Protein AF-0000000066000405 (afdb_homodimer)

Radius of gyration: 26.84 Å; Cα contacts (8 Å, |Δi|>4): 1746; chains: 2; bounding box: 68×78×63 Å

Foldseek 3Di:
DAWWKKKKFWFKFAWPDWDDDPQGTDRIQTWIWIWTAGPVGFIFIFIQRADQDCRQHNDHRVRLVVCLVPPQLLLRFPDDDPDLLVLCVSCVVPPFSQSSLARVSRSSLLRVLQVVFWESLVVLPFDFQKAFAAAEDEQDPDQVVLLVVVVVVVVLQHQAYEYEAAVVRPLVNLVSNCVVPVPGQYEYEDSARAAPVCLVVVQSSLPSPHQEYENPHDLQCLPRLLVSCVRGPHWYEYESVDQFLVSVVVSLVSVSTLEYADEQSRNSHDSRSSSNLVVCQVSNRQYAYEDDPDAPNSLLRSRSSCSHPSHPDHYHRDWRVNIGPDGQKPPTFDDDSRMTGRAIGGGSNIGGPCVVSVVGTPDMDMDTSHPPPD/DAWWKKKKFWFKFAWPDWDDDPQGTDRIQTWIWIWTAGPVGFIFIFIQRADQDCRQHNDHRVRLVVCLVPPQLLLRFPDDDPDLLVLCVSCVVPPFSQSSLARVSRSSLLRVLQVVFWESLVVLPFDFQKAFAAAEDEQDPDQVVLLVVVVVVVVLQHQAYEYEAAVVRPLVNLVSNCVVPVPGQYEYEPSARAAPVCLVVVQSSLPSPHQEYENPHDLQCLPRLLVNCVRHPHWYEYESQDQFLVSVVVSLVSVSTLEYADEQSRNSHDSRSSSNLVVCQVSNRQYAYEDDPDAPSSLLRSRSSCSHPSHPDHYNRDWRVNTGPDGQKPPTFDDDNRMTGRATGGGSNIGGPCVVSVVGTPDMDMDTSHPPPD

Secondary structure (DSSP, 8-state):
--EEEEEEEEEEEEEEEEEE-SS-EEEEEEEEEEEEEETT--EEEEEE---SSTTSSS--HHHHHHHIIIIIHHHHTT---SSTTHHHHHTTTS-S-HHHHHHHHHHHHHHHHHHTTSBHHHHTT---SEEEBEEEE---SSHHHHHHHHHHHHHTT-SEEEEE-BTTBSHHHHHHHHHHSTTSEEEEE-TT---GGGHHHHHHHGGG--S-EE--S-TT-HHHHHHHHHH-SSPEEESTT-SSHHHHHHHHHHT--SEEEE-HHHHTSHHHHHHHHHHHHHTT-EEEE---S--HHHHHHHHHHHTSTT--S-BS---GGGTBSS-SEESPP--BTTEEEPP-SSBTS-EE-HHHHHHHEEEEEEEE------/--EEEEEEEEEEEEEEEEEE-SS-EEEEEEEEEEEEEETT--EEEEEE---SSTTSSS--HHHHHHHIIIIIHHHHTT---SSTTHHHHHTTTS-S-HHHHHHHHHHHHHHHHHHTTSBHHHHTT---SEEEBEEEEPPPSSHHHHHHHHHHHHHTT-SEEEEE-BTTBSHHHHHHHHHHSTTSEEEEE-TT---GGGHHHHHHHGGG--S-EE--S-TT-HHHHHHHHHH-SSPEEESTT-SSHHHHHHHHHHT--SEEEE-HHHHTSHHHHHHHHHHHHHTT-EEEE---S--HHHHHHHHHHHTSTT--S-BS---GGGTBSS-SEESPP--BTTEEEPP-SSBTS-EE-HHHHHHHEEEEEEEE------

Organism: Listeria innocua serovar 6a (strain ATCC BAA-680 / CLIP 11262) (NCBI:txid272626)

Solvent-accessible surface area (backbone atoms only — not comparable to full-atom values): 37628 Å² total; per-residue (Å²): 83,42,40,37,34,35,37,45,36,30,32,48,46,62,37,72,56,68,48,64,55,102,78,45,74,36,60,49,48,62,37,35,39,35,35,37,26,33,80,85,68,47,71,6,56,16,39,34,71,33,40,81,53,27,55,83,43,56,49,16,37,70,40,28,53,47,46,33,65,70,50,53,49,59,66,42,31,79,35,77,44,89,51,65,66,54,48,60,64,72,50,57,66,47,33,67,57,24,29,36,43,9,12,55,43,33,8,44,41,21,28,50,18,41,74,67,67,31,12,34,22,57,71,74,62,25,76,47,64,51,35,58,20,22,45,76,42,64,77,62,96,45,59,68,62,43,49,52,50,51,49,54,43,48,72,56,31,38,60,30,44,33,37,40,32,38,86,96,49,35,65,73,49,52,50,50,46,40,70,76,38,75,79,59,48,34,30,38,32,26,80,36,58,43,54,79,90,43,44,68,61,57,57,58,54,49,77,66,72,41,70,27,42,27,26,44,41,55,57,81,43,49,63,62,33,15,59,48,34,75,74,39,86,39,34,26,20,42,36,77,53,50,45,43,51,66,41,49,52,48,27,54,75,64,40,22,40,48,26,36,45,44,38,48,44,50,29,33,9,60,63,46,44,52,52,35,41,51,50,24,59,77,64,72,30,49,39,25,39,38,54,73,93,59,55,44,66,40,44,32,53,50,45,28,59,38,19,21,81,66,34,78,51,60,17,47,57,70,39,41,69,72,48,21,88,67,53,42,27,40,77,66,52,57,72,55,74,21,25,38,73,47,54,70,41,50,10,55,29,56,41,75,29,62,71,52,40,57,72,33,45,75,47,74,47,78,44,78,28,56,72,68,83,118,85,42,42,37,35,34,36,44,35,32,33,48,45,60,38,72,57,69,48,63,55,101,77,46,75,35,61,49,48,61,39,34,40,35,35,38,26,31,79,84,69,47,70,6,54,16,39,34,72,34,40,80,53,26,56,84,43,55,47,16,38,71,41,27,52,46,46,34,65,71,50,52,50,59,68,43,30,78,36,77,44,89,50,64,64,55,47,60,63,72,50,59,66,48,32,67,57,24,29,37,42,9,12,55,45,32,8,43,41,21,27,52,17,40,74,67,67,30,13,33,23,56,72,74,61,25,76,46,63,50,34,58,19,20,45,77,42,63,76,63,93,46,60,68,61,42,50,53,52,51,50,53,44,48,72,56,31,37,60,30,44,32,37,39,32,38,86,98,48,35,66,71,50,53,50,51,47,40,70,76,39,77,80,59,48,36,32,39,33,25,79,36,58,44,52,80,91,44,43,68,61,58,56,59,53,48,77,65,72,41,70,26,42,27,26,45,41,55,56,81,43,48,62,62,32,15,58,48,33,74,73,39,86,39,32,27,20,41,36,77,53,48,44,44,50,66,42,50,50,48,28,54,74,64,40,21,41,48,27,37,45,44,38,48,44,50,30,33,9,59,64,45,43,52,52,35,42,52,51,26,58,77,64,72,30,49,39,27,40,37,55,74,93,58,55,44,66,40,44,33,53,48,45,30,57,37,20,22,80,65,34,77,50,59,18,46,57,71,39,41,70,72,48,22,89,66,52,43,27,40,78,66,52,56,72,54,77,20,25,37,73,46,54,69,41,51,9,56,29,57,41,75,29,61,70,53,40,57,73,33,44,77,49,72,46,79,43,78,27,56,76,69,86,118

pLDDT: mean 95.64, std 7.37, range [21.45, 98.94]

Structure (mmCIF, N/CA/C/O backbone):
data_AF-0000000066000405-model_v1
#
loop_
_entity.id
_entity.type
_entity.pdbx_description
1 polymer 'o-succinylbenzoate synthase'
#
loop_
_atom_site.group_PDB
_atom_site.id
_atom_site.type_symbol
_atom_site.label_atom_id
_atom_site.label_alt_id
_atom_site.label_comp_id
_atom_site.label_asym_id
_atom_site.label_entity_id
_atom_site.label_seq_id
_atom_site.pdbx_PDB_ins_code
_atom_site.Cartn_x
_atom_site.Cartn_y
_atom_site.Cartn_z
_atom_site.occupancy
_atom_site.B_iso_or_equiv
_atom_site.auth_seq_id
_atom_site.auth_comp_id
_atom_site.auth_asym_id
_atom_site.auth_atom_id
_atom_site.pdbx_PDB_model_num
ATOM 1 N N . MET A 1 1 ? 6.699 1.892 30.469 1 93.19 1 MET A N 1
ATOM 2 C CA . MET A 1 1 ? 5.281 2.227 30.547 1 93.19 1 MET A CA 1
ATOM 3 C C . MET A 1 1 ? 4.422 1.071 30.047 1 93.19 1 MET A C 1
ATOM 5 O O . MET A 1 1 ? 4.762 0.427 29.062 1 93.19 1 MET A O 1
ATOM 9 N N . TYR A 1 2 ? 3.408 0.71 30.844 1 94.75 2 TYR A N 1
ATOM 10 C CA . TYR A 1 2 ? 2.434 -0.293 30.438 1 94.75 2 TYR A CA 1
ATOM 11 C C . TYR A 1 2 ? 1.092 0.351 30.109 1 94.75 2 TYR A C 1
ATOM 13 O O . TYR A 1 2 ? 0.566 1.138 30.891 1 94.75 2 TYR A O 1
ATOM 21 N N . PHE A 1 3 ? 0.625 0.032 28.953 1 96.88 3 PHE A N 1
ATOM 22 C CA . PHE A 1 3 ? -0.724 0.478 28.625 1 96.88 3 PHE A CA 1
ATOM 23 C C . PHE A 1 3 ? -1.753 -0.573 29.016 1 96.88 3 PHE A C 1
ATOM 25 O O . PHE A 1 3 ? -1.605 -1.751 28.688 1 96.88 3 PHE A O 1
ATOM 32 N N . GLN A 1 4 ? -2.799 -0.127 29.688 1 95.88 4 GLN A N 1
ATOM 33 C CA . GLN A 1 4 ? -3.76 -1.062 30.25 1 95.88 4 GLN A CA 1
ATOM 34 C C . GLN A 1 4 ? -5.066 -1.067 29.469 1 95.88 4 GLN A C 1
ATOM 36 O O . GLN A 1 4 ? -5.789 -2.064 29.453 1 95.88 4 GLN A O 1
ATOM 41 N N . LYS A 1 5 ? -5.34 0.063 28.938 1 96.94 5 LYS A N 1
ATOM 42 C CA . LYS A 1 5 ? -6.617 0.219 28.234 1 96.94 5 LYS A CA 1
ATOM 43 C C . LYS A 1 5 ? -6.461 1.096 27 1 96.94 5 LYS A C 1
ATOM 45 O O . LYS A 1 5 ? -5.586 1.961 26.953 1 96.94 5 LYS A O 1
ATOM 50 N N . ALA A 1 6 ? -7.262 0.798 26.016 1 98.5 6 ALA A N 1
ATOM 51 C CA . ALA A 1 6 ? -7.445 1.662 24.859 1 98.5 6 ALA A CA 1
ATOM 52 C C . ALA A 1 6 ? -8.914 2.02 24.672 1 98.5 6 ALA A C 1
ATOM 54 O O . ALA A 1 6 ? -9.797 1.196 24.906 1 98.5 6 ALA A O 1
ATOM 55 N N . ARG A 1 7 ? -9.188 3.217 24.359 1 98.62 7 ARG A N 1
ATOM 56 C CA . ARG A 1 7 ? -10.508 3.637 23.891 1 98.62 7 ARG A CA 1
ATOM 57 C C . ARG A 1 7 ? -10.461 4.113 22.453 1 98.62 7 ARG A C 1
ATOM 59 O O . ARG A 1 7 ? -9.641 4.961 22.094 1 98.62 7 ARG A O 1
ATOM 66 N N . LEU A 1 8 ? -11.234 3.52 21.641 1 98.88 8 LEU A N 1
ATOM 67 C CA . LEU A 1 8 ? -11.445 3.926 20.25 1 98.88 8 LEU A CA 1
ATOM 68 C C . LEU A 1 8 ? -12.703 4.777 20.125 1 98.88 8 LEU A C 1
ATOM 70 O O . LEU A 1 8 ? -13.82 4.254 20.141 1 98.88 8 LEU A O 1
ATOM 74 N N . ILE A 1 9 ? -12.523 6.086 19.953 1 98.81 9 ILE A N 1
ATOM 75 C CA . ILE A 1 9 ? -13.641 7.027 19.906 1 98.81 9 ILE A CA 1
ATOM 76 C C . ILE A 1 9 ? -13.938 7.418 18.469 1 98.81 9 ILE A C 1
ATOM 78 O O . ILE A 1 9 ? -13.156 8.141 17.844 1 98.81 9 ILE A O 1
ATOM 82 N N . HIS A 1 10 ? -14.984 6.918 17.953 1 98.81 10 HIS A N 1
ATOM 83 C CA . HIS A 1 10 ? -15.438 7.246 16.609 1 98.81 10 HIS A CA 1
ATOM 84 C C . HIS A 1 10 ? -16.25 8.531 16.594 1 98.81 10 HIS A C 1
ATOM 86 O O . HIS A 1 10 ? -17.281 8.633 17.266 1 98.81 10 HIS A O 1
ATOM 92 N N . ALA A 1 11 ? -15.789 9.555 15.867 1 98.44 11 ALA A N 1
ATOM 93 C CA . ALA A 1 11 ? -16.469 10.852 15.82 1 98.44 11 ALA A CA 1
ATOM 94 C C . ALA A 1 11 ? -16.625 11.336 14.383 1 98.44 11 ALA A C 1
ATOM 96 O O . ALA A 1 11 ? -15.914 10.883 13.484 1 98.44 11 ALA A O 1
ATOM 97 N N . GLU A 1 12 ? -17.562 12.141 14.141 1 97.94 12 GLU A N 1
ATOM 98 C CA . GLU A 1 12 ? -17.797 12.773 12.844 1 97.94 12 GLU A CA 1
ATOM 99 C C . GLU A 1 12 ? -18.062 14.266 13 1 97.94 12 GLU A C 1
ATOM 101 O O . GLU A 1 12 ? -19.062 14.664 13.609 1 97.94 12 GLU A O 1
ATOM 106 N N . LEU A 1 13 ? -17.188 15.109 12.477 1 97.38 13 LEU A N 1
ATOM 107 C CA . LEU A 1 13 ? -17.297 16.562 12.547 1 97.38 13 LEU A CA 1
ATOM 108 C C . LEU A 1 13 ? -17.797 17.141 11.227 1 97.38 13 LEU A C 1
ATOM 110 O O . LEU A 1 13 ? -17.203 16.875 10.172 1 97.38 13 LEU A O 1
ATOM 114 N N . PRO A 1 14 ? -18.859 17.891 11.305 1 96.62 14 PRO A N 1
ATOM 115 C CA . PRO A 1 14 ? -19.281 18.562 10.07 1 96.62 14 PRO A CA 1
ATOM 116 C C . PRO A 1 14 ? -18.266 19.609 9.602 1 96.62 14 PRO A C 1
ATOM 118 O O . PRO A 1 14 ? -17.688 20.328 10.422 1 96.62 14 PRO A O 1
ATOM 121 N N . LEU A 1 15 ? -18.047 19.641 8.305 1 95.81 15 LEU A N 1
ATOM 122 C CA . LEU A 1 15 ? -17.172 20.656 7.738 1 95.81 15 LEU A CA 1
ATOM 123 C C . LEU A 1 15 ? -17.938 21.953 7.477 1 95.81 15 LEU A C 1
ATOM 125 O O . LEU A 1 15 ? -19.141 21.922 7.164 1 95.81 15 LEU A O 1
ATOM 129 N N . LEU A 1 16 ? -17.219 23.078 7.613 1 93.75 16 LEU A N 1
ATOM 130 C CA . LEU A 1 16 ? -17.828 24.375 7.305 1 93.75 16 LEU A CA 1
ATOM 131 C C . LEU A 1 16 ? -18.156 24.484 5.82 1 93.75 16 LEU A C 1
ATOM 133 O O . LEU A 1 16 ? -19.156 25.078 5.445 1 93.75 16 LEU A O 1
ATOM 137 N N . ALA A 1 17 ? -17.297 23.953 5.004 1 87.62 17 ALA A N 1
ATOM 138 C CA . ALA A 1 17 ? -17.453 23.812 3.561 1 87.62 17 ALA A CA 1
ATOM 139 C C . ALA A 1 17 ? -16.922 22.469 3.08 1 87.62 17 ALA A C 1
ATOM 141 O O . ALA A 1 17 ? -15.992 21.906 3.674 1 87.62 17 ALA A O 1
ATOM 142 N N . PRO A 1 18 ? -17.547 21.969 2.045 1 86.81 18 PRO A N 1
ATOM 143 C CA . PRO A 1 18 ? -17.078 20.672 1.555 1 86.81 18 PRO A CA 1
ATOM 144 C C . PRO A 1 18 ? -15.578 20.672 1.228 1 86.81 18 PRO A C 1
ATOM 146 O O . PRO A 1 18 ? -15.055 21.656 0.711 1 86.81 18 PRO A O 1
ATOM 149 N N . PHE A 1 19 ? -14.914 19.625 1.615 1 82.56 19 PHE A N 1
ATOM 150 C CA . PHE A 1 19 ? -13.516 19.375 1.281 1 82.56 19 PHE A CA 1
ATOM 151 C C . PHE A 1 19 ? -13.398 18.656 -0.05 1 82.56 19 PHE A C 1
ATOM 153 O O . PHE A 1 19 ? -13.703 17.453 -0.141 1 82.56 19 PHE A O 1
ATOM 160 N N . LYS A 1 20 ? -13.008 19.344 -1.047 1 75.5 20 LYS A N 1
ATOM 161 C CA . LYS A 1 20 ? -12.977 18.797 -2.4 1 75.5 20 LYS A CA 1
ATOM 162 C C . LYS A 1 20 ? -11.555 18.453 -2.824 1 75.5 20 LYS A C 1
ATOM 164 O O . LYS A 1 20 ? -10.633 19.25 -2.619 1 75.5 20 LYS A O 1
ATOM 169 N N . THR A 1 21 ? -11.289 17.25 -3.186 1 68 21 THR A N 1
ATOM 170 C CA . THR A 1 21 ? -10.047 16.844 -3.811 1 68 21 THR A CA 1
ATOM 171 C C . THR A 1 21 ? -10.305 16.234 -5.191 1 68 21 THR A C 1
ATOM 173 O O . THR A 1 21 ? -11.445 16.188 -5.645 1 68 21 THR A O 1
ATOM 176 N N . SER A 1 22 ? -9.203 15.961 -5.953 1 65 22 SER A N 1
ATOM 177 C CA . SER A 1 22 ? -9.336 15.281 -7.238 1 65 22 SER A CA 1
ATOM 178 C C . SER A 1 22 ? -10.008 13.922 -7.078 1 65 22 SER A C 1
ATOM 180 O O . SER A 1 22 ? -10.523 13.359 -8.047 1 65 22 SER A O 1
ATOM 182 N N . TYR A 1 23 ? -10.117 13.555 -5.82 1 65.06 23 TYR A N 1
ATOM 183 C CA . TYR A 1 23 ? -10.609 12.203 -5.566 1 65.06 23 TYR A CA 1
ATOM 184 C C . TYR A 1 23 ? -12.094 12.219 -5.234 1 65.06 23 TYR A C 1
ATOM 186 O O . TYR A 1 23 ? -12.789 11.219 -5.422 1 65.06 23 TYR A O 1
ATOM 194 N N . GLY A 1 24 ? -12.547 13.328 -4.641 1 72.62 24 GLY A N 1
ATOM 195 C CA . GLY A 1 24 ? -13.945 13.398 -4.242 1 72.62 24 GLY A CA 1
ATOM 196 C C . GLY A 1 24 ? -14.242 14.547 -3.295 1 72.62 24 GLY A C 1
ATOM 197 O O . GLY A 1 24 ? -13.484 15.523 -3.236 1 72.62 24 GLY A O 1
ATOM 198 N N . GLU A 1 25 ? -15.438 14.508 -2.799 1 83.38 25 GLU A N 1
ATOM 199 C CA . GLU A 1 25 ? -15.891 15.555 -1.889 1 83.38 25 GLU A CA 1
ATOM 200 C C . GLU A 1 25 ? -16.312 14.969 -0.545 1 83.38 25 GLU A C 1
ATOM 202 O O . GLU A 1 25 ? -16.938 13.906 -0.493 1 83.38 25 GLU A O 1
ATOM 207 N N . LEU A 1 26 ? -15.844 15.617 0.557 1 89.31 26 LEU A N 1
ATOM 208 C CA . LEU A 1 26 ? -16.234 15.258 1.913 1 89.31 26 LEU A CA 1
ATOM 209 C C . LEU A 1 26 ? -17.062 16.375 2.555 1 89.31 26 LEU A C 1
ATOM 211 O O . LEU A 1 26 ? -16.703 17.547 2.449 1 89.31 26 LEU A O 1
ATOM 215 N N . LYS A 1 27 ? -18.125 16 3.186 1 93.56 27 LYS A N 1
ATOM 216 C CA . LYS A 1 27 ? -18.969 16.984 3.873 1 93.56 27 LYS A CA 1
ATOM 217 C C . LYS A 1 27 ? -18.734 16.953 5.379 1 93.56 27 LYS A C 1
ATOM 219 O O . LYS A 1 27 ? -19.172 17.844 6.105 1 93.56 27 LYS A O 1
ATOM 224 N N . SER A 1 28 ? -18.141 15.938 5.82 1 96.06 28 SER A N 1
ATOM 225 C CA . SER A 1 28 ? -17.781 15.766 7.223 1 96.06 28 SER A CA 1
ATOM 226 C C . SER A 1 28 ? -16.453 15.008 7.359 1 96.06 28 SER A C 1
ATOM 228 O O . SER A 1 28 ? -16 14.359 6.414 1 96.06 28 SER A O 1
ATOM 230 N N . LYS A 1 29 ? -15.852 15.195 8.445 1 96.25 29 LYS A N 1
ATOM 231 C CA . LYS A 1 29 ? -14.688 14.383 8.781 1 96.25 29 LYS A CA 1
ATOM 232 C C . LYS A 1 29 ? -15.078 13.203 9.672 1 96.25 29 LYS A C 1
ATOM 234 O O . LYS A 1 29 ? -15.523 13.398 10.805 1 96.25 29 LYS A O 1
ATOM 239 N N . ASP A 1 30 ? -15.055 12.07 9.109 1 97.38 30 ASP A N 1
ATOM 240 C CA . ASP A 1 30 ? -15.242 10.812 9.828 1 97.38 30 ASP A CA 1
ATOM 241 C C . ASP A 1 30 ? -13.906 10.234 10.289 1 97.38 30 ASP A C 1
ATOM 243 O O . ASP A 1 30 ? -13.023 9.969 9.477 1 97.38 30 ASP A O 1
ATOM 247 N N . PHE A 1 31 ? -13.703 10.117 11.641 1 98.19 31 PHE A N 1
ATOM 248 C CA . PHE A 1 31 ? -12.383 9.734 12.117 1 98.19 31 PHE A CA 1
ATOM 249 C C . PHE A 1 31 ? -12.469 9.062 13.484 1 98.19 31 PHE A C 1
ATOM 251 O O . PHE A 1 31 ? -13.555 8.938 14.047 1 98.19 31 PHE A O 1
ATOM 258 N N . TYR A 1 32 ? -11.352 8.531 13.93 1 98.75 32 TYR A N 1
ATOM 259 C CA . TYR A 1 32 ? -11.219 7.98 15.273 1 98.75 32 TYR A CA 1
ATOM 260 C C . TYR A 1 32 ? -10.172 8.75 16.078 1 98.75 32 TYR A C 1
ATOM 262 O O . TYR A 1 32 ? -9.141 9.148 15.539 1 98.75 32 TYR A O 1
ATOM 270 N N . ILE A 1 33 ? -10.461 8.938 17.297 1 98.81 33 ILE A N 1
ATOM 271 C CA . ILE A 1 33 ? -9.445 9.234 18.297 1 98.81 33 ILE A CA 1
ATOM 272 C C . ILE A 1 33 ? -9.016 7.953 19.016 1 98.81 33 ILE A C 1
ATOM 274 O O . ILE A 1 33 ? -9.859 7.207 19.516 1 98.81 33 ILE A O 1
ATOM 278 N N . ILE A 1 34 ? -7.738 7.676 18.984 1 98.94 34 ILE A N 1
ATOM 279 C CA . ILE A 1 34 ? -7.16 6.566 19.734 1 98.94 34 ILE A CA 1
ATOM 280 C C . ILE A 1 34 ? -6.641 7.066 21.078 1 98.94 34 ILE A C 1
ATOM 282 O O . ILE A 1 34 ? -5.723 7.887 21.125 1 98.94 34 ILE A O 1
ATOM 286 N N . GLU A 1 35 ? -7.246 6.629 22.109 1 98.88 35 GLU A N 1
ATOM 287 C CA . GLU A 1 35 ? -6.828 6.961 23.469 1 98.88 35 GLU A CA 1
ATOM 288 C C . GLU A 1 35 ? -6.176 5.766 24.156 1 98.88 35 GLU A C 1
ATOM 290 O O . GLU A 1 35 ? -6.789 4.703 24.281 1 98.88 35 GLU A O 1
ATOM 295 N N . LEU A 1 36 ? -4.934 5.902 24.562 1 98.62 36 LEU A N 1
ATOM 296 C CA . LEU A 1 36 ? -4.223 4.883 25.328 1 98.62 36 LEU A CA 1
ATOM 297 C C . LEU A 1 36 ? -4.051 5.316 26.766 1 98.62 36 LEU A C 1
ATOM 299 O O . LEU A 1 36 ? -3.691 6.461 27.047 1 98.62 36 LEU A O 1
ATOM 303 N N . ILE A 1 37 ? -4.355 4.441 27.672 1 98 37 ILE A N 1
ATOM 304 C CA . ILE A 1 37 ? -4.242 4.73 29.109 1 98 37 ILE A CA 1
ATOM 305 C C . ILE A 1 37 ? -3.209 3.809 29.734 1 98 37 ILE A C 1
ATOM 307 O O . ILE A 1 37 ? -3.316 2.584 29.641 1 98 37 ILE A O 1
ATOM 311 N N . ASN A 1 38 ? -2.207 4.422 30.391 1 96.06 38 ASN A N 1
ATOM 312 C CA . ASN A 1 38 ? -1.167 3.602 31 1 96.06 38 ASN A CA 1
ATOM 313 C C . ASN A 1 38 ? -1.512 3.24 32.438 1 96.06 38 ASN A C 1
ATOM 315 O O . ASN A 1 38 ? -2.596 3.568 32.938 1 96.06 38 ASN A O 1
ATOM 319 N N . GLU A 1 39 ? -0.65 2.549 33.094 1 92.44 39 GLU A N 1
ATOM 320 C CA . GLU A 1 39 ? -0.884 2.027 34.438 1 92.44 39 GLU A CA 1
ATOM 321 C C . GLU A 1 39 ? -0.982 3.156 35.469 1 92.44 39 GLU A C 1
ATOM 323 O O . GLU A 1 39 ? -1.558 2.98 36.531 1 92.44 39 GLU A O 1
ATOM 328 N N . GLU A 1 40 ? -0.524 4.305 35.188 1 95.25 40 GLU A N 1
ATOM 329 C CA . GLU A 1 40 ? -0.55 5.441 36.094 1 95.25 40 GLU A CA 1
ATOM 330 C C . GLU A 1 40 ? -1.748 6.344 35.812 1 95.25 40 GLU A C 1
ATOM 332 O O . GLU A 1 40 ? -1.896 7.398 36.438 1 95.25 40 GLU A O 1
ATOM 337 N N . GLY A 1 41 ? -2.52 6.008 34.844 1 96.44 41 GLY A N 1
ATOM 338 C CA . GLY A 1 41 ? -3.713 6.781 34.531 1 96.44 41 GLY A CA 1
ATOM 339 C C . GLY A 1 41 ? -3.457 7.906 33.562 1 96.44 41 GLY A C 1
ATOM 340 O O . GLY A 1 41 ? -4.297 8.797 33.406 1 96.44 41 GLY A O 1
ATOM 341 N N . ILE A 1 42 ? -2.301 7.922 33 1 97.75 42 ILE A N 1
ATOM 342 C CA . ILE A 1 42 ? -1.978 8.914 31.969 1 97.75 42 ILE A CA 1
ATOM 343 C C . ILE A 1 42 ? -2.656 8.547 30.656 1 97.75 42 ILE A C 1
ATOM 345 O O . ILE A 1 42 ? -2.646 7.379 30.25 1 97.75 42 ILE A O 1
ATOM 349 N N . HIS A 1 43 ? -3.268 9.562 29.984 1 98.44 43 HIS A N 1
ATOM 350 C CA . HIS A 1 43 ? -3.965 9.375 28.719 1 98.44 43 HIS A CA 1
ATOM 351 C C . HIS A 1 43 ? -3.148 9.922 27.547 1 98.44 43 HIS A C 1
ATOM 353 O O . HIS A 1 43 ? -2.758 11.094 27.562 1 98.44 43 HIS A O 1
ATOM 359 N N . GLY A 1 44 ? -2.811 9.102 26.594 1 98.81 44 GLY A N 1
ATOM 360 C CA . GLY A 1 44 ? -2.23 9.531 25.344 1 98.81 44 GLY A CA 1
ATOM 361 C C . GLY A 1 44 ? -3.209 9.484 24.188 1 98.81 44 GLY A C 1
ATOM 362 O O . GLY A 1 44 ? -4.035 8.57 24.094 1 98.81 44 GLY A O 1
ATOM 363 N N . TYR A 1 45 ? -3.076 10.484 23.266 1 98.88 45 TYR A N 1
ATOM 364 C CA . TYR A 1 45 ? -4.062 10.594 22.203 1 98.88 45 TYR A CA 1
ATOM 365 C C . TYR A 1 45 ? -3.391 10.594 20.828 1 98.88 45 TYR A C 1
ATOM 367 O O . TYR A 1 45 ? -2.334 11.203 20.656 1 98.88 45 TYR A O 1
ATOM 375 N N . GLY A 1 46 ? -3.928 9.867 19.891 1 98.81 46 GLY A N 1
ATOM 376 C CA . GLY A 1 46 ? -3.664 9.922 18.453 1 98.81 46 GLY A CA 1
ATOM 377 C C . GLY A 1 46 ? -4.926 10.031 17.625 1 98.81 46 GLY A C 1
ATOM 378 O O . GLY A 1 46 ? -6.027 9.758 18.109 1 98.81 46 GLY A O 1
ATOM 379 N N . GLU A 1 47 ? -4.805 10.539 16.469 1 98.75 47 GLU A N 1
ATOM 380 C CA . GLU A 1 47 ? -5.918 10.688 15.531 1 98.75 47 GLU A CA 1
ATOM 381 C C . GLU A 1 47 ? -5.73 9.812 14.305 1 98.75 47 GLU A C 1
ATOM 383 O O . GLU A 1 47 ? -4.664 9.812 13.688 1 98.75 47 GLU A O 1
ATOM 388 N N . LEU A 1 48 ? -6.691 8.945 14.031 1 98.75 48 LEU A N 1
ATOM 389 C CA . LEU A 1 48 ? -6.656 8.141 12.812 1 98.75 48 LEU A CA 1
ATOM 390 C C . LEU A 1 48 ? -7.156 8.938 11.617 1 98.75 48 LEU A C 1
ATOM 392 O O . LEU A 1 48 ? -8.344 9.266 11.539 1 98.75 48 LEU A O 1
ATOM 396 N N . GLU A 1 49 ? -6.293 9.133 10.688 1 96.44 49 GLU A N 1
ATOM 397 C CA . GLU A 1 49 ? -6.555 10.109 9.633 1 96.44 49 GLU A CA 1
ATOM 398 C C . GLU A 1 49 ? -6.941 9.414 8.328 1 96.44 49 GLU A C 1
ATOM 400 O O . GLU A 1 49 ? -7.137 10.07 7.305 1 96.44 49 GLU A O 1
ATOM 405 N N . ALA A 1 50 ? -7.078 8.094 8.359 1 97.25 50 ALA A N 1
ATOM 406 C CA . ALA A 1 50 ? -7.516 7.402 7.145 1 97.25 50 ALA A CA 1
ATOM 407 C C . ALA A 1 50 ? -8.891 7.891 6.699 1 97.25 50 ALA A C 1
ATOM 409 O O . ALA A 1 50 ? -9.773 8.117 7.531 1 97.25 50 ALA A O 1
ATOM 410 N N . PHE A 1 51 ? -9.109 8.078 5.398 1 95.25 51 PHE A N 1
ATOM 411 C CA . PHE A 1 51 ? -10.391 8.516 4.844 1 95.25 51 PHE A CA 1
ATOM 412 C C . PHE A 1 51 ? -11.359 7.344 4.746 1 95.25 51 PHE A C 1
ATOM 414 O O . PHE A 1 51 ? -10.961 6.184 4.859 1 95.25 51 PHE A O 1
ATOM 421 N N . PRO A 1 52 ? -12.633 7.68 4.582 1 95 52 PRO A N 1
ATOM 422 C CA . PRO A 1 52 ? -13.625 6.605 4.445 1 95 52 PRO A CA 1
ATOM 423 C C . PRO A 1 52 ? -13.398 5.75 3.205 1 95 52 PRO A C 1
ATOM 425 O O . PRO A 1 52 ? -13.719 4.559 3.203 1 95 52 PRO A O 1
ATOM 428 N N . LEU A 1 53 ? -12.812 6.34 2.162 1 95.5 53 LEU A N 1
ATOM 429 C CA . LEU A 1 53 ? -12.594 5.652 0.893 1 95.5 53 LEU A CA 1
ATOM 430 C C . LEU A 1 53 ? -11.109 5.5 0.602 1 95.5 53 LEU A C 1
ATOM 432 O O . LEU A 1 53 ? -10.297 6.316 1.046 1 95.5 53 LEU A O 1
ATOM 436 N N . PRO A 1 54 ? -10.727 4.465 -0.098 1 96.44 54 PRO A N 1
ATOM 437 C CA . PRO A 1 54 ? -9.328 4.246 -0.46 1 96.44 54 PRO A CA 1
ATOM 438 C C . PRO A 1 54 ? -8.914 5.012 -1.716 1 96.44 54 PRO A C 1
ATOM 440 O O . PRO A 1 54 ? -8.297 4.438 -2.617 1 96.44 54 PRO A O 1
ATOM 443 N N . ASP A 1 55 ? -9.188 6.262 -1.792 1 93.31 55 ASP A N 1
ATOM 444 C CA . ASP A 1 55 ? -8.898 7.078 -2.965 1 93.31 55 ASP A CA 1
ATOM 445 C C . ASP A 1 55 ? -7.609 7.875 -2.77 1 93.31 55 ASP A C 1
ATOM 447 O O . ASP A 1 55 ? -7.008 8.344 -3.738 1 93.31 55 ASP A O 1
ATOM 451 N N . TYR A 1 56 ? -7.172 8.047 -1.548 1 92.56 56 TYR A N 1
ATOM 452 C CA . TYR A 1 56 ? -5.93 8.742 -1.229 1 92.56 56 TYR A CA 1
ATOM 453 C C . TYR A 1 56 ? -4.809 7.746 -0.952 1 92.56 56 TYR A C 1
ATOM 455 O O . TYR A 1 56 ? -3.738 7.82 -1.56 1 92.56 56 TYR A O 1
ATOM 463 N N . THR A 1 57 ? -4.957 6.82 -0.041 1 95.25 57 THR A N 1
ATOM 464 C CA . THR A 1 57 ? -4.121 5.648 0.188 1 95.25 57 THR A CA 1
ATOM 465 C C . THR A 1 57 ? -4.961 4.371 0.155 1 95.25 57 THR A C 1
ATOM 467 O O . THR A 1 57 ? -6.18 4.43 -0.007 1 95.25 57 THR A O 1
ATOM 470 N N . GLU A 1 58 ? -4.277 3.229 0.313 1 97.69 58 GLU A N 1
ATOM 471 C CA . GLU A 1 58 ? -4.977 1.946 0.296 1 97.69 58 GLU A CA 1
ATOM 472 C C . GLU A 1 58 ? -5.809 1.754 1.561 1 97.69 58 GLU A C 1
ATOM 474 O O . GLU A 1 58 ? -6.699 0.903 1.601 1 97.69 58 GLU A O 1
ATOM 479 N N . GLU A 1 59 ? -5.531 2.549 2.582 1 98.25 59 GLU A N 1
ATOM 480 C CA . GLU A 1 59 ? -6.246 2.428 3.848 1 98.25 59 GLU A CA 1
ATOM 481 C C . GLU A 1 59 ? -7.602 3.127 3.785 1 98.25 59 GLU A C 1
ATOM 483 O O . GLU A 1 59 ? -7.73 4.184 3.164 1 98.25 59 GLU A O 1
ATOM 488 N N . THR A 1 60 ? -8.57 2.555 4.367 1 97.88 60 THR A N 1
ATOM 489 C CA . THR A 1 60 ? -9.828 3.209 4.711 1 97.88 60 THR A CA 1
ATOM 490 C C . THR A 1 60 ? -9.992 3.311 6.223 1 97.88 6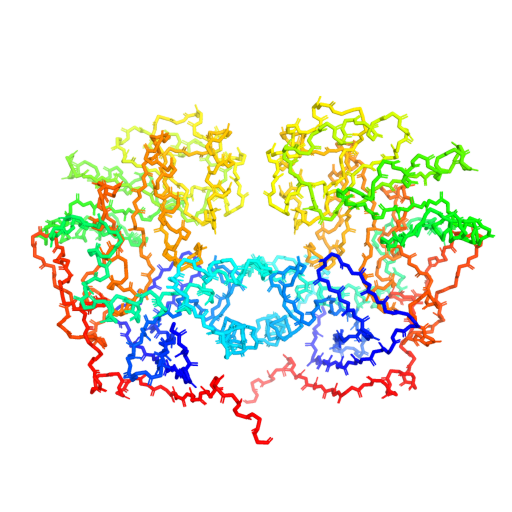0 THR A C 1
ATOM 492 O O . THR A 1 60 ? -9.289 2.629 6.977 1 97.88 60 THR A O 1
ATOM 495 N N . LEU A 1 61 ? -10.898 4.168 6.562 1 98 61 LEU A N 1
ATOM 496 C CA . LEU A 1 61 ? -11.172 4.266 7.992 1 98 61 LEU A CA 1
ATOM 497 C C . LEU A 1 61 ? -11.531 2.902 8.57 1 98 61 LEU A C 1
ATOM 499 O O . LEU A 1 61 ? -11.016 2.516 9.625 1 98 61 LEU A O 1
ATOM 503 N N . SER A 1 62 ? -12.328 2.113 7.824 1 98 62 SER A N 1
ATOM 504 C CA . SER A 1 62 ? -12.789 0.803 8.273 1 98 62 SER A CA 1
ATOM 505 C C . SER A 1 62 ? -11.633 -0.195 8.328 1 98 62 SER A C 1
ATOM 507 O O . SER A 1 62 ? -11.516 -0.957 9.289 1 98 62 SER A O 1
ATOM 509 N N . SER A 1 63 ? -10.812 -0.181 7.32 1 98.31 63 SER A N 1
ATOM 510 C CA . SER A 1 63 ? -9.711 -1.137 7.309 1 98.31 63 SER A CA 1
ATOM 511 C C . SER A 1 63 ? -8.648 -0.764 8.336 1 98.31 63 SER A C 1
ATOM 513 O O . SER A 1 63 ? -8.055 -1.639 8.969 1 98.31 63 SER A O 1
ATOM 515 N N . ALA A 1 64 ? -8.406 0.506 8.516 1 98.75 64 ALA A N 1
ATOM 516 C CA . ALA A 1 64 ? -7.363 0.961 9.438 1 98.75 64 ALA A CA 1
ATOM 517 C C . ALA A 1 64 ? -7.734 0.649 10.883 1 98.75 64 ALA A C 1
ATOM 519 O O . ALA A 1 64 ? -6.883 0.222 11.664 1 98.75 64 ALA A O 1
ATOM 520 N N . ILE A 1 65 ? -8.992 0.879 11.242 1 98.75 65 ILE A N 1
ATOM 521 C CA . ILE A 1 65 ? -9.406 0.613 12.617 1 98.75 65 ILE A CA 1
ATOM 522 C C . ILE A 1 65 ? -9.328 -0.886 12.898 1 98.75 65 ILE A C 1
ATOM 524 O O . ILE A 1 65 ? -9.016 -1.298 14.016 1 98.75 65 ILE A O 1
ATOM 528 N N . LEU A 1 66 ? -9.562 -1.697 11.898 1 98.25 66 LEU A N 1
ATOM 529 C CA . LEU A 1 66 ? -9.43 -3.145 12.039 1 98.25 66 LEU A CA 1
ATOM 530 C C . LEU A 1 66 ? -7.98 -3.531 12.328 1 98.25 66 LEU A C 1
ATOM 532 O O . LEU A 1 66 ? -7.719 -4.367 13.195 1 98.25 66 LEU A O 1
ATOM 536 N N . ILE A 1 67 ? -7.047 -2.975 11.586 1 98.69 67 ILE A N 1
ATOM 537 C CA . ILE A 1 67 ? -5.625 -3.24 11.789 1 98.69 67 ILE A CA 1
ATOM 538 C C . ILE A 1 67 ? -5.223 -2.842 13.203 1 98.69 67 ILE A C 1
ATOM 540 O O . ILE A 1 67 ? -4.469 -3.561 13.867 1 98.69 67 ILE A O 1
ATOM 544 N N . ILE A 1 68 ? -5.742 -1.693 13.68 1 98.81 68 ILE A N 1
ATOM 545 C CA . ILE A 1 68 ? -5.434 -1.221 15.023 1 98.81 68 ILE A CA 1
ATOM 546 C C . ILE A 1 68 ? -5.914 -2.24 16.047 1 98.81 68 ILE A C 1
ATOM 548 O O . ILE A 1 68 ? -5.156 -2.648 16.938 1 98.81 68 ILE A O 1
ATOM 552 N N . LYS A 1 69 ? -7.125 -2.699 15.898 1 98.25 69 LYS A N 1
ATOM 553 C CA . LYS A 1 69 ? -7.746 -3.596 16.875 1 98.25 69 LYS A CA 1
ATOM 554 C C . LYS A 1 69 ? -7.098 -4.977 16.844 1 98.25 69 LYS A C 1
ATOM 556 O O . LYS A 1 69 ? -6.84 -5.57 17.891 1 98.25 69 LYS A O 1
ATOM 561 N N . GLU A 1 70 ? -6.777 -5.441 15.617 1 97.38 70 GLU A N 1
ATOM 562 C CA . GLU A 1 70 ? -6.406 -6.848 15.461 1 97.38 70 GLU A CA 1
ATOM 563 C C . GLU A 1 70 ? -4.895 -7.031 15.555 1 97.38 70 GLU A C 1
ATOM 565 O O . GLU A 1 70 ? -4.422 -8.109 15.938 1 97.38 70 GLU A O 1
ATOM 570 N N . GLN A 1 71 ? -4.184 -5.984 15.203 1 97.44 71 GLN A N 1
ATOM 571 C CA . GLN A 1 71 ? -2.744 -6.195 15.102 1 97.44 71 GLN A CA 1
ATOM 572 C C . GLN A 1 71 ? -1.985 -5.281 16.062 1 97.44 71 GLN A C 1
ATOM 574 O O . GLN A 1 71 ? -1.2 -5.75 16.875 1 97.44 71 GLN A O 1
ATOM 579 N N . LEU A 1 72 ? -2.268 -4 16.062 1 98.5 72 LEU A N 1
ATOM 580 C CA . LEU A 1 72 ? -1.401 -3.035 16.734 1 98.5 72 LEU A CA 1
ATOM 581 C C . LEU A 1 72 ? -1.616 -3.066 18.25 1 98.5 72 LEU A C 1
ATOM 583 O O . LEU A 1 72 ? -0.654 -3.148 19.016 1 98.5 72 LEU A O 1
ATOM 587 N N . LEU A 1 73 ? -2.902 -2.992 18.703 1 98.31 73 LEU A N 1
ATOM 588 C CA . LEU A 1 73 ? -3.188 -2.924 20.125 1 98.31 73 LEU A CA 1
ATOM 589 C C . LEU A 1 73 ? -2.715 -4.188 20.844 1 98.31 73 LEU A C 1
ATOM 591 O O . LEU A 1 73 ? -2.125 -4.109 21.922 1 98.31 73 LEU A O 1
ATOM 595 N N . PRO A 1 74 ? -2.908 -5.395 20.219 1 96.81 74 PRO A N 1
ATOM 596 C CA . PRO A 1 74 ? -2.4 -6.605 20.875 1 96.81 74 PRO A CA 1
ATOM 597 C C . PRO A 1 74 ? -0.889 -6.574 21.078 1 96.81 74 PRO A C 1
ATOM 599 O O . PRO A 1 74 ? -0.381 -7.148 22.047 1 96.81 74 PRO A O 1
ATOM 602 N N . LEU A 1 75 ? -0.149 -5.902 20.219 1 96.62 75 LEU A N 1
ATOM 603 C CA . LEU A 1 75 ? 1.303 -5.82 20.344 1 96.62 75 LEU A CA 1
ATOM 604 C C . LEU A 1 75 ? 1.701 -4.961 21.547 1 96.62 75 LEU A C 1
ATOM 606 O O . LEU A 1 75 ? 2.814 -5.082 22.047 1 96.62 75 LEU A O 1
ATOM 610 N N . LEU A 1 76 ? 0.809 -4.086 21.969 1 96.44 76 LEU A N 1
ATOM 611 C CA . LEU A 1 76 ? 1.077 -3.227 23.109 1 96.44 76 LEU A CA 1
ATOM 612 C C . LEU A 1 76 ? 0.731 -3.938 24.422 1 96.44 76 LEU A C 1
ATOM 614 O O . LEU A 1 76 ? 1.188 -3.533 25.484 1 96.44 76 LEU A O 1
ATOM 618 N N . ALA A 1 77 ? -0.077 -4.969 24.219 1 93.06 77 ALA A N 1
ATOM 619 C CA . ALA A 1 77 ? -0.604 -5.633 25.406 1 93.06 77 ALA A CA 1
ATOM 620 C C . ALA A 1 77 ? 0.515 -6.293 26.203 1 93.06 77 ALA A C 1
ATOM 622 O O . ALA A 1 77 ? 1.342 -7.02 25.656 1 93.06 77 ALA A O 1
ATOM 623 N N . GLN A 1 78 ? 0.622 -6.023 27.484 1 86.19 78 GLN A N 1
ATOM 624 C CA . GLN A 1 78 ? 1.521 -6.613 28.484 1 86.19 78 GLN A CA 1
ATOM 625 C C . GLN A 1 78 ? 2.98 -6.387 28.094 1 86.19 78 GLN A C 1
ATOM 627 O O . GLN A 1 78 ? 3.826 -7.254 28.328 1 86.19 78 GLN A O 1
ATOM 632 N N . ARG A 1 79 ? 3.252 -5.402 27.406 1 92 79 ARG A N 1
ATOM 633 C CA . ARG A 1 79 ? 4.613 -5.043 27.016 1 92 79 ARG A CA 1
ATOM 634 C C . ARG A 1 79 ? 5.027 -3.723 27.656 1 92 79 ARG A C 1
ATOM 636 O O . ARG A 1 79 ? 4.27 -2.752 27.641 1 92 79 ARG A O 1
ATOM 643 N N . LYS A 1 80 ? 6.148 -3.74 28.266 1 95.38 80 LYS A N 1
ATOM 644 C CA . LYS A 1 80 ? 6.703 -2.49 28.781 1 95.38 80 LYS A CA 1
ATOM 645 C C . LYS A 1 80 ? 7.379 -1.691 27.672 1 95.38 80 LYS A C 1
ATOM 647 O O . LYS A 1 80 ? 8.312 -2.174 27.031 1 95.38 80 LYS A O 1
ATOM 652 N N . ILE A 1 81 ? 6.879 -0.533 27.438 1 97.12 81 ILE A N 1
ATOM 653 C CA . ILE A 1 81 ? 7.492 0.377 26.469 1 97.12 81 ILE A CA 1
ATOM 654 C C . ILE A 1 81 ? 8.414 1.351 27.203 1 97.12 81 ILE A C 1
ATOM 656 O O . ILE A 1 81 ? 7.98 2.082 28.094 1 97.12 81 ILE A O 1
ATOM 660 N N . ARG A 1 82 ? 9.672 1.371 26.859 1 97.19 82 ARG A N 1
ATOM 661 C CA . ARG A 1 82 ? 10.664 2.154 27.594 1 97.19 82 ARG A CA 1
ATOM 662 C C . ARG A 1 82 ? 10.812 3.547 27 1 97.19 82 ARG A C 1
ATOM 664 O O . ARG A 1 82 ? 11.086 4.516 27.719 1 97.19 82 ARG A O 1
ATOM 671 N N . LYS A 1 83 ? 10.688 3.662 25.703 1 97.81 83 LYS A N 1
ATOM 672 C CA . LYS A 1 83 ? 10.703 4.91 24.938 1 97.81 83 LYS A CA 1
ATOM 673 C C . LYS A 1 83 ? 9.734 4.855 23.766 1 97.81 83 LYS A C 1
ATOM 675 O O . LYS A 1 83 ? 9.484 3.783 23.219 1 97.81 83 LYS A O 1
ATOM 680 N N . PRO A 1 84 ? 9.195 5.98 23.406 1 97.75 84 PRO A N 1
ATOM 681 C CA . PRO A 1 84 ? 8.172 5.965 22.344 1 97.75 84 PRO A CA 1
ATOM 682 C C . PRO A 1 84 ? 8.711 5.461 21.016 1 97.75 84 PRO A C 1
ATOM 684 O O . PRO A 1 84 ? 7.965 4.871 20.219 1 97.75 84 PRO A O 1
ATOM 687 N N . GLU A 1 85 ? 10.031 5.602 20.781 1 97.62 85 GLU A N 1
ATOM 688 C CA . GLU A 1 85 ? 10.656 5.184 19.531 1 97.62 85 GLU A CA 1
ATOM 689 C C . GLU A 1 85 ? 10.578 3.67 19.359 1 97.62 85 GLU A C 1
ATOM 691 O O . GLU A 1 85 ? 10.719 3.162 18.234 1 97.62 85 GLU A O 1
ATOM 696 N N . GLU A 1 86 ? 10.367 2.891 20.406 1 97.81 86 GLU A N 1
ATOM 697 C CA . GLU A 1 86 ? 10.305 1.434 20.359 1 97.81 86 GLU A CA 1
ATOM 698 C C . GLU A 1 86 ? 9.109 0.958 19.531 1 97.81 86 GLU A C 1
ATOM 700 O O . GLU A 1 86 ? 9.109 -0.169 19.031 1 97.81 86 GLU A O 1
ATOM 705 N N . ILE A 1 87 ? 8.094 1.821 19.422 1 97.94 87 ILE A N 1
ATOM 706 C CA . ILE A 1 87 ? 6.852 1.456 18.75 1 97.94 87 ILE A CA 1
ATOM 707 C C . ILE A 1 87 ? 7.117 1.192 17.281 1 97.94 87 ILE A C 1
ATOM 709 O O . ILE A 1 87 ? 6.52 0.29 16.688 1 97.94 87 ILE A O 1
ATOM 713 N N . GLN A 1 88 ? 7.965 2.012 16.656 1 96.75 88 GLN A N 1
ATOM 714 C CA . GLN A 1 88 ? 8.297 1.827 15.258 1 96.75 88 GLN A CA 1
ATOM 715 C C . GLN A 1 88 ? 8.852 0.43 15 1 96.75 88 GLN A C 1
ATOM 717 O O . GLN A 1 88 ? 8.477 -0.23 14.031 1 96.75 88 GLN A O 1
ATOM 722 N N . GLU A 1 89 ? 9.766 0.007 15.852 1 95.88 89 GLU A N 1
ATOM 723 C CA . GLU A 1 89 ? 10.328 -1.334 15.727 1 95.88 89 GLU A CA 1
ATOM 724 C C . GLU A 1 89 ? 9.266 -2.402 15.977 1 95.88 89 GLU A C 1
ATOM 726 O O . GLU A 1 89 ? 9.219 -3.41 15.266 1 95.88 89 GLU A O 1
ATOM 731 N N . LEU A 1 90 ? 8.469 -2.158 17.016 1 97.19 90 LEU A N 1
ATOM 732 C CA . LEU A 1 90 ? 7.414 -3.096 17.391 1 97.19 90 LEU A CA 1
ATOM 733 C C . LEU A 1 90 ? 6.469 -3.342 16.219 1 97.19 90 LEU A C 1
ATOM 735 O O . LEU A 1 90 ? 5.98 -4.457 16.031 1 97.19 90 LEU A O 1
ATOM 739 N N . PHE A 1 91 ? 6.207 -2.297 15.391 1 98.06 91 PHE A N 1
ATOM 740 C CA . PHE A 1 91 ? 5.246 -2.375 14.297 1 98.06 91 PHE A CA 1
ATOM 741 C C . PHE A 1 91 ? 5.941 -2.713 12.984 1 98.06 91 PHE A C 1
ATOM 743 O O . PHE A 1 91 ? 5.293 -2.842 11.945 1 98.06 91 PHE A O 1
ATOM 750 N N . SER A 1 92 ? 7.277 -2.973 12.984 1 95.62 92 SER A N 1
ATOM 751 C CA . SER A 1 92 ? 8.086 -3.01 11.773 1 95.62 92 SER A CA 1
ATOM 752 C C . SER A 1 92 ? 7.734 -4.219 10.914 1 95.62 92 SER A C 1
ATOM 754 O O . SER A 1 92 ? 7.922 -4.195 9.695 1 95.62 92 SER A O 1
ATOM 756 N N . TRP A 1 93 ? 7.176 -5.301 11.484 1 94 93 TRP A N 1
ATOM 757 C CA . TRP A 1 93 ? 6.867 -6.508 10.734 1 94 93 TRP A CA 1
ATOM 758 C C . TRP A 1 93 ? 5.574 -6.34 9.938 1 94 93 TRP A C 1
ATOM 760 O O . TRP A 1 93 ? 5.289 -7.117 9.031 1 94 93 TRP A O 1
ATOM 770 N N . ILE A 1 94 ? 4.77 -5.344 10.305 1 96.81 94 ILE A N 1
ATOM 771 C CA . ILE A 1 94 ? 3.498 -5.066 9.641 1 96.81 94 ILE A CA 1
ATOM 772 C C . ILE A 1 94 ? 3.744 -4.262 8.36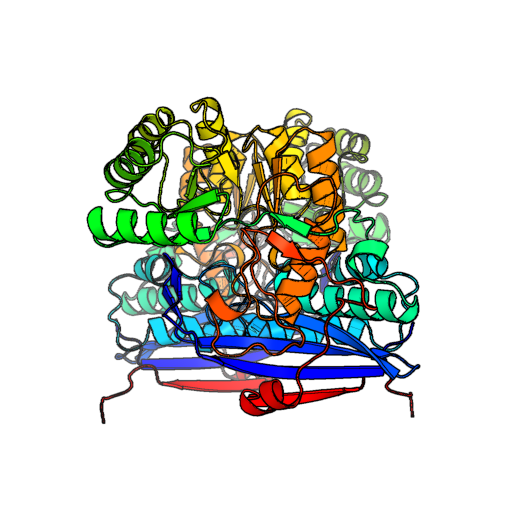7 1 96.81 94 ILE A C 1
ATOM 774 O O . ILE A 1 94 ? 4.27 -3.146 8.43 1 96.81 94 ILE A O 1
ATOM 778 N N . GLN A 1 95 ? 3.355 -4.812 7.223 1 96.31 95 GLN A N 1
ATOM 779 C CA . GLN A 1 95 ? 3.529 -4.125 5.949 1 96.31 95 GLN A CA 1
ATOM 780 C C . GLN A 1 95 ? 2.5 -3.01 5.781 1 96.31 95 GLN A C 1
ATOM 782 O O . GLN A 1 95 ? 1.306 -3.223 6 1 96.31 95 GLN A O 1
ATOM 787 N N . GLY A 1 96 ? 2.979 -1.836 5.391 1 97.69 96 GLY A N 1
ATOM 788 C CA . GLY A 1 96 ? 2.059 -0.737 5.141 1 97.69 96 GLY A CA 1
ATOM 789 C C . GLY A 1 96 ? 1.247 -0.351 6.363 1 97.69 96 GLY A C 1
ATOM 790 O O . GLY A 1 96 ? 1.77 -0.324 7.48 1 97.69 96 GLY A O 1
ATOM 791 N N . ASN A 1 97 ? 0.047 0.112 6.145 1 98.69 97 ASN A N 1
ATOM 792 C CA . ASN A 1 97 ? -0.874 0.534 7.195 1 98.69 97 ASN A CA 1
ATOM 793 C C . ASN A 1 97 ? -0.283 1.661 8.039 1 98.69 97 ASN A C 1
ATOM 795 O O . ASN A 1 97 ? -0.4 1.65 9.266 1 98.69 97 ASN A O 1
ATOM 799 N N . GLU A 1 98 ? 0.327 2.564 7.332 1 98.75 98 GLU A N 1
ATOM 800 C CA . GLU A 1 98 ? 1.054 3.637 8.008 1 98.75 98 GLU A CA 1
ATOM 801 C C . GLU A 1 98 ? 0.103 4.547 8.781 1 98.75 98 GLU A C 1
ATOM 803 O O . GLU A 1 98 ? 0.456 5.059 9.844 1 98.75 98 GLU A O 1
ATOM 808 N N . MET A 1 99 ? -1.09 4.793 8.266 1 98.75 99 MET A N 1
ATOM 809 C CA . MET A 1 99 ? -2.021 5.684 8.953 1 98.75 99 MET A CA 1
ATOM 810 C C . MET A 1 99 ? -2.521 5.047 10.25 1 98.75 99 MET A C 1
ATOM 812 O O . MET A 1 99 ? -2.648 5.727 11.273 1 98.75 99 MET A O 1
ATOM 816 N N . ALA A 1 100 ? -2.773 3.719 10.172 1 98.88 100 ALA A N 1
ATOM 817 C CA . ALA A 1 100 ? -3.119 2.988 11.391 1 98.88 100 ALA A CA 1
ATOM 818 C C . ALA A 1 100 ? -1.978 3.039 12.406 1 98.88 100 ALA A C 1
ATOM 820 O O . ALA A 1 100 ? -2.195 3.348 13.578 1 98.88 100 ALA A O 1
ATOM 821 N N . LYS A 1 101 ? -0.773 2.752 11.93 1 98.94 101 LYS A N 1
ATOM 822 C CA . LYS A 1 101 ? 0.406 2.783 12.797 1 98.94 101 LYS A CA 1
ATOM 823 C C . LYS A 1 101 ? 0.577 4.152 13.445 1 98.94 101 LYS A C 1
ATOM 825 O O . LYS A 1 101 ? 0.832 4.25 14.641 1 98.94 101 LYS A O 1
ATOM 830 N N . ALA A 1 102 ? 0.409 5.168 12.656 1 98.88 102 ALA A N 1
ATOM 831 C CA . ALA A 1 102 ? 0.619 6.531 13.133 1 98.88 102 ALA A CA 1
ATOM 832 C C . ALA A 1 102 ? -0.351 6.875 14.258 1 98.88 102 ALA A C 1
ATOM 834 O O . ALA A 1 102 ? 0.039 7.484 15.258 1 98.88 102 ALA A O 1
ATOM 835 N N . ALA A 1 103 ? -1.585 6.5 14.102 1 98.88 103 ALA A N 1
ATOM 836 C CA . ALA A 1 103 ? -2.604 6.828 15.094 1 98.88 103 ALA A CA 1
ATOM 837 C C . ALA A 1 103 ? -2.219 6.293 16.469 1 98.88 103 ALA A C 1
ATOM 839 O O . ALA A 1 103 ? -2.293 7.016 17.469 1 98.88 103 ALA A O 1
ATOM 840 N N . VAL A 1 104 ? -1.737 5.066 16.5 1 98.94 104 VAL A N 1
ATOM 841 C CA . VAL A 1 104 ? -1.381 4.426 17.75 1 98.94 104 VAL A CA 1
ATOM 842 C C . VAL A 1 104 ? -0.045 4.973 18.25 1 98.94 104 VAL A C 1
ATOM 844 O O . VAL A 1 104 ? 0.098 5.297 19.438 1 98.94 104 VAL A O 1
ATOM 847 N N . GLU A 1 105 ? 0.938 5.086 17.391 1 98.88 105 GLU A N 1
ATOM 848 C CA . GLU A 1 105 ? 2.281 5.535 17.75 1 98.88 105 GLU A CA 1
ATOM 849 C C . GLU A 1 105 ? 2.258 6.961 18.297 1 98.88 105 GLU A C 1
ATOM 851 O O . GLU A 1 105 ? 2.973 7.273 19.25 1 98.88 105 GLU A O 1
ATOM 856 N N . LEU A 1 106 ? 1.427 7.793 17.734 1 98.88 106 LEU A N 1
ATOM 857 C CA . LEU A 1 106 ? 1.329 9.18 18.172 1 98.88 106 LEU A CA 1
ATOM 858 C C . LEU A 1 106 ? 0.672 9.266 19.547 1 98.88 106 LEU A C 1
ATOM 860 O O . LEU A 1 106 ? 1.024 10.125 20.359 1 98.88 106 LEU A O 1
ATOM 864 N N . ALA A 1 107 ? -0.301 8.367 19.797 1 98.94 107 ALA A N 1
ATOM 865 C CA . ALA A 1 107 ? -0.877 8.297 21.141 1 98.94 107 ALA A CA 1
ATOM 866 C C . ALA A 1 107 ? 0.184 7.934 22.172 1 98.94 107 ALA A C 1
ATOM 868 O O . ALA A 1 107 ? 0.192 8.477 23.281 1 98.94 107 ALA A O 1
ATOM 869 N N . VAL A 1 108 ? 1.08 7.074 21.828 1 98.81 108 VAL A N 1
ATOM 870 C CA . VAL A 1 108 ? 2.156 6.668 22.719 1 98.81 108 VAL A CA 1
ATOM 871 C C . VAL A 1 108 ? 3.084 7.855 22.984 1 98.81 108 VAL A C 1
ATOM 873 O O . VAL A 1 108 ? 3.471 8.109 24.125 1 98.81 108 VAL A O 1
ATOM 876 N N . TRP A 1 109 ? 3.445 8.594 21.953 1 98.88 109 TRP A N 1
ATOM 877 C CA . TRP A 1 109 ? 4.293 9.766 22.109 1 98.88 109 TRP A CA 1
ATOM 878 C C . TRP A 1 109 ? 3.658 10.781 23.047 1 98.88 109 TRP A C 1
ATOM 880 O O . TRP A 1 109 ? 4.336 11.352 23.906 1 98.88 109 TRP A O 1
ATOM 890 N N . ASP A 1 110 ? 2.391 11.016 22.859 1 98.88 110 ASP A N 1
ATOM 891 C CA . ASP A 1 110 ? 1.682 11.938 23.75 1 98.88 110 ASP A CA 1
ATOM 892 C C . ASP A 1 110 ? 1.76 11.477 25.203 1 98.88 110 ASP A C 1
ATOM 894 O O . ASP A 1 110 ? 2.041 12.273 26.094 1 98.88 110 ASP A O 1
ATOM 898 N N . ALA A 1 111 ? 1.49 10.188 25.438 1 98.75 111 ALA A N 1
ATOM 899 C CA . ALA A 1 111 ? 1.537 9.633 26.797 1 98.75 111 ALA A CA 1
ATOM 900 C C . ALA A 1 111 ? 2.922 9.812 27.406 1 98.75 111 ALA A C 1
ATOM 902 O O . ALA A 1 111 ? 3.045 10.188 28.578 1 98.75 111 ALA A O 1
ATOM 903 N N . PHE A 1 112 ? 3.953 9.57 26.656 1 98.69 112 PHE A N 1
ATOM 904 C CA . PHE A 1 112 ? 5.312 9.688 27.172 1 98.69 112 PHE A CA 1
ATOM 905 C C . PHE A 1 112 ? 5.637 11.141 27.516 1 98.69 112 PHE A C 1
ATOM 907 O O . PHE A 1 112 ? 6.273 11.414 28.531 1 98.69 112 PHE A O 1
ATOM 914 N N . ALA A 1 113 ? 5.23 12.039 26.625 1 98.81 113 ALA A N 1
ATOM 915 C CA . ALA A 1 113 ? 5.461 13.461 26.906 1 98.81 113 ALA A CA 1
ATOM 916 C C . ALA A 1 113 ? 4.781 13.883 28.203 1 98.81 113 ALA A C 1
ATOM 918 O O . ALA A 1 113 ? 5.371 14.602 29.016 1 98.81 113 ALA A O 1
ATOM 919 N N . LYS A 1 114 ? 3.58 13.414 28.422 1 98.69 114 LYS A N 1
ATOM 920 C CA . LYS A 1 114 ? 2.85 13.719 29.656 1 98.69 114 LYS A CA 1
ATOM 921 C C . LYS A 1 114 ? 3.539 13.094 30.859 1 98.69 114 LYS A C 1
ATOM 923 O O . LYS A 1 114 ? 3.654 13.734 31.922 1 98.69 114 LYS A O 1
ATOM 928 N N . MET A 1 115 ? 3.922 11.867 30.688 1 97.62 115 MET A N 1
ATOM 929 C CA . MET A 1 115 ? 4.613 11.188 31.781 1 97.62 115 MET A CA 1
ATOM 930 C C . MET A 1 115 ? 5.859 11.953 32.188 1 97.62 115 MET A C 1
ATOM 932 O O . MET A 1 115 ? 6.168 12.039 33.406 1 97.62 115 MET A O 1
ATOM 936 N N . GLU A 1 116 ? 6.523 12.555 31.266 1 97.38 116 GLU A N 1
ATOM 937 C CA . GLU A 1 116 ? 7.754 13.297 31.516 1 97.38 116 GLU A CA 1
ATOM 938 C C . GLU A 1 116 ? 7.453 14.75 31.891 1 97.38 116 GLU A C 1
ATOM 940 O O . GLU A 1 116 ? 8.375 15.539 32.094 1 97.38 116 GLU A O 1
ATOM 945 N N . LYS A 1 117 ? 6.266 15.086 31.922 1 98.06 117 LYS A N 1
ATOM 946 C CA . LYS A 1 117 ? 5.809 16.422 32.281 1 98.06 117 LYS A CA 1
ATOM 947 C C . LYS A 1 117 ? 6.43 17.484 31.359 1 98.06 117 LYS A C 1
ATOM 949 O O . LYS A 1 117 ? 6.926 18.5 31.844 1 98.06 117 LYS A O 1
ATOM 954 N N . ARG A 1 118 ? 6.434 17.156 30.062 1 98.06 118 ARG A N 1
ATOM 955 C CA . ARG A 1 118 ? 6.934 18.047 29.016 1 98.06 118 ARG A CA 1
ATOM 956 C C . ARG A 1 118 ? 5.949 18.141 27.859 1 98.06 118 ARG A C 1
ATOM 958 O O . ARG A 1 118 ? 5.105 17.25 27.688 1 98.06 118 ARG A O 1
ATOM 965 N N . SER A 1 119 ? 6.086 19.266 27.141 1 98.62 119 SER A N 1
ATOM 966 C CA . SER A 1 119 ? 5.344 19.297 25.891 1 98.62 119 SER A CA 1
ATOM 967 C C . SER A 1 119 ? 5.953 18.344 24.859 1 98.62 119 SER A C 1
ATOM 969 O O . SER A 1 119 ? 7.156 18.094 24.891 1 98.62 119 SER A O 1
ATOM 971 N N . LEU A 1 120 ? 5.102 17.828 24.047 1 98.81 120 LEU A N 1
ATOM 972 C CA . LEU A 1 120 ? 5.582 16.969 22.969 1 98.81 120 LEU A CA 1
ATOM 973 C C . LEU A 1 120 ? 6.617 17.703 22.125 1 98.81 120 LEU A C 1
ATOM 975 O O . LEU A 1 120 ? 7.637 17.125 21.734 1 98.81 120 LEU A O 1
ATOM 979 N N . ALA A 1 121 ? 6.379 19 21.781 1 98.75 121 ALA A N 1
ATOM 980 C CA . ALA A 1 121 ? 7.309 19.812 21 1 98.75 121 ALA A CA 1
ATOM 981 C C . ALA A 1 121 ? 8.695 19.828 21.641 1 98.75 121 ALA A C 1
ATOM 983 O O . ALA A 1 121 ? 9.695 19.547 20.969 1 98.75 121 ALA A O 1
ATOM 984 N N . LYS A 1 122 ? 8.734 20.062 22.906 1 98.25 122 LYS A N 1
ATOM 985 C CA . LYS A 1 122 ? 10.016 20.078 23.609 1 98.25 122 LYS A CA 1
ATOM 986 C C . LYS A 1 122 ? 10.656 18.703 23.625 1 98.25 122 LYS A C 1
ATOM 988 O O . LYS A 1 122 ? 11.875 18.578 23.469 1 98.25 122 LYS A O 1
ATOM 993 N N . MET A 1 123 ? 9.82 17.734 23.828 1 98.44 123 MET A N 1
ATOM 994 C CA . MET A 1 123 ? 10.32 16.375 23.906 1 98.44 123 MET A CA 1
ATOM 995 C C . MET A 1 123 ? 11.031 15.977 22.609 1 98.44 123 MET A C 1
ATOM 997 O O . MET A 1 123 ? 12.031 15.266 22.625 1 98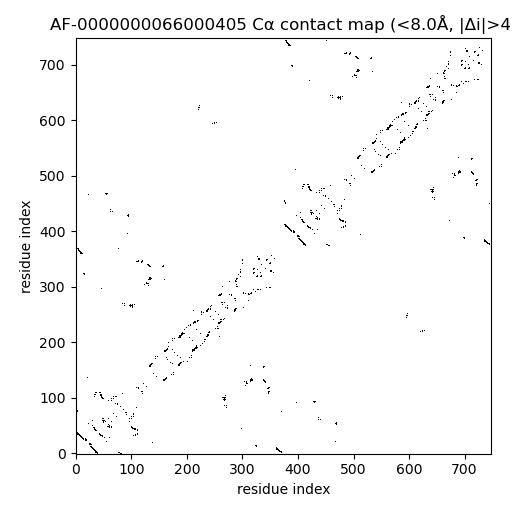.44 123 MET A O 1
ATOM 1001 N N . ILE A 1 124 ? 10.539 16.453 21.469 1 98.56 124 ILE A N 1
ATOM 1002 C CA . ILE A 1 124 ? 11.109 16.016 20.188 1 98.56 124 ILE A CA 1
ATOM 1003 C C . ILE A 1 124 ? 12.148 17.031 19.734 1 98.56 124 ILE A C 1
ATOM 1005 O O . ILE A 1 124 ? 12.594 17 18.578 1 98.56 124 ILE A O 1
ATOM 1009 N N . GLY A 1 125 ? 12.461 17.969 20.531 1 98.12 125 GLY A N 1
ATOM 1010 C CA . GLY A 1 125 ? 13.578 18.875 20.297 1 98.12 125 GLY A CA 1
ATOM 1011 C C . GLY A 1 125 ? 13.18 20.109 19.516 1 98.12 125 GLY A C 1
ATOM 1012 O O . GLY A 1 125 ? 14.031 20.766 18.922 1 98.12 125 GLY A O 1
ATOM 1013 N N . ALA A 1 126 ? 11.898 20.453 19.516 1 98.12 126 ALA A N 1
ATOM 1014 C CA . ALA A 1 126 ? 11.445 21.672 18.859 1 98.12 126 ALA A CA 1
ATOM 1015 C C . ALA A 1 126 ? 11.828 22.906 19.672 1 98.12 126 ALA A C 1
ATOM 1017 O O . ALA A 1 126 ? 11.828 22.875 20.891 1 98.12 126 ALA A O 1
ATOM 1018 N N . THR A 1 127 ? 12.117 24 18.938 1 96.62 127 THR A N 1
ATOM 1019 C CA . THR A 1 127 ? 12.586 25.203 19.625 1 96.62 127 THR A CA 1
ATOM 1020 C C . THR A 1 127 ? 11.688 26.391 19.297 1 96.62 127 THR A C 1
ATOM 1022 O O . THR A 1 127 ? 11.742 27.422 19.969 1 96.62 127 THR A O 1
ATOM 1025 N N . LYS A 1 128 ? 10.891 26.281 18.312 1 97.75 128 LYS A N 1
ATOM 1026 C CA . LYS A 1 128 ? 10.078 27.422 17.891 1 97.75 128 LYS A CA 1
ATOM 1027 C C . LYS A 1 128 ? 8.875 27.609 18.812 1 97.75 128 LYS A C 1
ATOM 1029 O O . LYS A 1 128 ? 8.266 26.641 19.25 1 97.75 128 LYS A O 1
ATOM 1034 N N . GLU A 1 129 ? 8.531 28.828 19.031 1 97.38 129 GLU A N 1
ATOM 1035 C CA . GLU A 1 129 ? 7.371 29.156 19.859 1 97.38 129 GLU A CA 1
ATOM 1036 C C . GLU A 1 129 ? 6.105 29.25 19.016 1 97.38 129 GLU A C 1
ATOM 1038 O O . GLU A 1 129 ? 4.992 29.188 19.531 1 97.38 129 GLU A O 1
ATOM 1043 N N . SER A 1 130 ? 6.344 29.547 17.766 1 97.25 130 SER A N 1
ATOM 1044 C CA . SER A 1 130 ? 5.262 29.625 16.797 1 97.25 130 SER A CA 1
ATOM 1045 C C . SER A 1 130 ? 5.727 29.156 15.422 1 97.25 130 SER A C 1
ATOM 1047 O O . SER A 1 130 ? 6.93 29.062 15.164 1 97.25 130 SER A O 1
ATOM 1049 N N . ILE A 1 131 ? 4.797 28.75 14.641 1 97 131 ILE A N 1
ATOM 1050 C CA . ILE A 1 131 ? 5.145 28.297 13.297 1 97 131 ILE A CA 1
ATOM 1051 C C . ILE A 1 131 ? 4.371 29.109 12.258 1 97 131 ILE A C 1
ATOM 1053 O O . ILE A 1 131 ? 3.221 29.484 12.492 1 97 131 ILE A O 1
ATOM 1057 N N . LYS A 1 132 ? 5.039 29.406 11.117 1 95.19 132 LYS A N 1
ATOM 1058 C CA . LYS A 1 132 ? 4.359 29.969 9.961 1 95.19 132 LYS A CA 1
ATOM 1059 C C . LYS A 1 132 ? 3.506 28.922 9.25 1 95.19 132 LYS A C 1
ATOM 1061 O O . LYS A 1 132 ? 3.881 27.75 9.18 1 95.19 132 LYS A O 1
ATOM 1066 N N . VAL A 1 133 ? 2.355 29.391 8.789 1 94.75 133 VAL A N 1
ATOM 1067 C CA . VAL A 1 133 ? 1.505 28.438 8.094 1 94.75 133 VAL A CA 1
ATOM 1068 C C . VAL A 1 133 ? 1.06 29.016 6.754 1 94.75 133 VAL A C 1
ATOM 1070 O O . VAL A 1 133 ? 1.06 30.234 6.574 1 94.75 133 VAL A O 1
ATOM 1073 N N . GLY A 1 134 ? 0.816 28.156 5.809 1 94.88 134 GLY A N 1
ATOM 1074 C CA . GLY A 1 134 ? 0.227 28.5 4.523 1 94.88 134 GLY A CA 1
ATOM 1075 C C . GLY A 1 134 ? -1.155 27.906 4.324 1 94.88 134 GLY A C 1
ATOM 1076 O O . GLY A 1 134 ? -1.705 27.281 5.238 1 94.88 134 GLY A O 1
ATOM 1077 N N . VAL A 1 135 ? -1.726 28.25 3.184 1 93.38 135 VAL A N 1
ATOM 1078 C CA . VAL A 1 135 ? -3.076 27.781 2.902 1 93.38 135 VAL A CA 1
ATOM 1079 C C . VAL A 1 135 ? -3.113 27.109 1.53 1 93.38 135 VAL A C 1
ATOM 1081 O O . VAL A 1 135 ? -2.348 27.469 0.634 1 93.38 135 VAL A O 1
ATOM 1084 N N . SER A 1 136 ? -3.893 26.078 1.443 1 93.25 136 SER A N 1
ATOM 1085 C CA . SER A 1 136 ? -4.156 25.391 0.179 1 93.25 136 SER A CA 1
ATOM 1086 C C . SER A 1 136 ? -5.516 25.781 -0.385 1 93.25 136 SER A C 1
ATOM 1088 O O . SER A 1 136 ? -6.527 25.719 0.318 1 93.25 136 SER A O 1
ATOM 1090 N N . ILE A 1 137 ? -5.516 26.234 -1.571 1 91.94 137 ILE A N 1
ATOM 1091 C CA . ILE A 1 137 ? -6.75 26.625 -2.25 1 91.94 137 ILE A CA 1
ATOM 1092 C C . ILE A 1 137 ? -7.098 25.578 -3.314 1 91.94 137 ILE A C 1
ATOM 1094 O O . ILE A 1 137 ? -6.293 25.312 -4.207 1 91.94 137 ILE A O 1
ATOM 1098 N N . GLY A 1 138 ? -8.305 24.984 -3.178 1 88.75 138 GLY A N 1
ATOM 1099 C CA . GLY A 1 138 ? -8.758 23.984 -4.141 1 88.75 138 GLY A CA 1
ATOM 1100 C C . GLY A 1 138 ? -8.969 24.562 -5.531 1 88.75 138 GLY A C 1
ATOM 1101 O O . GLY A 1 138 ? -8.836 25.766 -5.742 1 88.75 138 GLY A O 1
ATOM 1102 N N . LEU A 1 139 ? -9.258 23.672 -6.445 1 88.12 139 LEU A N 1
ATOM 1103 C CA . LEU A 1 139 ? -9.562 24.094 -7.809 1 88.12 139 LEU A CA 1
ATOM 1104 C C . LEU A 1 139 ? -10.742 25.047 -7.832 1 88.12 139 LEU A C 1
ATOM 1106 O O . LEU A 1 139 ? -11.789 24.766 -7.238 1 88.12 139 LEU A O 1
ATOM 1110 N N . GLN A 1 140 ? -10.531 26.141 -8.422 1 89.88 140 GLN A N 1
ATOM 1111 C CA . GLN A 1 140 ? -11.586 27.156 -8.484 1 89.88 140 GLN A CA 1
ATOM 1112 C C . GLN A 1 140 ? -12.227 27.172 -9.867 1 89.88 140 GLN A C 1
ATOM 1114 O O . GLN A 1 140 ? -11.633 26.719 -10.852 1 89.88 140 GLN A O 1
ATOM 1119 N N . GLN A 1 141 ? -13.414 27.781 -9.922 1 90.19 141 GLN A N 1
ATOM 1120 C CA . GLN A 1 141 ? -14.203 27.828 -11.156 1 90.19 141 GLN A CA 1
ATOM 1121 C C . GLN A 1 141 ? -13.625 28.828 -12.141 1 90.19 141 GLN A C 1
ATOM 1123 O O . GLN A 1 141 ? -13.695 28.625 -13.359 1 90.19 141 GLN A O 1
ATOM 1128 N N . ASN A 1 142 ? -13.164 29.922 -11.625 1 94.69 142 ASN A N 1
ATOM 1129 C CA . ASN A 1 142 ? -12.617 30.969 -12.477 1 94.69 142 ASN A CA 1
ATOM 1130 C C . ASN A 1 142 ? -11.562 31.797 -11.75 1 94.69 142 ASN A C 1
ATOM 1132 O O . ASN A 1 142 ? -11.406 31.688 -10.531 1 94.69 142 ASN A O 1
ATOM 1136 N N . VAL A 1 143 ? -10.898 32.594 -12.484 1 96.88 143 VAL A N 1
ATOM 1137 C CA . VAL A 1 143 ? -9.766 33.375 -12.016 1 96.88 143 VAL A CA 1
ATOM 1138 C C . VAL A 1 143 ? -10.242 34.406 -10.992 1 96.88 143 VAL A C 1
ATOM 1140 O O . VAL A 1 143 ? -9.57 34.656 -9.984 1 96.88 143 VAL A O 1
ATOM 1143 N N . GLU A 1 144 ? -11.352 34.969 -11.242 1 97.44 144 GLU A N 1
ATOM 1144 C CA . GLU A 1 144 ? -11.875 36 -10.359 1 97.44 144 GLU A CA 1
ATOM 1145 C C . GLU A 1 144 ? -12.109 35.469 -8.953 1 97.44 144 GLU A C 1
ATOM 1147 O O . GLU A 1 144 ? -11.688 36.094 -7.965 1 97.44 144 GLU A O 1
ATOM 1152 N N . THR A 1 145 ? -12.719 34.375 -8.891 1 96.38 145 THR A N 1
ATOM 1153 C CA . THR A 1 145 ? -12.977 33.719 -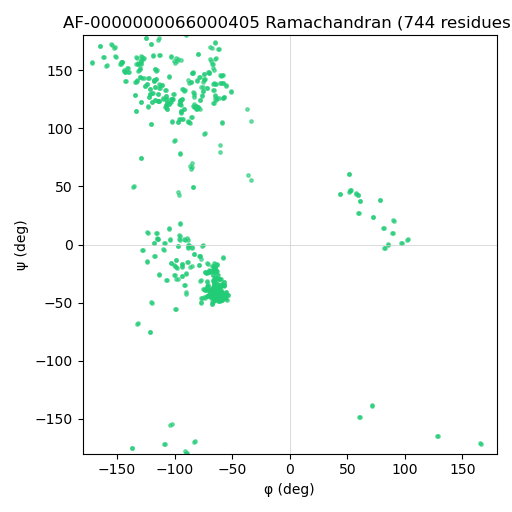7.609 1 96.38 145 THR A CA 1
ATOM 1154 C C . THR A 1 145 ? -11.672 33.375 -6.91 1 96.38 145 THR A C 1
ATOM 1156 O O . THR A 1 145 ? -11.539 33.531 -5.695 1 96.38 145 THR A O 1
ATOM 1159 N N . LEU A 1 146 ? -10.758 32.875 -7.676 1 96.94 146 LEU A N 1
ATOM 1160 C CA . LEU A 1 146 ? -9.461 32.5 -7.133 1 96.94 146 LEU A CA 1
ATOM 1161 C C . LEU A 1 146 ? -8.742 33.688 -6.543 1 96.94 146 LEU A C 1
ATOM 1163 O O . LEU A 1 146 ? -8.242 33.656 -5.418 1 96.94 146 LEU A O 1
ATOM 1167 N N . LEU A 1 147 ? -8.703 34.812 -7.289 1 97.88 147 LEU A N 1
ATOM 1168 C CA . LEU A 1 147 ? -8 36 -6.84 1 97.88 147 LEU A CA 1
ATOM 1169 C C . LEU A 1 147 ? -8.641 36.562 -5.574 1 97.88 147 LEU A C 1
ATOM 1171 O O . LEU A 1 147 ? -7.941 37.062 -4.684 1 97.88 147 LEU A O 1
ATOM 1175 N N . GLN A 1 148 ? -9.93 36.469 -5.512 1 97.31 148 GLN A N 1
ATOM 1176 C CA . GLN A 1 148 ? -10.641 36.938 -4.32 1 97.31 148 GLN A CA 1
ATOM 1177 C C . GLN A 1 148 ? -10.258 36.094 -3.102 1 97.31 148 GLN A C 1
ATOM 1179 O O . GLN A 1 148 ? -10.008 36.625 -2.023 1 97.31 148 GLN A O 1
ATOM 1184 N N . LEU A 1 149 ? -10.18 34.844 -3.27 1 95.12 149 LEU A N 1
ATOM 1185 C CA . LEU A 1 149 ? -9.828 33.938 -2.184 1 95.12 149 LEU A CA 1
ATOM 1186 C C . LEU A 1 149 ? -8.391 34.156 -1.734 1 95.12 149 LEU A C 1
ATOM 1188 O O . LEU A 1 149 ? -8.109 34.219 -0.534 1 95.12 149 LEU A O 1
ATOM 1192 N N . VAL A 1 150 ? -7.484 34.281 -2.709 1 97.06 150 VAL A N 1
ATOM 1193 C CA . VAL A 1 150 ? -6.078 34.531 -2.393 1 97.06 150 VAL A CA 1
ATOM 1194 C C . VAL A 1 150 ? -5.945 35.844 -1.604 1 97.06 150 VAL A C 1
ATOM 1196 O O . VAL A 1 150 ? -5.234 35.875 -0.598 1 97.06 150 VAL A O 1
ATOM 1199 N N . ASN A 1 151 ? -6.668 36.812 -2.074 1 96.81 151 ASN A N 1
ATOM 1200 C CA . ASN A 1 151 ? -6.641 38.094 -1.384 1 96.81 151 ASN A CA 1
ATOM 1201 C C . ASN A 1 151 ? -7.102 37.969 0.065 1 96.81 151 ASN A C 1
ATOM 1203 O O . ASN A 1 151 ? -6.5 38.562 0.968 1 96.81 151 ASN A O 1
ATOM 1207 N N . GLN A 1 152 ? -8.148 37.25 0.269 1 94.56 152 GLN A N 1
ATOM 1208 C CA . GLN A 1 152 ? -8.688 37.031 1.609 1 94.56 152 GLN A CA 1
ATOM 1209 C C . GLN A 1 152 ? -7.645 36.375 2.516 1 94.56 152 GLN A C 1
ATOM 1211 O O . GLN A 1 152 ? -7.461 36.812 3.66 1 94.56 152 GLN A O 1
ATOM 1216 N N . TYR A 1 153 ? -6.949 35.344 2.059 1 93.38 153 TYR A N 1
ATOM 1217 C CA . TYR A 1 153 ? -5.977 34.625 2.863 1 93.38 153 TYR A CA 1
ATOM 1218 C C . TYR A 1 153 ? -4.73 35.469 3.109 1 93.38 153 TYR A C 1
ATOM 1220 O O . TYR A 1 153 ? -4.156 35.406 4.199 1 93.38 153 TYR A O 1
ATOM 1228 N N . VAL A 1 154 ? -4.32 36.219 2.1 1 94.31 154 VAL A N 1
ATOM 1229 C CA . VAL A 1 154 ? -3.188 37.125 2.26 1 94.31 154 VAL A CA 1
ATOM 1230 C C . VAL A 1 154 ? -3.512 38.188 3.32 1 94.31 154 VAL A C 1
ATOM 1232 O O . VAL A 1 154 ? -2.67 38.5 4.164 1 94.31 154 VAL A O 1
ATOM 1235 N N . ASP A 1 155 ? -4.73 38.625 3.305 1 93.88 155 ASP A N 1
ATOM 1236 C CA . ASP A 1 155 ? -5.18 39.625 4.273 1 93.88 155 ASP A CA 1
ATOM 1237 C C . ASP A 1 155 ? -5.176 39.062 5.688 1 93.88 155 ASP A C 1
ATOM 1239 O O . ASP A 1 155 ? -4.984 39.781 6.66 1 93.88 155 ASP A O 1
ATOM 1243 N N . GLN A 1 156 ? -5.395 37.75 5.816 1 90.44 156 GLN A N 1
ATOM 1244 C CA . GLN A 1 156 ? -5.395 37.062 7.113 1 90.44 156 GLN A CA 1
ATOM 1245 C C . GLN A 1 156 ? -3.969 36.844 7.605 1 90.44 156 GLN A C 1
ATOM 1247 O O . GLN A 1 156 ? -3.766 36.375 8.734 1 90.44 156 GLN A O 1
ATOM 1252 N N . GLY A 1 157 ? -3.025 37.062 6.699 1 91.25 157 GLY A N 1
ATOM 1253 C CA . GLY A 1 157 ? -1.636 37 7.117 1 91.25 157 GLY A CA 1
ATOM 1254 C C . GLY A 1 157 ? -0.949 35.719 6.715 1 91.25 157 GLY A C 1
ATOM 1255 O O . GLY A 1 157 ? 0.197 35.469 7.098 1 91.25 157 GLY A O 1
ATOM 1256 N N . TYR A 1 158 ? -1.642 34.844 5.961 1 90.94 158 TYR A N 1
ATOM 1257 C CA . TYR A 1 158 ? -0.971 33.656 5.492 1 90.94 158 TYR A CA 1
ATOM 1258 C C . TYR A 1 158 ? 0.266 34 4.672 1 90.94 158 TYR A C 1
ATOM 1260 O O . TYR A 1 158 ? 0.232 34.906 3.838 1 90.94 158 TYR A O 1
ATOM 1268 N N . GLU A 1 159 ? 1.308 33.25 4.898 1 88.19 159 GLU A N 1
ATOM 1269 C CA . GLU A 1 159 ? 2.588 33.594 4.293 1 88.19 159 GLU A CA 1
ATOM 1270 C C . GLU A 1 159 ? 2.797 32.875 2.971 1 88.19 159 GLU A C 1
ATOM 1272 O O . GLU A 1 159 ? 3.668 33.219 2.18 1 88.19 159 GLU A O 1
ATOM 1277 N N . ARG A 1 160 ? 2.066 31.844 2.777 1 95.62 160 ARG A N 1
ATOM 1278 C CA . ARG A 1 160 ? 2.213 31.016 1.59 1 95.62 160 ARG A CA 1
ATOM 1279 C C . ARG A 1 160 ? 0.858 30.516 1.1 1 95.62 160 ARG A C 1
ATOM 1281 O O . ARG A 1 160 ? -0.01 30.172 1.904 1 95.62 160 ARG A O 1
ATOM 1288 N N . VAL A 1 161 ? 0.713 30.5 -0.223 1 97.06 161 VAL A N 1
ATOM 1289 C CA . VAL A 1 161 ? -0.506 29.984 -0.833 1 97.06 161 VAL A CA 1
ATOM 1290 C C . VAL A 1 161 ? -0.161 28.828 -1.77 1 97.06 161 VAL A C 1
ATOM 1292 O O . VAL A 1 161 ? 0.797 28.906 -2.541 1 97.06 161 VAL A O 1
ATOM 1295 N N . LYS A 1 162 ? -0.829 27.766 -1.604 1 97.62 162 LYS A N 1
ATOM 1296 C CA . LYS A 1 162 ? -0.732 26.609 -2.49 1 97.62 162 LYS A CA 1
ATOM 1297 C C . LYS A 1 162 ? -1.976 26.484 -3.367 1 97.62 162 LYS A C 1
ATOM 1299 O O . LYS A 1 162 ? -3.096 26.406 -2.857 1 97.62 162 LYS A O 1
ATOM 1304 N N . LEU A 1 163 ? -1.75 26.438 -4.664 1 96.69 163 LEU A N 1
ATOM 1305 C CA . LEU A 1 163 ? -2.857 26.297 -5.602 1 96.69 163 LEU A CA 1
ATOM 1306 C C . LEU A 1 163 ? -2.951 24.859 -6.129 1 96.69 163 LEU A C 1
ATOM 1308 O O . LEU A 1 163 ? -1.966 24.312 -6.629 1 96.69 163 LEU A O 1
ATOM 1312 N N . LYS A 1 164 ? -4.098 24.266 -5.988 1 94.56 164 LYS A N 1
ATOM 1313 C CA . LYS A 1 164 ? -4.316 23.016 -6.719 1 94.56 164 LYS A CA 1
ATOM 1314 C C . LYS A 1 164 ? -4.48 23.281 -8.211 1 94.56 164 LYS A C 1
ATOM 1316 O O . LYS A 1 164 ? -5.156 24.234 -8.609 1 94.56 164 LYS A O 1
ATOM 1321 N N . ILE A 1 165 ? -3.807 22.484 -8.977 1 95.62 165 ILE A N 1
ATOM 1322 C CA . ILE A 1 165 ? -3.859 22.672 -10.422 1 95.62 165 ILE A CA 1
ATOM 1323 C C . ILE A 1 165 ? -4.199 21.344 -11.102 1 95.62 165 ILE A C 1
ATOM 1325 O O . ILE A 1 165 ? -4.047 20.281 -10.5 1 95.62 165 ILE A O 1
ATOM 1329 N N . ALA A 1 166 ? -4.688 21.375 -12.258 1 94.38 166 ALA A N 1
ATOM 1330 C CA . ALA A 1 166 ? -4.945 20.297 -13.195 1 94.38 166 ALA A CA 1
ATOM 1331 C C . ALA A 1 166 ? -4.855 20.781 -14.633 1 94.38 166 ALA A C 1
ATOM 1333 O O . ALA A 1 166 ? -4.879 21.984 -14.898 1 94.38 166 ALA A O 1
ATOM 1334 N N . PRO A 1 167 ? -4.695 19.828 -15.57 1 94.06 167 PRO A N 1
ATOM 1335 C CA . PRO A 1 167 ? -4.727 20.297 -16.969 1 94.06 167 PRO A CA 1
ATOM 1336 C C . PRO A 1 167 ? -5.945 21.156 -17.281 1 94.06 167 PRO A C 1
ATOM 1338 O O . PRO A 1 167 ? -7.062 20.828 -16.859 1 94.06 167 PRO A O 1
ATOM 1341 N N . ASN A 1 168 ? -5.75 22.25 -17.891 1 91.56 168 ASN A N 1
ATOM 1342 C CA . ASN A 1 168 ? -6.762 23.219 -18.297 1 91.56 168 ASN A CA 1
ATOM 1343 C C . ASN A 1 168 ? -7.129 24.156 -17.141 1 91.56 168 ASN A C 1
ATOM 1345 O O . ASN A 1 168 ? -7.922 25.078 -17.312 1 91.56 168 ASN A O 1
ATOM 1349 N N . LYS A 1 169 ? -6.574 23.969 -15.961 1 93.19 169 LYS A N 1
ATOM 1350 C CA . LYS A 1 169 ? -6.754 24.844 -14.805 1 93.19 169 LYS A CA 1
ATOM 1351 C C . LYS A 1 169 ? -5.426 25.109 -14.102 1 93.19 169 LYS A C 1
ATOM 1353 O O . LYS A 1 169 ? -5.312 24.922 -12.891 1 93.19 169 LYS A O 1
ATOM 1358 N N . ASP A 1 170 ? -4.516 25.453 -14.859 1 95.88 170 ASP A N 1
ATOM 1359 C CA . ASP A 1 170 ? -3.174 25.562 -14.289 1 95.88 170 ASP A CA 1
ATOM 1360 C C . ASP A 1 170 ? -2.518 26.875 -14.688 1 95.88 170 ASP A C 1
ATOM 1362 O O . ASP A 1 170 ? -2.561 27.844 -13.93 1 95.88 170 ASP A O 1
ATOM 1366 N N . ILE A 1 171 ? -2.189 27.078 -15.992 1 97.25 171 ILE A N 1
ATOM 1367 C CA . ILE A 1 171 ? -1.348 28.203 -16.422 1 97.25 171 ILE A CA 1
ATOM 1368 C C . ILE A 1 171 ? -2.08 29.516 -16.188 1 97.25 171 ILE A C 1
ATOM 1370 O O . ILE A 1 171 ? -1.535 30.438 -15.57 1 97.25 171 ILE A O 1
ATOM 1374 N N . GLN A 1 172 ? -3.287 29.594 -16.625 1 97.06 172 GLN A N 1
ATOM 1375 C CA . GLN A 1 172 ? -4.043 30.844 -16.531 1 97.06 172 GLN A CA 1
ATOM 1376 C C . GLN A 1 172 ? -4.25 31.234 -15.07 1 97.06 172 GLN A C 1
ATOM 1378 O O . GLN A 1 172 ? -4.203 32.438 -14.727 1 97.06 172 GLN A O 1
ATOM 1383 N N . PHE A 1 173 ? -4.461 30.312 -14.18 1 97.94 173 PHE A N 1
ATOM 1384 C CA . PHE A 1 173 ? -4.719 30.562 -12.766 1 97.94 173 PHE A CA 1
ATOM 1385 C C . PHE A 1 173 ? -3.443 30.984 -12.047 1 97.94 173 PHE A C 1
ATOM 1387 O O . PHE A 1 173 ? -3.441 31.969 -11.305 1 97.94 173 PHE A O 1
ATOM 1394 N N . VAL A 1 174 ? -2.363 30.266 -12.305 1 98.44 174 VAL A N 1
ATOM 1395 C CA . VAL A 1 174 ? -1.084 30.578 -11.664 1 98.44 174 VAL A CA 1
ATOM 1396 C C . VAL A 1 174 ? -0.582 31.938 -12.133 1 98.44 174 VAL A C 1
ATOM 1398 O O . VAL A 1 174 ? -0.115 32.75 -11.32 1 98.44 174 VAL A O 1
ATOM 1401 N N . GLU A 1 175 ? -0.722 32.156 -13.445 1 98.38 175 GLU A N 1
ATOM 1402 C CA . GLU A 1 175 ? -0.312 33.438 -14.008 1 98.38 175 GLU A CA 1
ATOM 1403 C C . GLU A 1 175 ? -1.062 34.594 -13.352 1 98.38 175 GLU A C 1
ATOM 1405 O O . GLU A 1 175 ? -0.457 35.625 -12.984 1 98.38 175 GLU A O 1
ATOM 1410 N N . ALA A 1 176 ? -2.33 34.438 -13.219 1 98.44 176 ALA A N 1
ATOM 1411 C CA . ALA A 1 176 ? -3.17 35.469 -12.648 1 98.44 176 ALA A CA 1
ATOM 1412 C C . ALA A 1 176 ? -2.77 35.781 -11.211 1 98.44 176 ALA A C 1
ATOM 1414 O O . ALA A 1 176 ? -2.668 36.969 -10.82 1 98.44 176 ALA A O 1
ATOM 1415 N N . VAL A 1 177 ? -2.553 34.781 -10.391 1 98.56 177 VAL A N 1
ATOM 1416 C CA . VAL A 1 177 ? -2.188 34.969 -8.992 1 98.56 177 VAL A CA 1
ATOM 1417 C C . VAL A 1 177 ? -0.803 35.594 -8.906 1 98.56 177 VAL A C 1
ATOM 1419 O O . VAL A 1 177 ? -0.592 36.531 -8.125 1 98.56 177 VAL A O 1
ATOM 1422 N N . ARG A 1 178 ? 0.13 35.125 -9.734 1 98.44 178 ARG A N 1
ATOM 1423 C CA . ARG A 1 178 ? 1.486 35.656 -9.703 1 98.44 178 ARG A CA 1
ATOM 1424 C C . ARG A 1 178 ? 1.499 37.156 -10.094 1 98.44 178 ARG A C 1
ATOM 1426 O O . ARG A 1 178 ? 2.184 37.938 -9.461 1 98.44 178 ARG A O 1
ATOM 1433 N N . LYS A 1 179 ? 0.763 37.5 -11.117 1 98.12 179 LYS A N 1
ATOM 1434 C CA . LYS A 1 179 ? 0.679 38.875 -11.562 1 98.12 179 LYS A CA 1
ATOM 1435 C C . LYS A 1 179 ? 0.091 39.781 -10.469 1 98.12 179 LYS A C 1
ATOM 1437 O O . LYS A 1 179 ? 0.561 40.875 -10.258 1 98.12 179 LYS A O 1
ATOM 1442 N N . SER A 1 180 ? -0.905 39.312 -9.82 1 97.94 180 SER A N 1
ATOM 1443 C CA . SER A 1 180 ? -1.619 40.094 -8.82 1 97.94 180 SER A CA 1
ATOM 1444 C C . SER A 1 180 ? -0.845 40.156 -7.508 1 97.94 180 SER A C 1
ATOM 1446 O O . SER A 1 180 ? -0.967 41.125 -6.75 1 97.94 180 SER A O 1
ATOM 1448 N N . PHE A 1 181 ? -0.098 39.125 -7.203 1 97.69 181 PHE A N 1
ATOM 1449 C CA . PHE A 1 181 ? 0.691 39.031 -5.984 1 97.69 181 PHE A CA 1
ATOM 1450 C C . PHE A 1 181 ? 2.133 38.656 -6.305 1 97.69 181 PHE A C 1
ATOM 1452 O O . PHE A 1 181 ? 2.578 37.531 -5.984 1 97.69 181 PHE A O 1
ATOM 1459 N N . PRO A 1 182 ? 2.959 39.531 -6.824 1 97.06 182 PRO A N 1
ATOM 1460 C CA . PRO A 1 182 ? 4.277 39.25 -7.383 1 97.06 182 PRO A CA 1
ATOM 1461 C C . PRO A 1 182 ? 5.254 38.719 -6.328 1 97.06 182 PRO A C 1
ATOM 1463 O O . PRO A 1 182 ? 6.18 37.969 -6.66 1 97.06 182 PRO A O 1
ATOM 1466 N N . LYS A 1 183 ? 5.035 38.969 -5.102 1 96 183 LYS A N 1
ATOM 1467 C CA . LYS A 1 183 ? 6.008 38.625 -4.078 1 96 183 LYS A CA 1
ATOM 1468 C C . LYS A 1 183 ? 5.48 37.469 -3.207 1 96 183 LYS A C 1
ATOM 1470 O O . LYS A 1 183 ? 6.164 37.031 -2.285 1 96 183 LYS A O 1
ATOM 1475 N N . LEU A 1 184 ? 4.273 37.031 -3.428 1 96.94 184 LEU A N 1
ATOM 1476 C CA . LEU A 1 184 ? 3.637 36 -2.643 1 96.94 184 LEU A CA 1
ATOM 1477 C C . LEU A 1 184 ? 4.398 34.656 -2.771 1 96.94 184 LEU A C 1
ATOM 1479 O O . LEU A 1 184 ? 4.812 34.281 -3.871 1 96.94 184 LEU A O 1
ATOM 1483 N N . SER A 1 185 ? 4.793 34.031 -1.636 1 97.94 185 SER A N 1
ATOM 1484 C CA . SER A 1 185 ? 5.254 32.656 -1.697 1 97.94 185 SER A CA 1
ATOM 1485 C C . SER A 1 185 ? 4.176 31.719 -2.262 1 97.94 185 SER A C 1
ATOM 1487 O O . SER A 1 185 ? 3.174 31.453 -1.597 1 97.94 185 SER A O 1
ATOM 1489 N N . LEU A 1 186 ? 4.391 31.328 -3.508 1 98.31 186 LEU A N 1
ATOM 1490 C CA . LEU A 1 186 ? 3.367 30.625 -4.273 1 98.31 186 LEU A CA 1
ATOM 1491 C C . LEU A 1 186 ? 3.85 29.234 -4.68 1 98.31 186 LEU A C 1
ATOM 1493 O O . LEU A 1 186 ? 4.996 29.062 -5.102 1 98.31 186 LEU A O 1
ATOM 1497 N N . MET A 1 187 ? 3.043 28.188 -4.441 1 98.25 187 MET A N 1
ATOM 1498 C CA . MET A 1 187 ? 3.35 26.859 -4.938 1 98.25 187 MET A CA 1
ATOM 1499 C C . MET A 1 187 ? 2.125 26.219 -5.594 1 98.25 187 MET A C 1
ATOM 1501 O O . MET A 1 187 ? 1.005 26.703 -5.422 1 98.25 187 MET A O 1
ATOM 1505 N N . ALA A 1 188 ? 2.314 25.234 -6.398 1 98.06 188 ALA A N 1
ATOM 1506 C CA . ALA A 1 188 ? 1.248 24.5 -7.086 1 98.06 188 ALA A CA 1
ATOM 1507 C C . ALA A 1 188 ? 1.232 23.031 -6.676 1 98.06 188 ALA A C 1
ATOM 1509 O O . ALA A 1 188 ? 2.287 22.438 -6.465 1 98.06 188 ALA A O 1
ATOM 1510 N N . ASP A 1 189 ? 0.061 22.531 -6.551 1 96.88 189 ASP A N 1
ATOM 1511 C CA . ASP A 1 189 ? -0.135 21.125 -6.211 1 96.88 189 ASP A CA 1
ATOM 1512 C C . ASP A 1 189 ? -0.989 20.422 -7.262 1 96.88 189 ASP A C 1
ATOM 1514 O O . ASP A 1 189 ? -2.164 20.75 -7.438 1 96.88 189 ASP A O 1
ATOM 1518 N N . ALA A 1 190 ? -0.409 19.391 -7.918 1 95.75 190 ALA A N 1
ATOM 1519 C CA . ALA A 1 190 ? -1.066 18.734 -9.039 1 95.75 190 ALA A CA 1
ATOM 1520 C C . ALA A 1 190 ? -1.855 17.516 -8.578 1 95.75 190 ALA A C 1
ATOM 1522 O O . ALA A 1 190 ? -2.738 17.031 -9.289 1 95.75 190 ALA A O 1
ATOM 1523 N N . ASN A 1 191 ? -1.564 17.031 -7.355 1 92.88 191 ASN A N 1
ATOM 1524 C CA . ASN A 1 191 ? -2.205 15.82 -6.848 1 92.88 191 ASN A CA 1
ATOM 1525 C C . ASN A 1 191 ? -2.271 14.734 -7.91 1 92.88 191 ASN A C 1
ATOM 1527 O O . ASN A 1 191 ? -3.336 14.156 -8.156 1 92.88 191 ASN A O 1
ATOM 1531 N N . SER A 1 192 ? -1.155 14.57 -8.648 1 94.19 192 SER A N 1
ATOM 1532 C CA . SER A 1 192 ? -0.935 13.477 -9.586 1 94.19 192 SER A CA 1
ATOM 1533 C C . SER A 1 192 ? -1.781 13.641 -10.844 1 94.19 192 SER A C 1
ATOM 1535 O O . SER A 1 192 ? -2.08 12.664 -11.531 1 94.19 192 SER A O 1
ATOM 1537 N N . ALA A 1 193 ? -2.186 14.797 -11.195 1 94.06 193 ALA A N 1
ATOM 1538 C CA . ALA A 1 193 ? -3.137 15.016 -12.281 1 94.06 193 ALA A CA 1
ATOM 1539 C C . ALA A 1 193 ? -2.426 15.07 -13.625 1 94.06 193 ALA A C 1
ATOM 1541 O O . ALA A 1 193 ? -3.07 15.188 -14.672 1 94.06 193 ALA A O 1
ATOM 1542 N N . TYR A 1 194 ? -1.078 14.984 -13.695 1 96.81 194 TYR A N 1
ATOM 1543 C CA . TYR A 1 194 ? -0.326 15.117 -14.938 1 96.81 194 TYR A CA 1
ATOM 1544 C C . TYR A 1 194 ? 0.449 13.844 -15.242 1 96.81 194 TYR A C 1
ATOM 1546 O O . TYR A 1 194 ? 0.541 12.945 -14.406 1 96.81 194 TYR A O 1
ATOM 1554 N N . ASN A 1 195 ? 0.845 13.734 -16.469 1 95.75 195 ASN A N 1
ATOM 1555 C CA . ASN A 1 195 ? 1.78 12.711 -16.922 1 95.75 195 ASN A CA 1
ATOM 1556 C C . ASN A 1 195 ? 2.826 13.289 -17.875 1 95.75 195 ASN A C 1
ATOM 1558 O O . ASN A 1 195 ? 2.9 14.508 -18.047 1 95.75 195 ASN A O 1
ATOM 1562 N N . ARG A 1 196 ? 3.668 12.438 -18.438 1 96.19 196 ARG A N 1
ATOM 1563 C CA . ARG A 1 196 ? 4.754 12.906 -19.281 1 96.19 196 ARG A CA 1
ATOM 1564 C C . ARG A 1 196 ? 4.215 13.641 -20.5 1 96.19 196 ARG A C 1
ATOM 1566 O O . ARG A 1 196 ? 4.848 14.578 -21 1 96.19 196 ARG A O 1
ATOM 1573 N N . GLU A 1 197 ? 3.082 13.258 -20.906 1 96.88 197 GLU A N 1
ATOM 1574 C CA . GLU A 1 197 ? 2.467 13.891 -22.062 1 96.88 197 GLU A CA 1
ATOM 1575 C C . GLU A 1 197 ? 2.131 15.352 -21.781 1 96.88 197 GLU A C 1
ATOM 1577 O O . GLU A 1 197 ? 1.976 16.156 -22.703 1 96.88 197 GLU A O 1
ATOM 1582 N N . ASP A 1 198 ? 2.061 15.68 -20.5 1 96.81 198 ASP A N 1
ATOM 1583 C CA . ASP A 1 198 ? 1.705 17.031 -20.078 1 96.81 198 ASP A CA 1
ATOM 1584 C C . ASP A 1 198 ? 2.953 17.875 -19.812 1 96.81 198 ASP A C 1
ATOM 1586 O O . ASP A 1 198 ? 2.867 18.938 -19.203 1 96.81 198 ASP A O 1
ATOM 1590 N N . PHE A 1 199 ? 4.109 17.438 -20.328 1 97.12 199 PHE A N 1
ATOM 1591 C CA . PHE A 1 199 ? 5.395 18.031 -20 1 97.12 199 PHE A CA 1
ATOM 1592 C C . PHE A 1 199 ? 5.418 19.516 -20.359 1 97.12 199 PHE A C 1
ATOM 1594 O O . PHE A 1 199 ? 5.922 20.344 -19.594 1 97.12 199 PHE A O 1
ATOM 1601 N N . LEU A 1 200 ? 4.895 19.875 -21.469 1 97.12 200 LEU A N 1
ATOM 1602 C CA . LEU A 1 200 ? 4.977 21.234 -21.953 1 97.12 200 LEU A CA 1
ATOM 1603 C C . LEU A 1 200 ? 4.219 22.188 -21.016 1 97.12 200 LEU A C 1
ATOM 1605 O O . LEU A 1 200 ? 4.621 23.344 -20.828 1 97.12 200 LEU A O 1
ATOM 1609 N N . LEU A 1 201 ? 3.125 21.719 -20.438 1 96.94 201 LEU A N 1
ATOM 1610 C CA . LEU A 1 201 ? 2.373 22.516 -19.469 1 96.94 201 LEU A CA 1
ATOM 1611 C C . LEU A 1 201 ? 3.195 22.75 -18.219 1 96.94 201 LEU A C 1
ATOM 1613 O O . LEU A 1 201 ? 3.246 23.875 -17.703 1 96.94 201 LEU A O 1
ATOM 1617 N N . LEU A 1 202 ? 3.811 21.719 -17.75 1 97.94 202 LEU A N 1
ATOM 1618 C CA . LEU A 1 202 ? 4.629 21.812 -16.547 1 97.94 202 LEU A CA 1
ATOM 1619 C C . LEU A 1 202 ? 5.84 22.703 -16.766 1 97.94 202 LEU A C 1
ATOM 1621 O O . LEU A 1 202 ? 6.238 23.453 -15.883 1 97.94 202 LEU A O 1
ATOM 1625 N N . LYS A 1 203 ? 6.387 22.609 -17.984 1 97.94 203 LYS A N 1
ATOM 1626 C CA . LYS A 1 203 ? 7.512 23.453 -18.359 1 97.94 203 LYS A CA 1
ATOM 1627 C C . LYS A 1 203 ? 7.109 24.938 -18.359 1 97.94 203 LYS A C 1
ATOM 1629 O O . LYS A 1 203 ? 7.895 25.797 -17.984 1 97.94 203 LYS A O 1
ATOM 1634 N N . GLU A 1 204 ? 5.949 25.188 -18.797 1 97.81 204 GLU A N 1
ATOM 1635 C CA . GLU A 1 204 ? 5.449 26.562 -18.812 1 97.81 204 GLU A CA 1
ATOM 1636 C C . GLU A 1 204 ? 5.301 27.125 -17.406 1 97.81 204 GLU A C 1
ATOM 1638 O O . GLU A 1 204 ? 5.547 28.297 -17.172 1 97.81 204 GLU A O 1
ATOM 1643 N N . LEU A 1 205 ? 4.93 26.328 -16.453 1 98 205 LEU A N 1
ATOM 1644 C CA . LEU A 1 205 ? 4.777 26.75 -15.062 1 98 205 LEU A CA 1
ATOM 1645 C C . LEU A 1 205 ? 6.109 27.203 -14.477 1 98 205 LEU A C 1
ATOM 1647 O O . LEU A 1 205 ? 6.145 27.969 -13.516 1 98 205 LEU A O 1
ATOM 1651 N N . ASP A 1 206 ? 7.102 26.734 -15.078 1 96.19 206 ASP A N 1
ATOM 1652 C CA . ASP A 1 206 ? 8.461 26.938 -14.594 1 96.19 206 ASP A CA 1
ATOM 1653 C C . ASP A 1 206 ? 8.836 28.406 -14.602 1 96.19 206 ASP A C 1
ATOM 1655 O O . ASP A 1 206 ? 9.797 28.812 -13.953 1 96.19 206 ASP A O 1
ATOM 1659 N N . GLN A 1 207 ? 8.156 29.281 -15.305 1 96.56 207 GLN A N 1
ATOM 1660 C CA . GLN A 1 207 ? 8.5 30.688 -15.477 1 96.56 207 GLN A CA 1
ATOM 1661 C C . GLN A 1 207 ? 7.898 31.547 -14.359 1 96.56 207 GLN A C 1
ATOM 1663 O O . GLN A 1 207 ? 8.227 32.719 -14.227 1 96.56 207 GLN A O 1
ATOM 1668 N N . TYR A 1 208 ? 7.133 31 -13.438 1 98 208 TYR A N 1
ATOM 1669 C CA . TYR A 1 208 ? 6.348 31.828 -12.516 1 98 208 TYR A CA 1
ATOM 1670 C C . TYR A 1 208 ? 6.98 31.844 -11.133 1 98 208 TYR A C 1
ATOM 1672 O O . TYR A 1 208 ? 6.332 32.219 -10.156 1 98 208 TYR A O 1
ATOM 1680 N N . ASP A 1 209 ? 8.188 31.406 -11.008 1 97.5 209 ASP A N 1
ATOM 1681 C CA . ASP A 1 209 ? 8.961 31.453 -9.773 1 97.5 209 ASP A CA 1
ATOM 1682 C C . ASP A 1 209 ? 8.195 30.828 -8.617 1 97.5 209 ASP A C 1
ATOM 1684 O O . ASP A 1 209 ? 8.039 31.438 -7.559 1 97.5 209 ASP A O 1
ATOM 1688 N N . LEU A 1 210 ? 7.629 29.656 -8.875 1 98.69 210 LEU A N 1
ATOM 1689 C CA . LEU A 1 210 ? 6.953 28.891 -7.828 1 98.69 210 LEU A CA 1
ATOM 1690 C C . LEU A 1 210 ? 7.957 28.328 -6.828 1 98.69 210 LEU A C 1
ATOM 1692 O O . LEU A 1 210 ? 9.07 27.969 -7.203 1 98.69 210 LEU A O 1
ATOM 1696 N N . GLU A 1 211 ? 7.531 28.234 -5.586 1 98.62 211 GLU A N 1
ATOM 1697 C CA . GLU A 1 211 ? 8.359 27.594 -4.578 1 98.62 211 GLU A CA 1
ATOM 1698 C C . GLU A 1 211 ? 8.609 26.125 -4.922 1 98.62 211 GLU A C 1
ATOM 1700 O O . GLU A 1 211 ? 9.695 25.594 -4.684 1 98.62 211 GLU A O 1
ATOM 1705 N N . MET A 1 212 ? 7.547 25.484 -5.461 1 98.81 212 MET A N 1
ATOM 1706 C CA . MET A 1 212 ? 7.602 24.078 -5.84 1 98.81 212 MET A CA 1
ATOM 1707 C C . MET A 1 212 ? 6.352 23.672 -6.605 1 98.81 212 MET A C 1
ATOM 1709 O O . MET A 1 212 ? 5.336 24.359 -6.562 1 98.81 212 MET A O 1
ATOM 1713 N N . ILE A 1 213 ? 6.453 22.656 -7.371 1 98.69 213 ILE A N 1
ATOM 1714 C CA . ILE A 1 213 ? 5.324 21.922 -7.934 1 98.69 213 ILE A CA 1
ATOM 1715 C C . ILE A 1 213 ? 5.18 20.578 -7.223 1 98.69 213 ILE A C 1
ATOM 1717 O O . ILE A 1 213 ? 6.062 19.719 -7.316 1 98.69 213 ILE A O 1
ATOM 1721 N N . GLU A 1 214 ? 4.066 20.453 -6.582 1 98.38 214 GLU A N 1
ATOM 1722 C CA . GLU A 1 214 ? 3.85 19.297 -5.727 1 98.38 214 GLU A CA 1
ATOM 1723 C C . GLU A 1 214 ? 3.127 18.188 -6.484 1 98.38 214 GLU A C 1
ATOM 1725 O O . GLU A 1 214 ? 2.086 18.422 -7.102 1 98.38 214 GLU A O 1
ATOM 1730 N N . GLN A 1 215 ? 3.725 17 -6.492 1 97.88 215 GLN A N 1
ATOM 1731 C CA . GLN A 1 215 ? 3.188 15.727 -6.941 1 97.88 215 GLN A CA 1
ATOM 1732 C C . GLN A 1 215 ? 2.598 15.844 -8.344 1 97.88 215 GLN A C 1
ATOM 1734 O O . GLN A 1 215 ? 1.429 15.516 -8.562 1 97.88 215 GLN A O 1
ATOM 1739 N N . PRO A 1 216 ? 3.367 16.188 -9.312 1 98.06 216 PRO A N 1
ATOM 1740 C CA . PRO A 1 216 ? 2.83 16.281 -10.672 1 98.06 216 PRO A CA 1
ATOM 1741 C C . PRO A 1 216 ? 2.391 14.93 -11.227 1 98.06 216 PRO A C 1
ATOM 1743 O O . PRO A 1 216 ? 1.355 14.844 -11.891 1 98.06 216 PRO A O 1
ATOM 1746 N N . PHE A 1 217 ? 3.18 13.883 -10.938 1 97.31 217 PHE A N 1
ATOM 1747 C CA . PHE A 1 217 ? 2.918 12.57 -11.508 1 97.31 217 PHE A CA 1
ATOM 1748 C C . PHE A 1 217 ? 2.404 11.609 -10.445 1 97.31 217 PHE A C 1
ATOM 1750 O O . PHE A 1 217 ? 2.012 12.031 -9.359 1 97.31 217 PHE A O 1
ATOM 1757 N N . GLY A 1 218 ? 2.283 10.336 -10.781 1 94.88 218 GLY A N 1
ATOM 1758 C CA . GLY A 1 218 ? 1.603 9.344 -9.969 1 94.88 218 GLY A CA 1
ATOM 1759 C C . GLY A 1 218 ? 2.246 9.148 -8.609 1 94.88 218 GLY A C 1
ATOM 1760 O O . GLY A 1 218 ? 3.398 9.531 -8.398 1 94.88 218 GLY A O 1
ATOM 1761 N N . THR A 1 219 ? 1.558 8.453 -7.746 1 95.25 219 THR A N 1
ATOM 1762 C CA . THR A 1 219 ? 1.889 8.352 -6.328 1 95.25 219 THR A CA 1
ATOM 1763 C C . THR A 1 219 ? 3.027 7.359 -6.109 1 95.25 219 THR A C 1
ATOM 1765 O O . THR A 1 219 ? 3.607 7.301 -5.023 1 95.25 219 THR A O 1
ATOM 1768 N N . LYS A 1 220 ? 3.424 6.602 -7.129 1 94.56 220 LYS A N 1
ATOM 1769 C CA . LYS A 1 220 ? 4.504 5.625 -7.008 1 94.56 220 LYS A CA 1
ATOM 1770 C C . LYS A 1 220 ? 5.605 5.891 -8.031 1 94.56 220 LYS A C 1
ATOM 1772 O O . LYS A 1 220 ? 6.508 5.074 -8.203 1 94.56 220 LYS A O 1
ATOM 1777 N N . ASP A 1 221 ? 5.547 7.039 -8.695 1 95.81 221 ASP A N 1
ATOM 1778 C CA . ASP A 1 221 ? 6.383 7.312 -9.859 1 95.81 221 ASP A CA 1
ATOM 1779 C C . ASP A 1 221 ? 7.641 8.078 -9.461 1 95.81 221 ASP A C 1
ATOM 1781 O O . ASP A 1 221 ? 7.781 9.266 -9.781 1 95.81 221 ASP A O 1
ATOM 1785 N N . PHE A 1 222 ? 8.617 7.418 -8.906 1 97.88 222 PHE A N 1
ATOM 1786 C CA . PHE A 1 222 ? 9.875 8.07 -8.555 1 97.88 222 PHE A CA 1
ATOM 1787 C C . PHE A 1 222 ? 10.688 8.398 -9.805 1 97.88 222 PHE A C 1
ATOM 1789 O O . PHE A 1 222 ? 11.258 9.484 -9.914 1 97.88 222 PHE A O 1
ATOM 1796 N N . VAL A 1 223 ? 10.656 7.5 -10.75 1 97.62 223 VAL A N 1
ATOM 1797 C CA . VAL A 1 223 ? 11.508 7.617 -11.93 1 97.62 223 VAL A CA 1
ATOM 1798 C C . VAL A 1 223 ? 11.008 8.742 -12.828 1 97.62 223 VAL A C 1
ATOM 1800 O O . VAL A 1 223 ? 11.789 9.57 -13.297 1 97.62 223 VAL A O 1
ATOM 1803 N N . ASP A 1 224 ? 9.695 8.797 -13.039 1 97.62 224 ASP A N 1
ATOM 1804 C CA . ASP A 1 224 ? 9.133 9.867 -13.859 1 97.62 224 ASP A CA 1
ATOM 1805 C C . ASP A 1 224 ? 9.336 11.234 -13.211 1 97.62 224 ASP A C 1
ATOM 1807 O O . ASP A 1 224 ? 9.578 12.227 -13.898 1 97.62 224 ASP A O 1
ATOM 1811 N N . HIS A 1 225 ? 9.25 11.258 -11.922 1 98.75 225 HIS A N 1
ATOM 1812 C CA . HIS A 1 225 ? 9.492 12.523 -11.227 1 98.75 225 HIS A CA 1
ATOM 1813 C C . HIS A 1 225 ? 10.953 12.945 -11.352 1 98.75 225 HIS A C 1
ATOM 1815 O O . HIS A 1 225 ? 11.25 14.141 -11.453 1 98.75 225 HIS A O 1
ATOM 1821 N N . ALA A 1 226 ? 11.844 11.961 -11.297 1 98.62 226 ALA A N 1
ATOM 1822 C CA . ALA A 1 226 ? 13.25 12.266 -11.516 1 98.62 226 ALA A CA 1
ATOM 1823 C C . ALA A 1 226 ? 13.477 12.859 -12.898 1 98.62 226 ALA A C 1
ATOM 1825 O O . ALA A 1 226 ? 14.195 13.852 -13.047 1 98.62 226 ALA A O 1
ATOM 1826 N N . TRP A 1 227 ? 12.852 12.219 -13.875 1 98.31 227 TRP A N 1
ATOM 1827 C CA . TRP A 1 227 ? 12.922 12.727 -15.242 1 98.31 227 TRP A CA 1
ATOM 1828 C C . TRP A 1 227 ? 12.43 14.164 -15.32 1 98.31 227 TRP A C 1
ATOM 1830 O O . TRP A 1 227 ? 13.078 15.016 -15.938 1 98.31 227 TRP A O 1
ATOM 1840 N N . LEU A 1 228 ? 11.344 14.469 -14.664 1 98.62 228 LEU A N 1
ATOM 1841 C CA . LEU A 1 228 ? 10.734 15.797 -14.695 1 98.62 228 LEU A CA 1
ATOM 1842 C C . LEU A 1 228 ? 11.625 16.812 -13.984 1 98.62 228 LEU A C 1
ATOM 1844 O O . LEU A 1 228 ? 11.82 17.922 -14.484 1 98.62 228 LEU A O 1
ATOM 1848 N N . GLN A 1 229 ? 12.141 16.484 -12.805 1 98.69 229 GLN A N 1
ATOM 1849 C CA . GLN A 1 229 ? 12.953 17.406 -12.016 1 98.69 229 GLN A CA 1
ATOM 1850 C C . GLN A 1 229 ? 14.18 17.859 -12.797 1 98.69 229 GLN A C 1
ATOM 1852 O O . GLN A 1 229 ? 14.602 19.016 -12.672 1 98.69 229 GLN A O 1
ATOM 1857 N N . LYS A 1 230 ? 14.719 17 -13.617 1 98.19 230 LYS A N 1
ATOM 1858 C CA . LYS A 1 230 ? 15.883 17.328 -14.43 1 98.19 230 LYS A CA 1
ATOM 1859 C C . LYS A 1 230 ? 15.539 18.391 -15.469 1 98.19 230 LYS A C 1
ATOM 1861 O O . LYS A 1 230 ? 16.422 19.141 -15.922 1 98.19 230 LYS A O 1
ATOM 1866 N N . GLN A 1 231 ? 14.32 18.484 -15.766 1 97.81 231 GLN A N 1
ATOM 1867 C CA . GLN A 1 231 ? 13.891 19.344 -16.859 1 97.81 231 GLN A CA 1
ATOM 1868 C C . GLN A 1 231 ? 13.391 20.688 -16.344 1 97.81 231 GLN A C 1
ATOM 1870 O O . GLN A 1 231 ? 13.234 21.641 -17.125 1 97.81 231 GLN A O 1
ATOM 1875 N N . LEU A 1 232 ? 13.148 20.812 -15.055 1 98.25 232 LEU A N 1
ATOM 1876 C CA . LEU A 1 232 ? 12.547 22.016 -14.492 1 98.25 232 LEU A CA 1
ATOM 1877 C C . LEU A 1 232 ? 13.508 22.703 -13.539 1 98.25 232 LEU A C 1
ATOM 1879 O O . LEU A 1 232 ? 14.242 22.047 -12.797 1 98.25 232 LEU A O 1
ATOM 1883 N N . LYS A 1 233 ? 13.484 24 -13.586 1 98 233 LYS A N 1
ATOM 1884 C CA . LYS A 1 233 ? 14.172 24.781 -12.562 1 98 233 LYS A CA 1
ATOM 1885 C C . LYS A 1 233 ? 13.422 24.734 -11.242 1 98 233 LYS A C 1
ATOM 1887 O O . LYS A 1 233 ? 14.039 24.672 -10.172 1 98 233 LYS A O 1
ATOM 1892 N N . THR A 1 234 ? 12.117 24.781 -11.289 1 98.62 234 THR A N 1
ATOM 1893 C CA . THR A 1 234 ? 11.25 24.734 -10.117 1 98.62 234 THR A CA 1
ATOM 1894 C C . THR A 1 234 ? 11.383 23.391 -9.406 1 98.62 234 THR A C 1
ATOM 1896 O O . THR A 1 234 ? 11.391 22.344 -10.047 1 98.62 234 THR A O 1
ATOM 1899 N N . ARG A 1 235 ? 11.438 23.375 -8.125 1 98.38 235 ARG A N 1
ATOM 1900 C CA . ARG A 1 235 ? 11.562 22.156 -7.34 1 98.38 235 ARG A CA 1
ATOM 1901 C C . ARG A 1 235 ? 10.305 21.297 -7.465 1 98.38 235 ARG A C 1
ATOM 1903 O O . ARG A 1 235 ? 9.188 21.812 -7.414 1 98.38 235 ARG A O 1
ATOM 1910 N N . ILE A 1 236 ? 10.539 20.047 -7.699 1 98.81 236 ILE A N 1
ATOM 1911 C CA . ILE A 1 236 ? 9.461 19.078 -7.535 1 98.81 236 ILE A CA 1
ATOM 1912 C C . ILE A 1 236 ? 9.344 18.672 -6.066 1 98.81 236 ILE A C 1
ATOM 1914 O O . ILE A 1 236 ? 10.359 18.438 -5.402 1 98.81 236 ILE A O 1
ATOM 1918 N N . CYS A 1 237 ? 8.148 18.734 -5.574 1 98.88 237 CYS A N 1
ATOM 1919 C CA . CYS A 1 237 ? 7.84 18.281 -4.219 1 98.88 237 CYS A CA 1
ATOM 1920 C C . CYS A 1 237 ? 7.051 16.984 -4.234 1 98.88 237 CYS A C 1
ATOM 1922 O O . CYS A 1 237 ? 5.973 16.906 -4.828 1 98.88 237 CYS A O 1
ATOM 1924 N N . LEU A 1 238 ? 7.633 15.93 -3.652 1 98.75 238 LEU A N 1
ATOM 1925 C CA . LEU A 1 238 ? 6.883 14.688 -3.535 1 98.75 238 LEU A CA 1
ATOM 1926 C C . LEU A 1 238 ? 6.012 14.688 -2.283 1 98.75 238 LEU A C 1
ATOM 1928 O O . LEU A 1 238 ? 6.426 15.195 -1.237 1 98.75 238 LEU A O 1
ATOM 1932 N N . ASP A 1 239 ? 4.793 14.156 -2.426 1 97.75 239 ASP A N 1
ATOM 1933 C CA . ASP A 1 239 ? 3.822 14.023 -1.344 1 97.75 239 ASP A CA 1
ATOM 1934 C C . ASP A 1 239 ? 3.42 12.57 -1.136 1 97.75 239 ASP A C 1
ATOM 1936 O O . ASP A 1 239 ? 4.047 11.852 -0.354 1 97.75 239 ASP A O 1
ATOM 1940 N N . GLU A 1 240 ? 2.596 11.961 -1.99 1 96.25 240 GLU A N 1
ATOM 1941 C CA . GLU A 1 240 ? 2.025 10.633 -1.809 1 96.25 240 GLU A CA 1
ATOM 1942 C C . GLU A 1 240 ? 3.098 9.555 -1.922 1 96.25 240 GLU A C 1
ATOM 1944 O O . GLU A 1 240 ? 2.959 8.469 -1.35 1 96.25 240 GLU A O 1
ATOM 1949 N N . ASN A 1 241 ? 4.199 9.805 -2.576 1 97.06 241 ASN A N 1
ATOM 1950 C CA . ASN A 1 241 ? 5.293 8.852 -2.732 1 97.06 241 ASN A CA 1
ATOM 1951 C C . ASN A 1 241 ? 5.969 8.547 -1.398 1 97.06 241 ASN A C 1
ATOM 1953 O O . ASN A 1 241 ? 6.613 7.512 -1.243 1 97.06 241 ASN A O 1
ATOM 1957 N N . ILE A 1 242 ? 5.895 9.469 -0.493 1 98.19 242 ILE A N 1
ATOM 1958 C CA . ILE A 1 242 ? 6.727 9.422 0.703 1 98.19 242 ILE A CA 1
ATOM 1959 C C . ILE A 1 242 ? 5.973 8.727 1.831 1 98.19 242 ILE A C 1
ATOM 1961 O O . ILE A 1 242 ? 5.062 9.305 2.43 1 98.19 242 ILE A O 1
ATOM 1965 N N . ARG A 1 243 ? 6.41 7.543 2.111 1 97.75 243 ARG A N 1
ATOM 1966 C CA . ARG A 1 243 ? 5.75 6.734 3.135 1 97.75 243 ARG A CA 1
ATOM 1967 C C . ARG A 1 243 ? 6.758 6.23 4.168 1 97.75 243 ARG A C 1
ATOM 1969 O O . ARG A 1 243 ? 6.375 5.629 5.172 1 97.75 243 ARG A O 1
ATOM 1976 N N . SER A 1 244 ? 8.039 6.512 3.914 1 97.56 244 SER A N 1
ATOM 1977 C CA . SER A 1 244 ? 9.117 6.098 4.801 1 97.56 244 SER A CA 1
ATOM 1978 C C . SER A 1 244 ? 10.406 6.852 4.492 1 97.56 244 SER A C 1
ATOM 1980 O O . SER A 1 244 ? 10.5 7.551 3.48 1 97.56 244 SER A O 1
ATOM 1982 N N . VAL A 1 245 ? 11.383 6.664 5.383 1 97.5 245 VAL A N 1
ATOM 1983 C CA . VAL A 1 245 ? 12.695 7.262 5.156 1 97.5 245 VAL A CA 1
ATOM 1984 C C . VAL A 1 245 ? 13.352 6.629 3.932 1 97.5 245 VAL A C 1
ATOM 1986 O O . VAL A 1 245 ? 14.055 7.301 3.18 1 97.5 245 VAL A O 1
ATOM 1989 N N . LYS A 1 246 ? 13.086 5.348 3.68 1 96.81 246 LYS A N 1
ATOM 1990 C CA . LYS A 1 246 ? 13.656 4.652 2.527 1 96.81 246 LYS A CA 1
ATOM 1991 C C . LYS A 1 246 ? 13.125 5.23 1.22 1 96.81 246 LYS A C 1
ATOM 1993 O O . LYS A 1 246 ? 13.836 5.281 0.218 1 96.81 246 LYS A O 1
ATOM 1998 N N . ASP A 1 247 ? 11.867 5.637 1.223 1 98 247 ASP A N 1
ATOM 1999 C CA . ASP A 1 247 ? 11.32 6.316 0.049 1 98 247 ASP A CA 1
ATOM 2000 C C . ASP A 1 247 ? 12.102 7.594 -0.256 1 98 247 ASP A C 1
ATOM 2002 O O . ASP A 1 247 ? 12.406 7.879 -1.415 1 98 247 ASP A O 1
ATOM 2006 N N . VAL A 1 248 ? 12.406 8.344 0.802 1 98.56 248 VAL A N 1
ATOM 2007 C CA . VAL A 1 248 ? 13.141 9.602 0.643 1 98.56 248 VAL A CA 1
ATOM 2008 C C . VAL A 1 248 ? 14.547 9.312 0.115 1 98.56 248 VAL A C 1
ATOM 2010 O O . VAL A 1 248 ? 15.031 10.008 -0.779 1 98.56 248 VAL A O 1
ATOM 2013 N N . GLU A 1 249 ? 15.141 8.273 0.651 1 97.81 249 GLU A N 1
ATOM 2014 C CA . GLU A 1 249 ? 16.484 7.887 0.217 1 97.81 249 GLU A CA 1
ATOM 2015 C C . GLU A 1 249 ? 16.5 7.531 -1.267 1 97.81 249 GLU A C 1
ATOM 2017 O O . GLU A 1 249 ? 17.391 7.953 -2 1 97.81 249 GLU A O 1
ATOM 2022 N N . GLN A 1 250 ? 15.531 6.773 -1.687 1 97.25 250 GLN A N 1
ATOM 2023 C CA . GLN A 1 250 ? 15.453 6.398 -3.094 1 97.25 250 GLN A CA 1
ATOM 2024 C C . GLN A 1 250 ? 15.219 7.621 -3.977 1 97.25 250 GLN A C 1
ATOM 2026 O O . GLN A 1 250 ? 15.875 7.789 -5.004 1 97.25 250 GLN A O 1
ATOM 2031 N N . ALA A 1 251 ? 14.258 8.453 -3.582 1 98.44 251 ALA A N 1
ATOM 2032 C CA . ALA A 1 251 ? 13.945 9.664 -4.34 1 98.44 251 ALA A CA 1
ATOM 2033 C C . ALA A 1 251 ? 15.172 10.555 -4.484 1 98.44 251 ALA A C 1
ATOM 2035 O O . ALA A 1 251 ? 15.438 11.086 -5.566 1 98.44 251 ALA A O 1
ATOM 2036 N N . HIS A 1 252 ? 15.875 10.703 -3.365 1 98.31 252 HIS A N 1
ATOM 2037 C CA . HIS A 1 252 ? 17.078 11.531 -3.348 1 98.31 252 HIS A CA 1
ATOM 2038 C C . HIS A 1 252 ? 18.156 10.953 -4.262 1 98.31 252 HIS A C 1
ATOM 2040 O O . HIS A 1 252 ? 18.781 11.688 -5.031 1 98.31 252 HIS A O 1
ATOM 2046 N N . SER A 1 253 ? 18.312 9.664 -4.219 1 97.38 253 SER A N 1
ATOM 2047 C CA . SER A 1 253 ? 19.391 8.992 -4.934 1 97.38 253 SER A CA 1
ATOM 2048 C C . SER A 1 253 ? 19.25 9.148 -6.441 1 97.38 253 SER A C 1
ATOM 2050 O O . SER A 1 253 ? 20.25 9.227 -7.164 1 97.38 253 SER A O 1
ATOM 2052 N N . ILE A 1 254 ? 18 9.227 -6.902 1 97.56 254 ILE A N 1
ATOM 2053 C CA . ILE A 1 254 ? 17.828 9.289 -8.352 1 97.56 254 ILE A CA 1
ATOM 2054 C C . ILE A 1 254 ? 17.359 10.68 -8.758 1 97.56 254 ILE A C 1
ATOM 2056 O O . ILE A 1 254 ? 17.062 10.93 -9.93 1 97.56 254 ILE A O 1
ATOM 2060 N N . GLY A 1 255 ? 17.219 11.586 -7.77 1 98.25 255 GLY A N 1
ATOM 2061 C CA . GLY A 1 255 ? 16.906 12.977 -8.055 1 98.25 255 GLY A CA 1
ATOM 2062 C C . GLY A 1 255 ? 15.445 13.203 -8.375 1 98.25 255 GLY A C 1
ATOM 2063 O O . GLY A 1 255 ? 15.109 14 -9.25 1 98.25 255 GLY A O 1
ATOM 2064 N N . SER A 1 256 ? 14.531 12.523 -7.703 1 98.56 256 SER A N 1
ATOM 2065 C CA . SER A 1 256 ? 13.102 12.586 -7.977 1 98.56 256 SER A CA 1
ATOM 2066 C C . SER A 1 256 ? 12.5 13.906 -7.496 1 98.56 256 SER A C 1
ATOM 2068 O O . SER A 1 256 ? 11.438 14.312 -7.961 1 98.56 256 SER A O 1
ATOM 2070 N N . CYS A 1 257 ? 13.188 14.562 -6.484 1 98.69 257 CYS A N 1
ATOM 2071 C CA . CYS A 1 257 ? 12.594 15.758 -5.883 1 98.69 257 CYS A CA 1
ATOM 2072 C C . CYS A 1 257 ? 13.648 16.578 -5.145 1 98.69 257 CYS A C 1
ATOM 2074 O O . CYS A 1 257 ? 14.742 16.078 -4.859 1 98.69 257 CYS A O 1
ATOM 2076 N N . ARG A 1 258 ? 13.312 17.797 -4.926 1 98.75 258 ARG A N 1
ATOM 2077 C CA . ARG A 1 258 ? 14.125 18.688 -4.094 1 98.75 258 ARG A CA 1
ATOM 2078 C C . ARG A 1 258 ? 13.344 19.156 -2.869 1 98.75 258 ARG A C 1
ATOM 2080 O O . ARG A 1 258 ? 13.844 19.953 -2.078 1 98.75 258 ARG A O 1
ATOM 2087 N N . ALA A 1 259 ? 12.094 18.688 -2.727 1 98.81 259 ALA A N 1
ATOM 2088 C CA . ALA A 1 259 ? 11.273 18.969 -1.555 1 98.81 259 ALA A CA 1
ATOM 2089 C C . ALA A 1 259 ? 10.344 17.797 -1.239 1 98.81 259 ALA A C 1
ATOM 2091 O O . ALA A 1 259 ? 9.992 17.016 -2.129 1 98.81 259 ALA A O 1
ATOM 2092 N N . ILE A 1 260 ? 9.977 17.734 -0.01 1 98.38 260 ILE A N 1
ATOM 2093 C CA . ILE A 1 260 ? 9.102 16.672 0.462 1 98.38 260 ILE A CA 1
ATOM 2094 C C . ILE A 1 260 ? 8.008 17.266 1.349 1 98.38 260 ILE A C 1
ATOM 2096 O O . ILE A 1 260 ? 8.281 18.078 2.225 1 98.38 260 ILE A O 1
ATOM 2100 N N . ASN A 1 261 ? 6.766 16.922 1.036 1 98.56 261 ASN A N 1
ATOM 2101 C CA . ASN A 1 261 ? 5.656 17.172 1.954 1 98.56 261 ASN A CA 1
ATOM 2102 C C . ASN A 1 261 ? 5.504 16.031 2.955 1 98.56 261 ASN A C 1
ATOM 2104 O O . ASN A 1 261 ? 5.074 14.93 2.59 1 98.56 261 ASN A O 1
ATOM 2108 N N . LEU A 1 262 ? 5.836 16.297 4.199 1 98.56 262 LEU A N 1
ATOM 2109 C CA . LEU A 1 262 ? 5.844 15.266 5.23 1 98.56 262 LEU A CA 1
ATOM 2110 C C . LEU A 1 262 ? 4.531 15.266 6.008 1 98.56 262 LEU A C 1
ATOM 2112 O O . LEU A 1 262 ? 4.094 16.312 6.496 1 98.56 262 LEU A O 1
ATOM 2116 N N . LYS A 1 263 ? 3.85 14.203 6.012 1 98.25 263 LYS A N 1
ATOM 2117 C CA . LYS A 1 263 ? 2.619 14 6.773 1 98.25 263 LYS A CA 1
ATOM 2118 C C . LYS A 1 263 ? 2.76 12.844 7.758 1 98.25 263 LYS A C 1
ATOM 2120 O O . LYS A 1 263 ? 3.023 11.711 7.352 1 98.25 263 LYS A O 1
ATOM 2125 N N . LEU A 1 264 ? 2.553 13.07 9.039 1 98.44 264 LEU A N 1
ATOM 2126 C CA . LEU A 1 264 ? 2.738 12.086 10.102 1 98.44 264 LEU A CA 1
ATOM 2127 C C . LEU A 1 264 ? 1.948 10.812 9.805 1 98.44 264 LEU A C 1
ATOM 2129 O O . LEU A 1 264 ? 2.48 9.711 9.914 1 98.44 264 LEU A O 1
ATOM 2133 N N . ALA A 1 265 ? 0.721 10.977 9.359 1 98.19 265 ALA A N 1
ATOM 2134 C CA . ALA A 1 265 ? -0.187 9.852 9.148 1 98.19 265 ALA A CA 1
ATOM 2135 C C . ALA A 1 265 ? 0.327 8.93 8.047 1 98.19 265 ALA A C 1
ATOM 2137 O O . ALA A 1 265 ? 0.13 7.715 8.109 1 98.19 265 ALA A O 1
ATOM 2138 N N . ARG A 1 266 ? 1.051 9.461 7.109 1 97.94 266 ARG A N 1
ATOM 2139 C CA . ARG A 1 266 ? 1.429 8.695 5.926 1 97.94 266 ARG A CA 1
ATOM 2140 C C . ARG A 1 266 ? 2.738 7.945 6.152 1 97.94 266 ARG A C 1
ATOM 2142 O O . ARG A 1 266 ? 3.07 7.023 5.406 1 97.94 266 ARG A O 1
ATOM 2149 N N . VAL A 1 267 ? 3.486 8.32 7.199 1 98.38 267 VAL A N 1
ATOM 2150 C CA . VAL A 1 267 ? 4.809 7.719 7.348 1 98.38 267 VAL A CA 1
ATOM 2151 C C . VAL A 1 267 ? 4.852 6.867 8.609 1 98.38 267 VAL A C 1
ATOM 2153 O O . VAL A 1 267 ? 5.918 6.391 9.008 1 98.38 267 VAL A O 1
ATOM 2156 N N . GLY A 1 268 ? 3.74 6.727 9.281 1 98.31 268 GLY A N 1
ATOM 2157 C CA . GLY A 1 268 ? 3.666 5.785 10.383 1 98.31 268 GLY A CA 1
ATOM 2158 C C . GLY A 1 268 ? 3.865 6.441 11.734 1 98.31 268 GLY A C 1
ATOM 2159 O O . GLY A 1 268 ? 3.959 5.754 12.758 1 98.31 268 GLY A O 1
ATOM 2160 N N . GLY A 1 269 ? 4.059 7.848 11.773 1 98.5 269 GLY A N 1
ATOM 2161 C CA . GLY A 1 269 ? 4.117 8.508 13.07 1 98.5 269 GLY A CA 1
ATOM 2162 C C . GLY A 1 269 ? 5.344 9.391 13.234 1 98.5 269 GLY A C 1
ATOM 2163 O O . GLY A 1 269 ? 5.965 9.789 12.25 1 98.5 269 GLY A O 1
ATOM 2164 N N . MET A 1 270 ? 5.602 9.758 14.461 1 98.81 270 MET A N 1
ATOM 2165 C CA . MET A 1 270 ? 6.586 10.766 14.828 1 98.81 270 MET A CA 1
ATOM 2166 C C . MET A 1 270 ? 8 10.25 14.609 1 98.81 270 MET A C 1
ATOM 2168 O O . MET A 1 270 ? 8.852 10.961 14.07 1 98.81 270 MET A O 1
ATOM 2172 N N . SER A 1 271 ? 8.297 8.992 15.016 1 98.75 271 SER A N 1
ATOM 2173 C CA . SER A 1 271 ? 9.648 8.453 14.922 1 98.75 271 SER A CA 1
ATOM 2174 C C . SER A 1 271 ? 10.141 8.461 13.477 1 98.75 271 SER A C 1
ATOM 2176 O O . SER A 1 271 ? 11.258 8.906 13.203 1 98.75 271 SER A O 1
ATOM 2178 N N . SER A 1 272 ? 9.297 7.969 12.609 1 98.56 272 SER A N 1
ATOM 2179 C CA . SER A 1 272 ? 9.641 7.965 11.195 1 98.56 272 SER A CA 1
ATOM 2180 C C . SER A 1 272 ? 9.766 9.383 10.648 1 98.56 272 SER A C 1
ATOM 2182 O O . SER A 1 272 ? 10.664 9.68 9.859 1 98.56 272 SER A O 1
ATOM 2184 N N . ALA A 1 273 ? 8.875 10.258 11.062 1 98.75 273 ALA A N 1
ATOM 2185 C CA . ALA A 1 273 ? 8.891 11.641 10.609 1 98.75 273 ALA A CA 1
ATOM 2186 C C . ALA A 1 273 ? 10.188 12.344 11.008 1 98.75 273 ALA A C 1
ATOM 2188 O O . ALA A 1 273 ? 10.773 13.078 10.211 1 98.75 273 ALA A O 1
ATOM 2189 N N . LEU A 1 274 ? 10.633 12.117 12.219 1 98.75 274 LEU A N 1
ATOM 2190 C CA . LEU A 1 274 ? 11.867 12.719 12.703 1 98.75 274 LEU A CA 1
ATOM 2191 C C . LEU A 1 274 ? 13.07 12.227 11.898 1 98.75 274 LEU A C 1
ATOM 2193 O O . LEU A 1 274 ? 13.945 13.008 11.547 1 98.75 274 LEU A O 1
ATOM 2197 N N . LYS A 1 275 ? 13.078 10.93 11.586 1 98.62 275 LYS A N 1
ATOM 2198 C CA . LYS A 1 275 ? 14.148 10.367 10.773 1 98.62 275 LYS A CA 1
ATOM 2199 C C . LYS A 1 275 ? 14.164 10.992 9.375 1 98.62 275 LYS A C 1
ATOM 2201 O O . LYS A 1 275 ? 15.227 11.297 8.836 1 98.62 275 LYS A O 1
ATOM 2206 N N . ILE A 1 276 ? 13.008 11.18 8.812 1 98.75 276 ILE A N 1
ATOM 2207 C CA . ILE A 1 276 ? 12.883 11.781 7.488 1 98.75 276 ILE A CA 1
ATOM 2208 C C . ILE A 1 276 ? 13.367 13.234 7.531 1 98.75 276 ILE A C 1
ATOM 2210 O O . ILE A 1 276 ? 14.133 13.664 6.664 1 98.75 276 ILE A O 1
ATOM 2214 N N . ALA A 1 277 ? 12.93 13.969 8.547 1 98.69 277 ALA A N 1
ATOM 2215 C CA . ALA A 1 277 ? 13.344 15.359 8.695 1 98.69 277 ALA A CA 1
ATOM 2216 C C . ALA A 1 277 ? 14.859 15.484 8.797 1 98.69 277 ALA A C 1
ATOM 2218 O O . ALA A 1 277 ? 15.461 16.344 8.148 1 98.69 277 ALA A O 1
ATOM 2219 N N . GLU A 1 278 ? 15.445 14.641 9.594 1 98.31 278 GLU A N 1
ATOM 2220 C CA . GLU A 1 278 ? 16.891 14.648 9.766 1 98.31 278 GLU A CA 1
ATOM 2221 C C . GLU A 1 278 ? 17.609 14.336 8.453 1 98.31 278 GLU A C 1
ATOM 2223 O O . GLU A 1 278 ? 18.578 15.008 8.094 1 98.31 278 GLU A O 1
ATOM 2228 N N . TYR A 1 279 ? 17.141 13.336 7.758 1 98.69 279 TYR A N 1
ATOM 2229 C CA . TYR A 1 279 ? 17.734 12.984 6.469 1 98.69 279 TYR A CA 1
ATOM 2230 C C . TYR A 1 279 ? 17.641 14.148 5.496 1 98.69 279 TYR A C 1
ATOM 2232 O O . TYR A 1 279 ? 18.609 14.453 4.793 1 98.69 279 TYR A O 1
ATOM 2240 N N . CYS A 1 280 ? 16.469 14.75 5.453 1 98.75 280 CYS A N 1
ATOM 2241 C CA . CYS A 1 280 ? 16.266 15.883 4.555 1 98.75 280 CYS A CA 1
ATOM 2242 C C . CYS A 1 280 ? 17.219 17.016 4.891 1 98.75 280 CYS A C 1
ATOM 2244 O O . CYS A 1 280 ? 17.812 17.609 3.994 1 98.75 280 CYS A O 1
ATOM 2246 N N . ALA A 1 281 ? 17.375 17.312 6.152 1 98 281 ALA A N 1
ATOM 2247 C CA . ALA A 1 281 ? 18.281 18.375 6.59 1 98 281 ALA A CA 1
ATOM 2248 C C . ALA A 1 281 ? 19.719 18.078 6.176 1 98 281 ALA A C 1
ATOM 2250 O O . ALA A 1 281 ? 20.406 18.969 5.668 1 98 281 ALA A O 1
ATOM 2251 N N . LEU A 1 282 ? 20.125 16.844 6.309 1 98.12 282 LEU A N 1
ATOM 2252 C CA . LEU A 1 282 ? 21.484 16.438 6.016 1 98.12 282 LEU A CA 1
ATOM 2253 C C . LEU A 1 282 ? 21.75 16.453 4.516 1 98.12 282 LEU A C 1
ATOM 2255 O O . LEU A 1 282 ? 22.906 16.609 4.09 1 98.12 282 LEU A O 1
ATOM 2259 N N . ASN A 1 283 ? 20.734 16.344 3.764 1 98.31 283 ASN A N 1
ATOM 2260 C CA . ASN A 1 283 ? 20.922 16.188 2.324 1 98.31 283 ASN A CA 1
ATOM 2261 C C . ASN A 1 283 ? 20.344 17.375 1.558 1 98.31 283 ASN A C 1
ATOM 2263 O O . ASN A 1 283 ? 20.156 17.297 0.344 1 98.31 283 ASN A O 1
ATOM 2267 N N . GLU A 1 284 ? 19.969 18.422 2.227 1 97.62 284 GLU A N 1
ATOM 2268 C CA . GLU A 1 284 ? 19.5 19.672 1.649 1 97.62 284 GLU A CA 1
ATOM 2269 C C . GLU A 1 284 ? 18.25 19.469 0.807 1 97.62 284 GLU A C 1
ATOM 2271 O O . GLU A 1 284 ? 18.172 19.953 -0.321 1 97.62 284 GLU A O 1
ATOM 2276 N N . ILE A 1 285 ? 17.422 18.641 1.229 1 98.69 285 ILE A N 1
ATOM 2277 C CA . ILE A 1 285 ? 16.078 18.484 0.702 1 98.69 285 ILE A CA 1
ATOM 2278 C C . ILE A 1 285 ? 15.094 19.312 1.547 1 98.69 285 ILE A C 1
ATOM 2280 O O . ILE A 1 285 ? 15.07 19.172 2.773 1 98.69 285 ILE A O 1
ATOM 2284 N N . LEU A 1 286 ? 14.375 20.172 0.944 1 98.69 286 LEU A N 1
ATOM 2285 C CA . LEU A 1 286 ? 13.406 20.969 1.693 1 98.69 286 LEU A CA 1
ATOM 2286 C C . LEU A 1 286 ? 12.289 20.078 2.234 1 98.69 286 LEU A C 1
ATOM 2288 O O . LEU A 1 286 ? 11.68 19.312 1.484 1 98.69 286 LEU A O 1
ATOM 2292 N N . VAL A 1 287 ? 12.102 20.078 3.508 1 98.62 287 VAL A N 1
ATOM 2293 C CA . VAL A 1 287 ? 11.016 19.312 4.117 1 98.62 287 VAL A CA 1
ATOM 2294 C C . VAL A 1 287 ? 10.039 20.266 4.805 1 98.62 287 VAL A C 1
ATOM 2296 O O . VAL A 1 287 ? 10.453 21.234 5.438 1 98.62 287 VAL A O 1
ATOM 2299 N N . TRP A 1 288 ? 8.836 20.031 4.609 1 98.31 288 TRP A N 1
ATOM 2300 C CA . TRP A 1 288 ? 7.809 20.812 5.277 1 98.31 288 TRP A CA 1
ATOM 2301 C C . TRP A 1 288 ? 6.641 19.938 5.711 1 98.31 288 TRP A C 1
ATOM 2303 O O . TRP A 1 288 ? 6.484 18.812 5.219 1 98.31 288 TRP A O 1
ATOM 2313 N N . CYS A 1 289 ? 5.953 20.312 6.758 1 97.75 289 CYS A N 1
ATOM 2314 C CA . CYS A 1 289 ? 4.895 19.516 7.371 1 97.75 289 CYS A CA 1
ATOM 2315 C C . CYS A 1 289 ? 3.547 19.812 6.719 1 97.75 289 CYS A C 1
ATOM 2317 O O . CYS A 1 289 ? 2.988 20.891 6.895 1 97.75 289 CYS A O 1
ATOM 2319 N N . GLY A 1 290 ? 3.264 18.75 5.945 1 93.5 290 GLY A N 1
ATOM 2320 C CA . GLY A 1 290 ? 1.927 18.828 5.379 1 93.5 290 GLY A CA 1
ATOM 2321 C C . GLY A 1 290 ? 0.858 18.234 6.281 1 93.5 290 GLY A C 1
ATOM 2322 O O . GLY A 1 290 ? 1.166 17.469 7.199 1 93.5 290 GLY A O 1
ATOM 2323 N N . GLY A 1 291 ? -0.302 18.766 6.461 1 86.19 291 GLY A N 1
ATOM 2324 C CA . GLY A 1 291 ? -1.475 18.266 7.168 1 86.19 291 GLY A CA 1
ATOM 2325 C C . GLY A 1 291 ? -2.461 17.562 6.262 1 86.19 291 GLY A C 1
ATOM 2326 O O . GLY A 1 291 ? -2.209 17.406 5.066 1 86.19 291 GLY A O 1
ATOM 2327 N N . MET A 1 292 ? -3.166 16.828 6.883 1 88.62 292 MET A N 1
ATOM 2328 C CA . MET A 1 292 ? -4.371 16.297 6.262 1 88.62 292 MET A CA 1
ATOM 2329 C C . MET A 1 292 ? -5.617 17 6.773 1 88.62 292 MET A C 1
ATOM 2331 O O . MET A 1 292 ? -5.57 18.203 7.078 1 88.62 292 MET A O 1
ATOM 2335 N N . LEU A 1 293 ? -6.668 16.5 6.754 1 91.56 293 LEU A N 1
ATOM 2336 C CA . LEU A 1 293 ? -7.879 17.031 7.363 1 91.56 293 LEU A CA 1
ATOM 2337 C C . LEU A 1 293 ? -7.969 16.656 8.836 1 91.56 293 LEU A C 1
ATOM 2339 O O . LEU A 1 293 ? -8.852 15.883 9.227 1 91.56 293 LEU A O 1
ATOM 2343 N N . GLU A 1 294 ? -7.02 17.234 9.594 1 95.12 294 GLU A N 1
ATOM 2344 C CA . GLU A 1 294 ? -6.934 16.828 10.992 1 95.12 294 GLU A CA 1
ATOM 2345 C C . GLU A 1 294 ? -7.93 17.609 11.852 1 95.12 294 GLU A C 1
ATOM 2347 O O . GLU A 1 294 ? -8.18 18.797 11.609 1 95.12 294 GLU A O 1
ATOM 2352 N N . ALA A 1 295 ? -8.414 16.969 12.875 1 96.44 295 ALA A N 1
ATOM 2353 C CA . ALA A 1 295 ? -9 17.656 14.023 1 96.44 295 ALA A CA 1
ATOM 2354 C C . ALA A 1 295 ? -7.922 18.109 15 1 96.44 295 ALA A C 1
ATOM 2356 O O . ALA A 1 295 ? -6.738 18.156 14.656 1 96.44 295 ALA A O 1
ATOM 2357 N N . GLY A 1 296 ? -8.344 18.531 16.125 1 97.38 296 GLY A N 1
ATOM 2358 C CA . GLY A 1 296 ? -7.445 19.203 17.047 1 97.38 296 GLY A CA 1
ATOM 2359 C C . GLY A 1 296 ? -6.285 18.344 17.5 1 97.38 296 GLY A C 1
ATOM 2360 O O . GLY A 1 296 ? -5.172 18.828 17.688 1 97.38 296 GLY A O 1
ATOM 2361 N N . VAL A 1 297 ? -6.512 17 17.703 1 98.31 297 VAL A N 1
ATOM 2362 C CA . VAL A 1 297 ? -5.469 16.109 18.188 1 98.31 297 VAL A CA 1
ATOM 2363 C C . VAL A 1 297 ? -4.383 15.961 17.125 1 98.31 297 VAL A C 1
ATOM 2365 O O . VAL A 1 297 ? -3.197 16.141 17.406 1 98.31 297 VAL A O 1
ATOM 2368 N N . GLY A 1 298 ? -4.785 15.633 15.891 1 98.06 298 GLY A N 1
ATOM 2369 C CA . GLY A 1 298 ? -3.832 15.531 14.797 1 98.06 298 GLY A CA 1
ATOM 2370 C C . GLY A 1 298 ? -3.088 16.828 14.539 1 98.06 298 GLY A C 1
ATOM 2371 O O . GLY A 1 298 ? -1.881 16.812 14.281 1 98.06 298 GLY A O 1
ATOM 2372 N N . ARG A 1 299 ? -3.766 17.969 14.625 1 97.69 299 ARG A N 1
ATOM 2373 C CA . ARG A 1 299 ? -3.162 19.281 14.414 1 97.69 299 ARG A CA 1
ATOM 2374 C C . ARG A 1 299 ? -2.072 19.562 15.445 1 97.69 299 ARG A C 1
ATOM 2376 O O . ARG A 1 299 ? -1.015 20.094 15.109 1 97.69 299 ARG A O 1
ATOM 2383 N N . ALA A 1 300 ? -2.363 19.172 16.688 1 98.38 300 ALA A N 1
ATOM 2384 C CA . ALA A 1 300 ? -1.393 19.391 17.75 1 98.38 300 ALA A CA 1
ATOM 2385 C C . ALA A 1 300 ? -0.097 18.625 17.484 1 98.38 300 ALA A C 1
ATOM 2387 O O . ALA A 1 300 ? 0.997 19.156 17.688 1 98.38 300 ALA A O 1
ATOM 2388 N N . HIS A 1 301 ? -0.232 17.375 17.031 1 98.69 301 HIS A N 1
ATOM 2389 C CA . HIS A 1 301 ? 0.949 16.594 16.672 1 98.69 301 HIS A CA 1
ATOM 2390 C C . HIS A 1 301 ? 1.716 17.25 15.531 1 98.69 301 HIS A C 1
ATOM 2392 O O . HIS A 1 301 ? 2.945 17.344 15.57 1 98.69 301 HIS A O 1
ATOM 2398 N N . ASN A 1 302 ? 1.011 17.719 14.547 1 98.5 302 ASN A N 1
ATOM 2399 C CA . ASN A 1 302 ? 1.634 18.375 13.398 1 98.5 302 ASN A CA 1
ATOM 2400 C C . ASN A 1 302 ? 2.391 19.625 13.812 1 98.5 302 ASN A C 1
ATOM 2402 O O . ASN A 1 302 ? 3.498 19.875 13.336 1 98.5 302 ASN A O 1
ATOM 2406 N N . ILE A 1 303 ? 1.777 20.422 14.664 1 98.31 303 ILE A N 1
ATOM 2407 C CA . ILE A 1 303 ? 2.389 21.672 15.109 1 98.31 303 ILE A CA 1
ATOM 2408 C C . ILE A 1 303 ? 3.684 21.375 15.859 1 98.31 303 ILE A C 1
ATOM 2410 O O . ILE A 1 303 ? 4.691 22.062 15.664 1 98.31 303 ILE A O 1
ATOM 2414 N N . ALA A 1 304 ? 3.654 20.359 16.719 1 98.69 304 ALA A N 1
ATOM 2415 C CA . ALA A 1 304 ? 4.871 19.969 17.422 1 98.69 304 ALA A CA 1
ATOM 2416 C C . ALA A 1 304 ? 5.996 19.641 16.453 1 98.69 304 ALA A C 1
ATOM 2418 O O . ALA A 1 304 ? 7.117 20.125 16.594 1 98.69 304 ALA A O 1
ATOM 2419 N N . LEU A 1 305 ? 5.688 18.859 15.414 1 98.69 305 LEU A N 1
ATOM 2420 C CA . LEU A 1 305 ? 6.684 18.484 14.422 1 98.69 305 LEU A CA 1
ATOM 2421 C C . LEU A 1 305 ? 7.176 19.703 13.656 1 98.69 305 LEU A C 1
ATOM 2423 O O . LEU A 1 305 ? 8.383 19.891 13.484 1 98.69 305 LEU A O 1
ATOM 2427 N N . ALA A 1 306 ? 6.254 20.531 13.242 1 98.44 306 ALA A N 1
ATOM 2428 C CA . ALA A 1 306 ? 6.562 21.688 12.414 1 98.44 306 ALA A CA 1
ATOM 2429 C C . ALA A 1 306 ? 7.41 22.703 13.18 1 98.44 306 ALA A C 1
ATOM 2431 O O . ALA A 1 306 ? 8.016 23.594 12.578 1 98.44 306 ALA A O 1
ATOM 2432 N N . ALA A 1 307 ? 7.457 22.578 14.508 1 98.56 307 ALA A N 1
ATOM 2433 C CA . ALA A 1 307 ? 8.188 23.516 15.359 1 98.56 307 ALA A CA 1
ATOM 2434 C C . ALA A 1 307 ? 9.672 23.156 15.414 1 98.56 307 ALA A C 1
ATOM 2436 O O . ALA A 1 307 ? 10.477 23.906 15.977 1 98.56 307 ALA A O 1
ATOM 2437 N N . ARG A 1 308 ? 9.992 22.031 14.859 1 98.5 308 ARG A N 1
ATOM 2438 C CA . ARG A 1 308 ? 11.406 21.672 14.773 1 98.5 308 ARG A CA 1
ATOM 2439 C C . ARG A 1 308 ? 12.141 22.578 13.789 1 98.5 308 ARG A C 1
ATOM 2441 O O . ARG A 1 308 ? 11.531 23.125 12.867 1 98.5 308 ARG A O 1
ATOM 2448 N N . ASN A 1 309 ? 13.453 22.641 13.93 1 97.62 309 ASN A N 1
ATOM 2449 C CA . ASN A 1 309 ? 14.273 23.578 13.164 1 97.62 309 ASN A CA 1
ATOM 2450 C C . ASN A 1 309 ? 14.383 23.156 11.703 1 97.62 309 ASN A C 1
ATOM 2452 O O . ASN A 1 309 ? 14.656 23.984 10.828 1 97.62 309 ASN A O 1
ATOM 2456 N N . GLU A 1 310 ? 14.195 21.812 11.422 1 97.88 310 GLU A N 1
ATOM 2457 C CA . GLU A 1 310 ? 14.281 21.328 10.047 1 97.88 310 GLU A CA 1
ATOM 2458 C C . GLU A 1 310 ? 13.164 21.906 9.188 1 97.88 310 GLU A C 1
ATOM 2460 O O . GLU A 1 310 ? 13.266 21.938 7.957 1 97.88 310 GLU A O 1
ATOM 2465 N N . PHE A 1 311 ? 12.07 22.406 9.828 1 97.94 311 PHE A N 1
ATOM 2466 C CA . PHE A 1 311 ? 10.883 22.844 9.109 1 97.94 311 PHE A CA 1
ATOM 2467 C C . PHE A 1 311 ? 10.859 24.359 8.969 1 97.94 311 PHE A C 1
ATOM 2469 O O . PHE A 1 311 ? 10.227 25.047 9.758 1 97.94 311 PHE A O 1
ATOM 2476 N N . VAL A 1 312 ? 11.461 24.812 7.898 1 95.81 312 VAL A N 1
ATOM 2477 C CA . VAL A 1 312 ? 11.648 26.25 7.711 1 95.81 312 VAL A CA 1
ATOM 2478 C C . VAL A 1 312 ? 10.578 26.797 6.77 1 95.81 312 VAL A C 1
ATOM 2480 O O . VAL A 1 312 ? 10.352 28 6.711 1 95.81 312 VAL A O 1
ATOM 2483 N N . PHE A 1 313 ? 9.922 25.922 5.988 1 97.44 313 PHE A N 1
ATOM 2484 C CA . PHE A 1 313 ? 8.898 26.297 5.02 1 97.44 313 PHE A CA 1
ATOM 2485 C C . PHE A 1 313 ? 7.512 26.219 5.637 1 97.44 313 PHE A C 1
ATOM 2487 O O . PHE A 1 313 ? 7.195 25.266 6.348 1 97.44 313 PHE A O 1
ATOM 2494 N N . PRO A 1 314 ? 6.66 27.234 5.445 1 96.44 314 PRO A N 1
ATOM 2495 C CA . PRO A 1 314 ? 5.312 27.219 6.02 1 96.44 314 PRO A CA 1
ATOM 2496 C C . PRO A 1 314 ? 4.508 25.984 5.586 1 96.44 314 PRO A C 1
ATOM 2498 O O . PRO A 1 314 ? 4.336 25.75 4.387 1 96.44 314 PRO A O 1
ATOM 2501 N N . GLY A 1 315 ? 3.973 25.25 6.566 1 95.56 315 GLY A N 1
ATOM 2502 C CA . GLY A 1 315 ? 3.229 24.031 6.293 1 95.56 315 GLY A CA 1
ATOM 2503 C C . GLY A 1 315 ? 1.745 24.266 6.082 1 95.56 315 GLY A C 1
ATOM 2504 O O . GLY A 1 315 ? 1.291 25.422 6.082 1 95.56 315 GLY A O 1
ATOM 2505 N N . ASP A 1 316 ? 1.031 23.188 5.836 1 94.31 316 ASP A N 1
ATOM 2506 C CA . ASP A 1 316 ? -0.411 23.234 5.617 1 94.31 316 ASP A CA 1
ATOM 2507 C C . ASP A 1 316 ? -1.173 22.922 6.902 1 94.31 316 ASP A C 1
ATOM 2509 O O . ASP A 1 316 ? -2.117 22.125 6.887 1 94.31 316 ASP A O 1
ATOM 2513 N N . ILE A 1 317 ? -0.745 23.469 8 1 93.69 317 ILE A N 1
ATOM 2514 C CA . ILE A 1 317 ? -1.441 23.297 9.273 1 93.69 317 ILE A CA 1
ATOM 2515 C C . ILE A 1 317 ? -2.4 24.469 9.492 1 93.69 317 ILE A C 1
ATOM 2517 O O . ILE A 1 317 ? -1.968 25.609 9.672 1 93.69 317 ILE A O 1
ATOM 2521 N N . SER A 1 318 ? -3.65 24.219 9.516 1 88.38 318 SER A N 1
ATOM 2522 C CA . SER A 1 318 ? -4.633 25.297 9.562 1 88.38 318 SER A CA 1
ATOM 2523 C C . SER A 1 318 ? -5.129 25.531 10.984 1 88.38 318 SER A C 1
ATOM 2525 O O . SER A 1 318 ? -5.016 24.641 11.836 1 88.38 318 SER A O 1
ATOM 2527 N N . ALA A 1 319 ? -5.672 26.719 11.133 1 91.25 319 ALA A N 1
ATOM 2528 C CA . ALA A 1 319 ? -6.383 27.016 12.375 1 91.25 319 ALA A CA 1
ATOM 2529 C C . ALA A 1 319 ? -7.621 26.141 12.516 1 91.25 319 ALA A C 1
ATOM 2531 O O . ALA A 1 319 ? -8.109 25.578 11.531 1 91.25 319 ALA A O 1
ATOM 2532 N N . SER A 1 320 ? -8.078 26.031 13.742 1 91.19 320 SER A N 1
ATOM 2533 C CA . SER A 1 320 ? -9.211 25.156 14.055 1 91.19 320 SER A CA 1
ATOM 2534 C C . SER A 1 320 ? -10.445 25.562 13.258 1 91.19 320 SER A C 1
ATOM 2536 O O . SER A 1 320 ? -11.211 24.703 12.82 1 91.19 320 SER A O 1
ATOM 2538 N N . ASN A 1 321 ? -10.641 26.828 13.008 1 90.75 321 ASN A N 1
ATOM 2539 C CA . ASN A 1 321 ? -11.898 27.312 12.453 1 90.75 321 ASN A CA 1
ATOM 2540 C C . ASN A 1 321 ? -11.883 27.297 10.93 1 90.75 321 ASN A C 1
ATOM 2542 O O . ASN A 1 321 ? -12.836 27.75 10.289 1 90.75 321 ASN A O 1
ATOM 2546 N N . ARG A 1 322 ? -10.828 26.766 10.375 1 88.69 322 ARG A N 1
ATOM 2547 C CA . ARG A 1 322 ? -10.766 26.656 8.922 1 88.69 322 ARG A CA 1
ATOM 2548 C C . ARG A 1 322 ? -11.75 25.625 8.406 1 88.69 322 ARG A C 1
ATOM 2550 O O . ARG A 1 322 ? -12.445 25.844 7.414 1 88.69 322 ARG A O 1
ATOM 2557 N N . PHE A 1 323 ? -11.781 24.531 9.141 1 90.94 323 PHE A N 1
ATOM 2558 C CA . PHE A 1 323 ? -12.547 23.406 8.609 1 90.94 323 PHE A CA 1
ATOM 2559 C C . PHE A 1 323 ? -13.773 23.125 9.477 1 90.94 323 PHE A C 1
ATOM 2561 O O . PHE A 1 323 ? -14.758 22.562 9 1 90.94 323 PHE A O 1
ATOM 2568 N N . PHE A 1 324 ? -13.711 23.5 10.742 1 95.12 324 PHE A N 1
ATOM 2569 C CA . PHE A 1 324 ? -14.734 23.078 11.695 1 95.12 324 PHE A CA 1
ATOM 2570 C C . PHE A 1 324 ? -15.273 24.281 12.477 1 95.12 324 PHE A C 1
ATOM 2572 O O . PHE A 1 324 ? -14.516 25.172 12.852 1 95.12 324 PHE A O 1
ATOM 2579 N N . ALA A 1 325 ? -16.562 24.203 12.758 1 95 325 ALA A N 1
ATOM 2580 C CA . ALA A 1 325 ? -17.172 25.25 13.594 1 95 325 ALA A CA 1
ATOM 2581 C C . ALA A 1 325 ? -16.719 25.125 15.039 1 95 325 ALA A C 1
ATOM 2583 O O . ALA A 1 325 ? -16.609 26.125 15.758 1 95 325 ALA A O 1
ATOM 2584 N N . GLU A 1 326 ? -16.484 23.906 15.406 1 94.12 326 GLU A N 1
ATOM 2585 C CA . GLU A 1 326 ? -16 23.578 16.734 1 94.12 326 GLU A CA 1
ATOM 2586 C C . GLU A 1 326 ? -14.828 22.609 16.672 1 94.12 326 GLU A C 1
ATOM 2588 O O . GLU A 1 326 ? -14.812 21.703 15.828 1 94.12 326 GLU A O 1
ATOM 2593 N N . ASP A 1 327 ? -13.914 22.875 17.562 1 92.31 327 ASP A N 1
ATOM 2594 C CA . ASP A 1 327 ? -12.812 21.938 17.672 1 92.31 327 ASP A CA 1
ATOM 2595 C C . ASP A 1 327 ? -13.008 20.984 18.844 1 92.31 327 ASP A C 1
ATOM 2597 O O . ASP A 1 327 ? -13.711 21.312 19.812 1 92.31 327 ASP A O 1
ATOM 2601 N N . ILE A 1 328 ? -12.344 19.859 18.703 1 97.19 328 ILE A N 1
ATOM 2602 C CA . ILE A 1 328 ? -12.523 18.844 19.75 1 97.19 328 ILE A CA 1
ATOM 2603 C C . ILE A 1 328 ? -11.461 19.016 20.828 1 97.19 328 ILE A C 1
ATOM 2605 O O . ILE A 1 328 ? -11.359 18.203 21.75 1 97.19 328 ILE A O 1
ATOM 2609 N N . VAL A 1 329 ? -10.617 20.047 20.766 1 97.62 329 VAL A N 1
ATOM 2610 C CA . VAL A 1 329 ? -9.602 20.312 21.781 1 97.62 329 VAL A CA 1
ATOM 2611 C C . VAL A 1 329 ? -9.734 21.75 22.266 1 97.62 329 VAL A C 1
ATOM 2613 O O . VAL A 1 329 ? -10.359 22.594 21.625 1 97.62 329 VAL A O 1
ATOM 2616 N N . THR A 1 330 ? -9.188 22 23.422 1 96.69 330 THR A N 1
ATOM 2617 C CA . THR A 1 330 ? -9.078 23.328 24.016 1 96.69 330 THR A CA 1
ATOM 2618 C C . THR A 1 330 ? -7.676 23.578 24.562 1 96.69 330 THR A C 1
ATOM 2620 O O . THR A 1 330 ? -7.07 22.688 25.156 1 96.69 330 THR A O 1
ATOM 2623 N N . PRO A 1 331 ? -7.105 24.781 24.406 1 95.62 331 PRO A N 1
ATOM 2624 C CA . PRO A 1 331 ? -7.652 25.844 23.547 1 95.62 331 PRO A CA 1
ATOM 2625 C C . PRO A 1 331 ? -7.613 25.469 22.062 1 95.62 331 PRO A C 1
ATOM 2627 O O . PRO A 1 331 ? -6.828 24.625 21.656 1 95.62 331 PRO A O 1
ATOM 2630 N N . ALA A 1 332 ? -8.484 26.062 21.297 1 94.69 332 ALA A N 1
ATOM 2631 C CA . ALA A 1 332 ? -8.445 25.938 19.844 1 94.69 332 ALA A CA 1
ATOM 2632 C C . ALA A 1 332 ? -7.195 26.594 19.266 1 94.69 332 ALA A C 1
ATOM 2634 O O . ALA A 1 332 ? -6.633 27.5 19.875 1 94.69 332 ALA A O 1
ATOM 2635 N N . PHE A 1 333 ? -6.77 26.047 18.172 1 95.12 333 PHE A N 1
ATOM 2636 C CA . PHE A 1 333 ? -5.66 26.672 17.453 1 95.12 333 PHE A CA 1
ATOM 2637 C C . PHE A 1 333 ? -6.141 27.875 16.672 1 95.12 333 PHE A C 1
ATOM 2639 O O . PHE A 1 333 ? -6.934 27.75 15.734 1 95.12 333 PHE A O 1
ATOM 2646 N N . GLU A 1 334 ? -5.656 29.047 17.016 1 93.69 334 GLU A N 1
ATOM 2647 C CA . GLU A 1 334 ? -6.062 30.281 16.375 1 93.69 334 GLU A CA 1
ATOM 2648 C C . GLU A 1 334 ? -4.91 30.906 15.578 1 93.69 334 GLU A C 1
ATOM 2650 O O . GLU A 1 334 ? -3.764 30.891 16.031 1 93.69 334 GLU A O 1
ATOM 2655 N N . LEU A 1 335 ? -5.293 31.344 14.445 1 92.81 335 LEU A N 1
ATOM 2656 C CA . LEU A 1 335 ? -4.309 32 13.602 1 92.81 335 LEU A CA 1
ATOM 2657 C C . LEU A 1 335 ? -4.043 33.438 14.078 1 92.81 335 LEU A C 1
ATOM 2659 O O . LEU A 1 335 ? -4.98 34.219 14.297 1 92.81 335 LEU A O 1
ATOM 2663 N N . ASN A 1 336 ? -2.75 33.75 14.344 1 92.5 336 ASN A N 1
ATOM 2664 C CA . ASN A 1 336 ? -2.318 35.094 14.672 1 92.5 336 ASN A CA 1
ATOM 2665 C C . ASN A 1 336 ? -1.275 35.594 13.672 1 92.5 336 ASN A C 1
ATOM 2667 O O . ASN A 1 336 ? -0.098 35.25 13.773 1 92.5 336 ASN A O 1
ATOM 2671 N N . GLN A 1 337 ? -1.703 36.469 12.75 1 89.94 337 GLN A N 1
ATOM 2672 C CA . GLN A 1 337 ? -0.825 37.062 11.734 1 89.94 337 GLN A CA 1
ATOM 2673 C C . GLN A 1 337 ? -0.063 35.969 10.984 1 89.94 337 GLN A C 1
ATOM 2675 O O . GLN A 1 337 ? 1.165 36.031 10.883 1 89.94 337 GLN A O 1
ATOM 2680 N N . GLY A 1 338 ? -0.768 35 10.625 1 91.88 338 GLY A N 1
ATOM 2681 C CA . GLY A 1 338 ? -0.216 33.938 9.789 1 91.88 338 GLY A CA 1
ATOM 2682 C C . GLY A 1 338 ? 0.578 32.906 10.562 1 91.88 338 GLY A C 1
ATOM 2683 O O . GLY A 1 338 ? 1.304 32.094 9.977 1 91.88 338 GLY A O 1
ATOM 2684 N N . ARG A 1 339 ? 0.444 32.906 11.875 1 95.62 339 ARG A N 1
ATOM 2685 C CA . ARG A 1 339 ? 1.224 31.969 12.695 1 95.62 339 ARG A CA 1
ATOM 2686 C C . ARG A 1 339 ? 0.331 31.234 13.688 1 95.62 339 ARG A C 1
ATOM 2688 O O . ARG A 1 339 ? -0.711 31.75 14.102 1 95.62 339 ARG A O 1
ATOM 2695 N N . LEU A 1 340 ? 0.735 30.047 13.992 1 96.31 340 LEU A N 1
ATOM 2696 C CA . LEU A 1 340 ? 0.129 29.266 15.07 1 96.31 340 LEU A CA 1
ATOM 2697 C C . LEU A 1 340 ? 1.097 29.109 16.234 1 96.31 340 LEU A C 1
ATOM 2699 O O . LEU A 1 340 ? 2.293 28.891 16.031 1 96.31 340 LEU A O 1
ATOM 2703 N N . LYS A 1 341 ? 0.575 29.266 17.406 1 97.5 341 LYS A N 1
ATOM 2704 C CA . LYS A 1 341 ? 1.389 29.094 18.609 1 97.5 341 LYS A CA 1
ATOM 2705 C C . LYS A 1 341 ? 1.646 27.609 18.875 1 97.5 341 LYS A C 1
ATOM 2707 O O . LYS A 1 341 ? 0.755 26.766 18.688 1 97.5 341 LYS A O 1
ATOM 2712 N N . VAL A 1 342 ? 2.854 27.266 19.297 1 98.31 342 VAL A N 1
ATOM 2713 C CA . VAL A 1 342 ? 3.203 25.906 19.688 1 98.31 342 VAL A CA 1
ATOM 2714 C C . VAL A 1 342 ? 2.777 25.656 21.125 1 98.31 342 VAL A C 1
ATOM 2716 O O . VAL A 1 342 ? 3.215 26.359 22.047 1 98.31 342 VAL A O 1
ATOM 2719 N N . PRO A 1 343 ? 1.918 24.672 21.312 1 97.88 343 PRO A N 1
ATOM 2720 C CA . PRO A 1 343 ? 1.5 24.422 22.688 1 97.88 343 PRO A CA 1
ATOM 2721 C C . PRO A 1 343 ? 2.668 24.047 23.594 1 97.88 343 PRO A C 1
ATOM 2723 O O . PRO A 1 343 ? 3.58 23.328 23.188 1 97.88 343 PRO A O 1
ATOM 2726 N N . THR A 1 344 ? 2.613 24.469 24.891 1 97.19 344 THR A N 1
ATOM 2727 C CA . 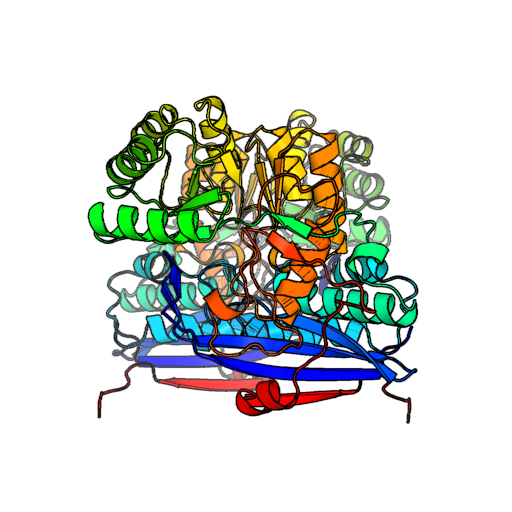THR A 1 344 ? 3.736 24.25 25.797 1 97.19 344 THR A CA 1
ATOM 2728 C C . THR A 1 344 ? 3.324 23.359 26.969 1 97.19 344 THR A C 1
ATOM 2730 O O . THR A 1 344 ? 4.176 22.891 27.734 1 97.19 344 THR A O 1
ATOM 2733 N N . ASN A 1 345 ? 1.998 23.109 27.094 1 98.06 345 ASN A N 1
ATOM 2734 C CA . ASN A 1 345 ? 1.548 22.219 28.156 1 98.06 345 ASN A CA 1
ATOM 2735 C C . ASN A 1 345 ? 2.004 20.781 27.906 1 98.06 345 ASN A C 1
ATOM 2737 O O . ASN A 1 345 ? 2.529 20.453 26.844 1 98.06 345 ASN A O 1
ATOM 2741 N N . GLU A 1 346 ? 1.847 19.938 28.922 1 98.44 346 GLU A N 1
ATOM 2742 C CA . GLU A 1 346 ? 2.297 18.547 28.859 1 98.44 346 GLU A CA 1
ATOM 2743 C C . GLU A 1 346 ? 1.634 17.812 27.703 1 98.44 346 GLU A C 1
ATOM 2745 O O . GLU A 1 346 ? 0.456 18.031 27.406 1 98.44 346 GLU A O 1
ATOM 2750 N N . GLY A 1 347 ? 2.377 16.875 27.078 1 98.69 347 GLY A N 1
ATOM 2751 C CA . GLY A 1 347 ? 1.843 16.109 25.969 1 98.69 347 GLY A CA 1
ATOM 2752 C C . GLY A 1 347 ? 1.679 16.938 24.703 1 98.69 347 GLY A C 1
ATOM 2753 O O . GLY A 1 347 ? 2.562 17.719 24.344 1 98.69 347 GLY A O 1
ATOM 2754 N N . ILE A 1 348 ? 0.618 16.734 24.031 1 98.56 348 ILE A N 1
ATOM 2755 C CA . ILE A 1 348 ? 0.365 17.469 22.781 1 98.56 348 ILE A CA 1
ATOM 2756 C C . ILE A 1 348 ? -0.047 18.891 23.094 1 98.56 348 ILE A C 1
ATOM 2758 O O . ILE A 1 348 ? -0.294 19.688 22.188 1 98.56 348 ILE A O 1
ATOM 2762 N N . GLY A 1 349 ? -0.132 19.25 24.328 1 98.06 349 GLY A N 1
ATOM 2763 C CA . GLY A 1 349 ? -0.236 20.609 24.797 1 98.06 349 GLY A CA 1
ATOM 2764 C C . GLY A 1 349 ? -1.661 21.141 24.812 1 98.06 349 GLY A C 1
ATOM 2765 O O . GLY A 1 349 ? -1.901 22.297 25.156 1 98.06 349 GLY A O 1
ATOM 2766 N N . VAL A 1 350 ? -2.639 20.297 24.406 1 97.88 350 VAL A N 1
ATOM 2767 C CA . VAL A 1 350 ? -4.062 20.625 24.422 1 97.88 350 VAL A CA 1
ATOM 2768 C C . VAL A 1 350 ? -4.832 19.5 25.125 1 97.88 350 VAL A C 1
ATOM 2770 O O . VAL A 1 350 ? -4.285 18.422 25.375 1 97.88 350 VAL A O 1
ATOM 2773 N N . THR A 1 351 ? -6.02 19.859 25.516 1 97.56 351 THR A N 1
ATOM 2774 C CA . THR A 1 351 ? -6.879 18.875 26.156 1 97.56 351 THR A CA 1
ATOM 2775 C C . THR A 1 351 ? -8.141 18.625 25.328 1 97.56 351 THR A C 1
ATOM 2777 O O . THR A 1 351 ? -8.586 19.5 24.609 1 97.56 351 THR A O 1
ATOM 2780 N N . LEU A 1 352 ? -8.664 17.422 25.438 1 97.81 352 LEU A N 1
ATOM 2781 C CA . LEU A 1 352 ? -9.922 17.125 24.766 1 97.81 352 LEU A CA 1
ATOM 2782 C C . LEU A 1 352 ? -11.055 17.953 25.359 1 97.81 352 LEU A C 1
ATOM 2784 O O . LEU A 1 352 ? -11.188 18.062 26.578 1 97.81 352 LEU A O 1
ATOM 2788 N N . ASP A 1 353 ? -11.719 18.656 24.547 1 97.88 353 ASP A N 1
ATOM 2789 C CA . ASP A 1 353 ? -12.992 19.234 24.953 1 97.88 353 ASP A CA 1
ATOM 2790 C C . ASP A 1 353 ? -14.086 18.172 25.016 1 97.88 353 ASP A C 1
ATOM 2792 O O . ASP A 1 353 ? -14.75 17.906 24.016 1 97.88 353 ASP A O 1
ATOM 2796 N N . LEU A 1 354 ? -14.312 17.641 26.125 1 96.75 354 LEU A N 1
ATOM 2797 C CA . LEU A 1 354 ? -15.164 16.469 26.297 1 96.75 354 LEU A CA 1
ATOM 2798 C C . LEU A 1 354 ? -16.594 16.766 25.875 1 96.75 354 LEU A C 1
ATOM 2800 O O . LEU A 1 354 ? -17.297 15.883 25.375 1 96.75 354 LEU A O 1
ATOM 2804 N N . LYS A 1 355 ? -17.047 18 26.094 1 97.31 355 LYS A N 1
ATOM 2805 C CA . LYS A 1 355 ? -18.391 18.375 25.703 1 97.31 355 LYS A CA 1
ATOM 2806 C C . LYS A 1 355 ? -18.547 18.328 24.188 1 97.31 355 LYS A C 1
ATOM 2808 O O . LYS A 1 355 ? -19.484 17.719 23.672 1 97.31 355 LYS A O 1
ATOM 2813 N N . VAL A 1 356 ? -17.594 18.906 23.5 1 97.56 356 VAL A N 1
ATOM 2814 C CA . VAL A 1 356 ? -17.656 18.938 22.047 1 97.56 356 VAL A CA 1
ATOM 2815 C C . VAL A 1 356 ? -17.453 17.531 21.5 1 97.56 356 VAL A C 1
ATOM 2817 O O . VAL A 1 356 ? -18.172 17.109 20.594 1 97.56 356 VAL A O 1
ATOM 2820 N N . LEU A 1 357 ? -16.531 16.797 22 1 97.81 357 LEU A N 1
ATOM 2821 C CA . LEU A 1 357 ? -16.25 15.445 21.531 1 97.81 357 LEU A CA 1
ATOM 2822 C C . LEU A 1 357 ? -17.484 14.555 21.688 1 97.81 357 LEU A C 1
ATOM 2824 O O . LEU A 1 357 ? -17.828 13.797 20.781 1 97.81 357 LEU A O 1
ATOM 2828 N N . LYS A 1 358 ? -18.109 14.656 22.844 1 97.75 358 LYS A N 1
ATOM 2829 C CA . LYS A 1 358 ? -19.297 13.852 23.094 1 97.75 358 LYS A CA 1
ATOM 2830 C C . LYS A 1 358 ? -20.391 14.164 22.078 1 97.75 358 LYS A C 1
ATOM 2832 O O . LYS A 1 358 ? -21.078 13.258 21.594 1 97.75 358 LYS A O 1
ATOM 2837 N N . LYS A 1 359 ? -20.531 15.445 21.766 1 98 359 LYS A N 1
ATOM 2838 C CA . LYS A 1 359 ? -21.547 15.914 20.812 1 98 359 LYS A CA 1
ATOM 2839 C C . LYS A 1 359 ? -21.391 15.227 19.469 1 98 359 LYS A C 1
ATOM 2841 O O . LYS A 1 359 ? -22.391 14.945 18.797 1 98 359 LYS A O 1
ATOM 2846 N N . TYR A 1 360 ? -20.203 14.875 19.062 1 98.12 360 TYR A N 1
ATOM 2847 C CA . TYR A 1 360 ? -19.969 14.406 17.688 1 98.12 360 TYR A CA 1
ATOM 2848 C C . TYR A 1 360 ? -19.516 12.945 17.688 1 98.12 360 TYR A C 1
ATOM 2850 O O . TYR A 1 360 ? -19.156 12.406 16.641 1 98.12 360 TYR A O 1
ATOM 2858 N N . THR A 1 361 ? -19.516 12.312 18.844 1 98.62 361 THR A N 1
ATOM 2859 C CA . THR A 1 361 ? -19.109 10.914 18.969 1 98.62 361 THR A CA 1
ATOM 2860 C C . THR A 1 361 ? -20.203 9.984 18.469 1 98.62 361 THR A C 1
ATOM 2862 O O . THR A 1 361 ? -21.375 10.141 18.844 1 98.62 361 THR A O 1
ATOM 2865 N N . LYS A 1 362 ? -19.844 9.117 17.609 1 98.5 362 LYS A N 1
ATOM 2866 C CA . LYS A 1 362 ? -20.766 8.102 17.109 1 98.5 362 LYS A CA 1
ATOM 2867 C C . LYS A 1 362 ? -20.719 6.844 17.969 1 98.5 362 LYS A C 1
ATOM 2869 O O . LYS A 1 362 ? -21.75 6.223 18.219 1 98.5 362 LYS A O 1
ATOM 2874 N N . SER A 1 363 ? -19.594 6.434 18.375 1 98.5 363 SER A N 1
ATOM 2875 C CA . SER A 1 363 ? -19.406 5.262 19.219 1 98.5 363 SER A CA 1
ATOM 2876 C C . SER A 1 363 ? -18.062 5.305 19.938 1 98.5 363 SER A C 1
ATOM 2878 O O . SER A 1 363 ? -17.141 6.016 19.516 1 98.5 363 SER A O 1
ATOM 2880 N N . THR A 1 364 ? -17.969 4.676 21.031 1 98.44 364 THR A N 1
ATOM 2881 C CA . THR A 1 364 ? -16.734 4.469 21.781 1 98.44 364 THR A CA 1
ATOM 2882 C C . THR A 1 364 ? -16.547 2.994 22.141 1 98.44 364 THR A C 1
ATOM 2884 O O . THR A 1 364 ? -17.469 2.365 22.672 1 98.44 364 THR A O 1
ATOM 2887 N N . GLU A 1 365 ? -15.484 2.436 21.75 1 98.56 365 GLU A N 1
ATOM 2888 C CA . GLU A 1 365 ? -15.141 1.06 22.094 1 98.56 365 GLU A CA 1
ATOM 2889 C C . GLU A 1 365 ? -13.961 1.014 23.062 1 98.56 365 GLU A C 1
ATOM 2891 O O . GLU A 1 365 ? -12.914 1.608 22.797 1 98.56 365 GLU A O 1
ATOM 2896 N N . GLU A 1 366 ? -14.148 0.36 24.172 1 97.94 366 GLU A N 1
ATOM 2897 C CA . GLU A 1 366 ? -13.07 0.177 25.141 1 97.94 366 GLU A CA 1
ATOM 2898 C C . GLU A 1 366 ? -12.453 -1.212 25.031 1 97.94 366 GLU A C 1
ATOM 2900 O O . GLU A 1 366 ? -13.164 -2.215 24.969 1 97.94 366 GLU A O 1
ATOM 2905 N N . ILE A 1 367 ? -11.172 -1.232 24.938 1 97.62 367 ILE A N 1
ATOM 2906 C CA . ILE A 1 367 ? -10.438 -2.484 24.812 1 97.62 367 ILE A CA 1
ATOM 2907 C C . ILE A 1 367 ? -9.422 -2.605 25.953 1 97.62 367 ILE A C 1
ATOM 2909 O O . ILE A 1 367 ? -8.586 -1.725 26.141 1 97.62 367 ILE A O 1
ATOM 2913 N N . LEU A 1 368 ? -9.438 -3.73 26.703 1 96.25 368 LEU A N 1
ATOM 2914 C CA . LEU A 1 368 ? -8.461 -3.99 27.75 1 96.25 368 LEU A CA 1
ATOM 2915 C C . LEU A 1 368 ? -7.18 -4.586 27.188 1 96.25 368 LEU A C 1
ATOM 2917 O O . LEU A 1 368 ? -7.23 -5.508 26.359 1 96.25 368 LEU A O 1
ATOM 2921 N N . LEU A 1 369 ? -6.086 -3.98 27.516 1 94.56 369 LEU A N 1
ATOM 2922 C CA . LEU A 1 369 ? -4.801 -4.461 27.016 1 94.56 369 LEU A CA 1
ATOM 2923 C C . LEU A 1 369 ? -4.086 -5.301 28.078 1 94.56 369 LEU A C 1
ATOM 2925 O O . LEU A 1 369 ? -3.121 -6 27.766 1 94.56 369 LEU A O 1
ATOM 2929 N N . ASN A 1 370 ? -4.207 -5.234 29.438 1 75 370 ASN A N 1
ATOM 2930 C CA . ASN A 1 370 ? -3.594 -6.062 30.469 1 75 370 ASN A CA 1
ATOM 2931 C C . ASN A 1 370 ? -4.406 -7.328 30.734 1 75 370 ASN A C 1
ATOM 2933 O O . ASN A 1 370 ? -5.531 -7.254 31.234 1 75 370 ASN A O 1
ATOM 2937 N N . LYS A 1 371 ? -4.645 -8.383 29.844 1 57.09 371 LYS A N 1
ATOM 2938 C CA . LYS A 1 371 ? -5.379 -9.57 30.266 1 57.09 371 LYS A CA 1
ATOM 2939 C C . LYS A 1 371 ? -4.656 -10.281 31.406 1 57.09 371 LYS A C 1
ATOM 2941 O O . LYS A 1 371 ? -3.484 -10.648 31.266 1 57.09 371 LYS A O 1
ATOM 2946 N N . GLY A 1 372 ? -4.688 -9.961 32.562 1 43.38 372 GLY A N 1
ATOM 2947 C CA . GLY A 1 372 ? -4.301 -10.898 33.594 1 43.38 372 GLY A CA 1
ATOM 2948 C C . GLY A 1 372 ? -4.664 -12.336 33.25 1 43.38 372 GLY A C 1
ATOM 2949 O O . GLY A 1 372 ? -5.664 -12.586 32.594 1 43.38 372 GLY A O 1
ATOM 2950 N N . TRP A 1 373 ? -3.713 -13.172 32.906 1 36.38 373 TRP A N 1
ATOM 2951 C CA . TRP A 1 373 ? -3.994 -14.594 33.094 1 36.38 373 TRP A CA 1
ATOM 2952 C C . TRP A 1 373 ? -4.883 -14.82 34.312 1 36.38 373 TRP A C 1
ATOM 2954 O O . TRP A 1 373 ? -4.496 -14.508 35.438 1 36.38 373 TRP A O 1
ATOM 2964 N N . SER A 1 374 ? -6.086 -14.211 34.469 1 23.69 374 SER A N 1
ATOM 2965 C CA . SER A 1 374 ? -6.711 -15.18 35.375 1 23.69 374 SER A CA 1
ATOM 2966 C C . SER A 1 374 ? -6.918 -16.516 34.688 1 23.69 374 SER A C 1
ATOM 2968 O O . SER A 1 374 ? -7.117 -16.578 33.469 1 23.69 374 SER A O 1
ATOM 2970 N N . MET B 1 1 ? -22.812 -7.941 -19.547 1 93.12 1 MET B N 1
ATOM 2971 C CA . MET B 1 1 ? -23.141 -8.875 -18.469 1 93.12 1 MET B CA 1
ATOM 2972 C C . MET B 1 1 ? -23.469 -8.125 -17.188 1 93.12 1 MET B C 1
ATOM 2974 O O . MET B 1 1 ? -22.812 -7.141 -16.844 1 93.12 1 MET B O 1
ATOM 2978 N N . TYR B 1 2 ? -24.594 -8.5 -16.562 1 94.75 2 TYR B N 1
ATOM 2979 C CA . TYR B 1 2 ? -24.969 -7.961 -15.258 1 94.75 2 TYR B CA 1
ATOM 2980 C C . TYR B 1 2 ? -24.797 -9.008 -14.164 1 94.75 2 TYR B C 1
ATOM 2982 O O . TYR B 1 2 ? -25.266 -10.141 -14.297 1 94.75 2 TYR B O 1
ATOM 2990 N N . PHE B 1 3 ? -24.094 -8.617 -13.164 1 96.88 3 PHE B N 1
ATOM 2991 C CA . PHE B 1 3 ? -24 -9.492 -12 1 96.88 3 PHE B CA 1
ATOM 2992 C C . PHE B 1 3 ? -25.109 -9.172 -11 1 96.88 3 PHE B C 1
ATOM 2994 O O . PHE B 1 3 ? -25.312 -8.008 -10.641 1 96.88 3 PHE B O 1
ATOM 3001 N N . GLN B 1 4 ? -25.766 -10.211 -10.531 1 95.94 4 GLN B N 1
ATOM 3002 C CA . GLN B 1 4 ? -26.953 -10.008 -9.695 1 95.94 4 GLN B CA 1
ATOM 3003 C C . GLN B 1 4 ? -26.672 -10.352 -8.242 1 95.94 4 GLN B C 1
ATOM 3005 O O . GLN B 1 4 ? -27.312 -9.82 -7.332 1 95.94 4 GLN B O 1
ATOM 3010 N N . LYS B 1 5 ? -25.797 -11.273 -8.094 1 97 5 LYS B N 1
ATOM 3011 C CA . LYS B 1 5 ? -25.516 -11.766 -6.75 1 97 5 LYS B CA 1
ATOM 3012 C C . LYS B 1 5 ? -24.031 -12.086 -6.586 1 97 5 LYS B C 1
ATOM 3014 O O . LYS B 1 5 ? -23.344 -12.422 -7.559 1 97 5 LYS B O 1
ATOM 3019 N N . ALA B 1 6 ? -23.562 -11.898 -5.391 1 98.5 6 ALA B N 1
ATOM 3020 C CA . ALA B 1 6 ? -22.25 -12.375 -4.973 1 98.5 6 ALA B CA 1
ATOM 3021 C C . ALA B 1 6 ? -22.359 -13.273 -3.744 1 98.5 6 ALA B C 1
ATOM 3023 O O . ALA B 1 6 ? -23.188 -13.039 -2.863 1 98.5 6 ALA B O 1
ATOM 3024 N N . ARG B 1 7 ? -21.641 -14.328 -3.725 1 98.62 7 ARG B N 1
ATOM 3025 C CA . ARG B 1 7 ? -21.453 -15.133 -2.521 1 98.62 7 ARG B CA 1
ATOM 3026 C C . ARG B 1 7 ? -20 -15.094 -2.061 1 98.62 7 ARG B C 1
ATOM 3028 O O . ARG B 1 7 ? -19.094 -15.344 -2.848 1 98.62 7 ARG B O 1
ATOM 3035 N N . LEU B 1 8 ? -19.812 -14.688 -0.873 1 98.88 8 LEU B N 1
ATOM 3036 C CA . LEU B 1 8 ? -18.516 -14.727 -0.2 1 98.88 8 LEU B CA 1
ATOM 3037 C C . LEU B 1 8 ? -18.391 -15.969 0.675 1 98.88 8 LEU B C 1
ATOM 3039 O O . LEU B 1 8 ? -18.969 -16.031 1.762 1 98.88 8 LEU B O 1
ATOM 3043 N N . ILE B 1 9 ? -17.609 -16.953 0.218 1 98.81 9 ILE B N 1
ATOM 3044 C CA . ILE B 1 9 ? -17.484 -18.234 0.904 1 98.81 9 ILE B CA 1
ATOM 3045 C C . ILE B 1 9 ? -16.172 -18.281 1.683 1 98.81 9 ILE B C 1
ATOM 3047 O O . ILE B 1 9 ? -15.102 -18.359 1.091 1 98.81 9 ILE B O 1
ATOM 3051 N N . HIS B 1 10 ? -16.266 -18.156 2.943 1 98.81 10 HIS B N 1
ATOM 3052 C CA . HIS B 1 10 ? -15.117 -18.25 3.832 1 98.81 10 HIS B CA 1
ATOM 3053 C C . HIS B 1 10 ? -14.773 -19.703 4.148 1 98.81 10 HIS B C 1
ATOM 3055 O O . HIS B 1 10 ? -15.602 -20.438 4.691 1 98.81 10 HIS B O 1
ATOM 3061 N N . ALA B 1 11 ? -13.57 -20.156 3.775 1 98.44 11 ALA B N 1
ATOM 3062 C CA . ALA B 1 11 ? -13.156 -21.531 3.992 1 98.44 11 ALA B CA 1
ATOM 3063 C C . ALA B 1 11 ? -11.773 -21.594 4.625 1 98.44 11 ALA B C 1
ATOM 3065 O O . ALA B 1 11 ? -11.008 -20.625 4.562 1 98.44 11 ALA B O 1
ATOM 3066 N N . GLU B 1 12 ? -11.477 -22.625 5.297 1 97.94 12 GLU B N 1
ATOM 3067 C CA . GLU B 1 12 ? -10.172 -22.891 5.883 1 97.94 12 GLU B CA 1
ATOM 3068 C C . GLU B 1 12 ? -9.719 -24.328 5.602 1 97.94 12 GLU B C 1
ATOM 3070 O O . GLU B 1 12 ? -10.352 -25.281 6.062 1 97.94 12 GLU B O 1
ATOM 3075 N N . LEU B 1 13 ? -8.648 -24.5 4.848 1 97.38 13 LEU B N 1
ATOM 3076 C CA . LEU B 1 13 ? -8.102 -25.797 4.484 1 97.38 13 LEU B CA 1
ATOM 3077 C C . LEU B 1 13 ? -6.875 -26.125 5.328 1 97.38 13 LEU B C 1
ATOM 3079 O O . LEU B 1 13 ? -5.922 -25.344 5.379 1 97.38 13 LEU B O 1
ATOM 3083 N N . PRO B 1 14 ? -6.918 -27.266 5.969 1 96.62 14 PRO B N 1
ATOM 3084 C CA . PRO B 1 14 ? -5.695 -27.672 6.676 1 96.62 14 PRO B CA 1
ATOM 3085 C C . PRO B 1 14 ? -4.543 -27.984 5.723 1 96.62 14 PRO B C 1
ATOM 3087 O O . PRO B 1 14 ? -4.754 -28.562 4.66 1 96.62 14 PRO B O 1
ATOM 3090 N N . LEU B 1 15 ? -3.365 -27.531 6.109 1 95.81 15 LEU B N 1
ATOM 3091 C CA . LEU B 1 15 ? -2.176 -27.844 5.32 1 95.81 15 LEU B CA 1
ATOM 3092 C C . LEU B 1 15 ? -1.609 -29.203 5.715 1 95.81 15 LEU B C 1
ATOM 3094 O O . LEU B 1 15 ? -1.709 -29.609 6.871 1 95.81 15 LEU B O 1
ATOM 3098 N N . LEU B 1 16 ? -1.021 -29.891 4.719 1 93.69 16 LEU B N 1
ATOM 3099 C CA . LEU B 1 16 ? -0.362 -31.172 4.988 1 93.69 16 LEU B CA 1
ATOM 3100 C C . LEU B 1 16 ? 0.848 -30.969 5.895 1 93.69 16 LEU B C 1
ATOM 3102 O O . LEU B 1 16 ? 1.141 -31.828 6.738 1 93.69 16 LEU B O 1
ATOM 3106 N N . ALA B 1 17 ? 1.553 -29.906 5.672 1 87.56 17 ALA B N 1
ATOM 3107 C CA . ALA B 1 17 ? 2.67 -29.438 6.488 1 87.56 17 ALA B CA 1
ATOM 3108 C C . ALA B 1 17 ? 2.643 -27.922 6.641 1 87.56 17 ALA B C 1
ATOM 3110 O O . ALA B 1 17 ? 2.166 -27.219 5.75 1 87.56 17 ALA B O 1
ATOM 3111 N N . PRO B 1 18 ? 3.119 -27.484 7.758 1 86.81 18 PRO B N 1
ATOM 3112 C CA . PRO B 1 18 ? 3.1 -26.031 7.961 1 86.81 18 PRO B CA 1
ATOM 3113 C C . PRO B 1 18 ? 3.811 -25.266 6.848 1 86.81 18 PRO B C 1
ATOM 3115 O O . PRO B 1 18 ? 4.84 -25.734 6.34 1 86.81 18 PRO B O 1
ATOM 3118 N N . PHE B 1 19 ? 3.211 -24.203 6.41 1 82.44 19 PHE B N 1
ATOM 3119 C CA . PHE B 1 19 ? 3.799 -23.281 5.445 1 82.44 19 PHE B CA 1
ATOM 3120 C C . PHE B 1 19 ? 4.648 -22.219 6.148 1 82.44 19 PHE B C 1
ATOM 3122 O O . PHE B 1 19 ? 4.113 -21.328 6.805 1 82.44 19 PHE B O 1
ATOM 3129 N N . LYS B 1 20 ? 5.902 -22.359 6.062 1 75.62 20 LYS B N 1
ATOM 3130 C CA . LYS B 1 20 ? 6.828 -21.5 6.797 1 75.62 20 LYS B CA 1
ATOM 3131 C C . LYS B 1 20 ? 7.457 -20.453 5.879 1 75.62 20 LYS B C 1
ATOM 3133 O O . LYS B 1 20 ? 7.906 -20.781 4.777 1 75.62 20 LYS B O 1
ATOM 3138 N N . THR B 1 21 ? 7.32 -19.219 6.172 1 67.88 21 THR B N 1
ATOM 3139 C CA . THR B 1 21 ? 8.039 -18.125 5.516 1 67.88 21 THR B CA 1
ATOM 3140 C C . THR B 1 21 ? 8.859 -17.344 6.527 1 67.88 21 THR B C 1
ATOM 3142 O O . THR B 1 21 ? 8.883 -17.672 7.715 1 67.88 21 THR B O 1
ATOM 3145 N N . SER B 1 22 ? 9.711 -16.391 6.027 1 64.81 22 SER B N 1
ATOM 3146 C CA . SER B 1 22 ? 10.453 -15.5 6.91 1 64.81 22 SER B CA 1
ATOM 3147 C C . SER B 1 22 ? 9.516 -14.695 7.801 1 64.81 22 SER B C 1
ATOM 3149 O O . SER B 1 22 ? 9.93 -14.172 8.836 1 64.81 22 SER B O 1
ATOM 3151 N N . TYR B 1 23 ? 8.25 -14.781 7.43 1 64.94 23 TYR B N 1
ATOM 3152 C CA . TYR B 1 23 ? 7.285 -13.938 8.125 1 64.94 23 TYR B CA 1
ATOM 3153 C C . TYR B 1 23 ? 6.578 -14.703 9.234 1 64.94 23 TYR B C 1
ATOM 3155 O O . TYR B 1 23 ? 6.09 -14.117 10.195 1 64.94 23 TYR B O 1
ATOM 3163 N N . GLY B 1 24 ? 6.441 -16.016 9.031 1 72.69 24 GLY B N 1
ATOM 3164 C CA . GLY B 1 24 ? 5.73 -16.812 10.016 1 72.69 24 GLY B CA 1
ATOM 3165 C C . GLY B 1 24 ? 5.34 -18.188 9.508 1 72.69 24 GLY B C 1
ATOM 3166 O O . GLY B 1 24 ? 5.934 -18.688 8.547 1 72.69 24 GLY B O 1
ATOM 3167 N N . GLU B 1 25 ? 4.559 -18.828 10.305 1 83.44 25 GLU B N 1
ATOM 3168 C CA . GLU B 1 25 ? 4.113 -20.188 9.977 1 83.44 25 GLU B CA 1
ATOM 3169 C C . GLU B 1 25 ? 2.59 -20.266 9.906 1 83.44 25 GLU B C 1
ATOM 3171 O O . GLU B 1 25 ? 1.895 -19.641 10.719 1 83.44 25 GLU B O 1
ATOM 3176 N N . LEU B 1 26 ? 2.078 -20.922 8.828 1 89.25 26 LEU B N 1
ATOM 3177 C CA . LEU B 1 26 ? 0.651 -21.172 8.664 1 89.25 26 LEU B CA 1
ATOM 3178 C C . LEU B 1 26 ? 0.357 -22.672 8.75 1 89.25 26 LEU B C 1
ATOM 3180 O O . LEU B 1 26 ? 1.071 -23.484 8.156 1 89.25 26 LEU B O 1
ATOM 3184 N N . LYS B 1 27 ? -0.651 -23.016 9.484 1 93.62 27 LYS B N 1
ATOM 3185 C CA . LYS B 1 27 ? -1.047 -24.406 9.609 1 93.62 27 LYS B CA 1
ATOM 3186 C C . LYS B 1 27 ? -2.277 -24.703 8.758 1 93.62 27 LYS B C 1
ATOM 3188 O O . LYS B 1 27 ? -2.621 -25.875 8.539 1 93.62 27 LYS B O 1
ATOM 3193 N N . SER B 1 28 ? -2.922 -23.703 8.359 1 96.06 28 SER B N 1
ATOM 3194 C CA . SER B 1 28 ? -4.082 -23.812 7.48 1 96.06 28 SER B CA 1
ATOM 3195 C C . SER B 1 28 ? -4.148 -22.625 6.523 1 96.06 28 SER B C 1
ATOM 3197 O O . SER B 1 28 ? -3.5 -21.594 6.746 1 96.06 28 SER B O 1
ATOM 3199 N N . LYS B 1 29 ? -4.797 -22.828 5.473 1 96.25 29 LYS B N 1
ATOM 3200 C CA . LYS B 1 29 ? -5.102 -21.719 4.574 1 96.25 29 LYS B CA 1
ATOM 3201 C C . LYS B 1 29 ? -6.492 -21.156 4.852 1 96.25 29 LYS B C 1
ATOM 3203 O O . LYS B 1 29 ? -7.496 -21.844 4.668 1 96.25 29 LYS B O 1
ATOM 3208 N N . ASP B 1 30 ? -6.504 -20 5.414 1 97.38 30 ASP B N 1
ATOM 3209 C CA . ASP B 1 30 ? -7.719 -19.219 5.629 1 97.38 30 ASP B CA 1
ATOM 3210 C C . ASP B 1 30 ? -7.98 -18.281 4.457 1 97.38 30 ASP B C 1
ATOM 3212 O O . ASP B 1 30 ? -7.148 -17.422 4.145 1 97.38 30 ASP B O 1
ATOM 3216 N N . PHE B 1 31 ? -9.125 -18.484 3.725 1 98.19 31 PHE B N 1
ATOM 3217 C CA . PHE B 1 31 ? -9.305 -17.703 2.506 1 98.19 31 PHE B CA 1
ATOM 3218 C C . PHE B 1 31 ? -10.789 -17.578 2.168 1 98.19 31 PHE B C 1
ATOM 3220 O O . PHE B 1 31 ? -11.641 -18.109 2.879 1 98.19 31 PHE B O 1
ATOM 3227 N N . TYR B 1 32 ? -11.086 -16.766 1.166 1 98.75 32 TYR B N 1
ATOM 3228 C CA . TYR B 1 32 ? -12.43 -16.625 0.618 1 98.75 32 TYR B CA 1
ATOM 3229 C C . TYR B 1 32 ? -12.469 -17.047 -0.846 1 98.75 32 TYR B C 1
ATOM 3231 O O . TYR B 1 32 ? -11.531 -16.781 -1.603 1 98.75 32 TYR B O 1
ATOM 3239 N N . ILE B 1 33 ? -13.508 -17.703 -1.194 1 98.81 33 ILE B N 1
ATOM 3240 C CA . ILE B 1 33 ? -13.922 -17.797 -2.59 1 98.81 33 ILE B CA 1
ATOM 3241 C C . ILE B 1 33 ? -14.969 -16.719 -2.887 1 98.81 33 ILE B C 1
ATOM 3243 O O . ILE B 1 33 ? -15.977 -16.609 -2.182 1 98.81 33 ILE B O 1
ATOM 3247 N N . ILE B 1 34 ? -14.695 -15.898 -3.877 1 98.94 34 ILE B N 1
ATOM 3248 C CA . ILE B 1 34 ? -15.656 -14.922 -4.371 1 98.94 34 ILE B CA 1
ATOM 3249 C C . ILE B 1 34 ? -16.422 -15.508 -5.555 1 98.94 34 ILE B C 1
ATOM 3251 O O . ILE B 1 34 ? -15.836 -15.812 -6.594 1 98.94 34 ILE B O 1
ATOM 3255 N N . GLU B 1 35 ? -17.672 -15.695 -5.371 1 98.88 35 GLU B N 1
ATOM 3256 C CA . GLU B 1 35 ? -18.562 -16.188 -6.418 1 98.88 35 GLU B CA 1
ATOM 3257 C C . GLU B 1 35 ? -19.469 -15.086 -6.93 1 98.88 35 GLU B C 1
ATOM 3259 O O . GLU B 1 35 ? -20.234 -14.492 -6.16 1 98.88 35 GLU B O 1
ATOM 3264 N N . LEU B 1 36 ? -19.391 -14.773 -8.203 1 98.69 36 LEU B N 1
ATOM 3265 C CA . LEU B 1 36 ? -20.297 -13.812 -8.844 1 98.69 36 LEU B CA 1
ATOM 3266 C C . LEU B 1 36 ? -21.281 -14.531 -9.766 1 98.69 36 LEU B C 1
ATOM 3268 O O . LEU B 1 36 ? -20.891 -15.414 -10.523 1 98.69 36 LEU B O 1
ATOM 3272 N N . ILE B 1 37 ? -22.516 -14.188 -9.648 1 98 37 ILE B N 1
ATOM 3273 C CA . ILE B 1 37 ? -23.562 -14.797 -10.461 1 98 37 ILE B CA 1
ATOM 3274 C C . ILE B 1 37 ? -24.219 -13.742 -11.352 1 98 37 ILE B C 1
ATOM 3276 O O . ILE B 1 37 ? -24.703 -12.719 -10.867 1 98 37 ILE B O 1
ATOM 3280 N N . ASN B 1 38 ? -24.203 -14.016 -12.672 1 96.06 38 ASN B N 1
ATOM 3281 C CA . ASN B 1 38 ? -24.781 -13.039 -13.586 1 96.06 38 ASN B CA 1
ATOM 3282 C C . ASN B 1 38 ? -26.266 -13.305 -13.828 1 96.06 38 ASN B C 1
ATOM 3284 O O . ASN B 1 38 ? -26.844 -14.203 -13.219 1 96.06 38 ASN B O 1
ATOM 3288 N N . GLU B 1 39 ? -26.875 -12.508 -14.641 1 92.5 39 GLU B N 1
ATOM 3289 C CA . GLU B 1 39 ? -28.312 -12.562 -14.883 1 92.5 39 GLU B CA 1
ATOM 3290 C C . GLU B 1 39 ? -28.703 -13.859 -15.578 1 92.5 39 GLU B C 1
ATOM 3292 O O . GLU B 1 39 ? -29.859 -14.273 -15.516 1 92.5 39 GLU B O 1
ATOM 3297 N N . GLU B 1 40 ? -27.844 -14.547 -16.172 1 95.25 40 GLU B N 1
ATOM 3298 C CA . GLU B 1 40 ? -28.125 -15.789 -16.891 1 95.25 40 GLU B CA 1
ATOM 3299 C C . GLU B 1 40 ? -27.828 -17 -16.016 1 95.25 40 GLU B C 1
ATOM 3301 O O . GLU B 1 40 ? -27.938 -18.141 -16.469 1 95.25 40 GLU B O 1
ATOM 3306 N N . GLY B 1 41 ? -27.375 -16.781 -14.836 1 96.44 41 GLY B N 1
ATOM 3307 C CA . GLY B 1 41 ? -27.125 -17.875 -13.914 1 96.44 41 GLY B CA 1
ATOM 3308 C C . GLY B 1 41 ? -25.719 -18.438 -14.023 1 96.44 41 GLY B C 1
ATOM 3309 O O . GLY B 1 41 ? -25.438 -19.516 -13.484 1 96.44 41 GLY B O 1
ATOM 3310 N N . ILE B 1 42 ? -24.891 -17.781 -14.742 1 97.75 42 ILE B N 1
ATOM 3311 C CA . ILE B 1 42 ? -23.5 -18.188 -14.859 1 97.75 42 ILE B CA 1
ATOM 3312 C C . ILE B 1 42 ? -22.734 -17.781 -13.594 1 97.75 42 ILE B C 1
ATOM 3314 O O . ILE B 1 42 ? -22.906 -16.672 -13.086 1 97.75 42 ILE B O 1
ATOM 3318 N N . HIS B 1 43 ? -21.906 -18.719 -13.078 1 98.44 43 HIS B N 1
ATOM 3319 C CA . HIS B 1 43 ? -21.109 -18.5 -11.875 1 98.44 43 HIS B CA 1
ATOM 3320 C C . HIS B 1 43 ? -19.641 -18.266 -12.219 1 98.44 43 HIS B C 1
ATOM 3322 O O . HIS B 1 43 ? -19.016 -19.094 -12.891 1 98.44 43 HIS B O 1
ATOM 3328 N N . GLY B 1 44 ? -19.109 -17.141 -11.836 1 98.81 44 GLY B N 1
ATOM 3329 C CA . GLY B 1 44 ? -17.672 -16.891 -11.898 1 98.81 44 GLY B CA 1
ATOM 3330 C C . GLY B 1 44 ? -17 -16.953 -10.539 1 98.81 44 GLY B C 1
ATOM 3331 O O . GLY B 1 44 ? -17.578 -16.516 -9.539 1 98.81 44 GLY B O 1
ATOM 3332 N N . TYR B 1 45 ? -15.742 -17.469 -10.539 1 98.88 45 TYR B N 1
ATOM 3333 C CA . TYR B 1 45 ? -15.078 -17.688 -9.266 1 98.88 45 TYR B CA 1
ATOM 3334 C C . TYR B 1 45 ? -13.719 -17 -9.227 1 98.88 45 TYR B C 1
ATOM 3336 O O . TYR B 1 45 ? -12.984 -17 -10.219 1 98.88 45 TYR B O 1
ATOM 3344 N N . GLY B 1 46 ? -13.391 -16.344 -8.156 1 98.81 46 GLY B N 1
ATOM 3345 C CA . GLY B 1 46 ? -12.078 -15.852 -7.758 1 98.81 46 GLY B CA 1
ATOM 3346 C C . GLY B 1 46 ? -11.695 -16.25 -6.348 1 98.81 46 GLY B C 1
ATOM 3347 O O . GLY B 1 46 ? -12.555 -16.641 -5.551 1 98.81 46 GLY B O 1
ATOM 3348 N N . GLU B 1 47 ? -10.445 -16.297 -6.086 1 98.75 47 GLU B N 1
ATOM 3349 C CA . GLU B 1 47 ? -9.914 -16.656 -4.773 1 98.75 47 GLU B CA 1
ATOM 3350 C C . GLU B 1 47 ? -9.203 -15.469 -4.129 1 98.75 47 GLU B C 1
ATOM 3352 O O . GLU B 1 47 ? -8.367 -14.82 -4.766 1 98.75 47 GLU B O 1
ATOM 3357 N N . LEU B 1 48 ? -9.633 -15.086 -2.949 1 98.75 48 LEU B N 1
ATOM 3358 C CA . LEU B 1 48 ? -8.953 -14.031 -2.205 1 98.75 48 LEU B CA 1
ATOM 3359 C C . LEU B 1 48 ? -7.73 -14.586 -1.479 1 98.75 48 LEU B C 1
ATOM 3361 O O . LEU B 1 48 ? -7.867 -15.359 -0.531 1 98.75 48 LEU B O 1
ATOM 3365 N N . GLU B 1 49 ? -6.602 -14.102 -1.854 1 96.44 49 GLU B N 1
ATOM 3366 C CA . GLU B 1 49 ? -5.352 -14.734 -1.444 1 96.44 49 GLU B CA 1
ATOM 3367 C C . GLU B 1 49 ? -4.668 -13.945 -0.337 1 96.44 49 GLU B C 1
ATOM 3369 O O . GLU B 1 49 ? -3.562 -14.281 0.088 1 96.44 49 GLU B O 1
ATOM 3374 N N . ALA B 1 50 ? -5.309 -12.883 0.145 1 97.19 50 ALA B N 1
ATOM 3375 C CA . ALA B 1 50 ? -4.715 -12.141 1.251 1 97.19 50 ALA B CA 1
ATOM 3376 C C . ALA B 1 50 ? -4.523 -13.031 2.473 1 97.19 50 ALA B C 1
ATOM 3378 O O . ALA B 1 50 ? -5.387 -13.852 2.791 1 97.19 50 ALA B O 1
ATOM 3379 N N . PHE B 1 51 ? -3.396 -12.914 3.184 1 95.25 51 PHE B N 1
ATOM 3380 C CA . PHE B 1 51 ? -3.107 -13.688 4.387 1 95.25 51 PHE B CA 1
ATOM 3381 C C . PHE B 1 51 ? -3.822 -13.102 5.594 1 95.25 51 PHE B C 1
ATOM 3383 O O . PHE B 1 51 ? -4.316 -11.969 5.539 1 95.25 51 PHE B O 1
ATOM 3390 N N . PRO B 1 52 ? -3.902 -13.898 6.648 1 95 52 PRO B N 1
ATOM 3391 C CA . PRO B 1 52 ? -4.547 -13.383 7.859 1 95 52 PRO B CA 1
ATOM 3392 C C . PRO B 1 52 ? -3.805 -12.195 8.461 1 95 52 PRO B C 1
ATOM 3394 O O . PRO B 1 52 ? -4.426 -11.32 9.078 1 95 52 PRO B O 1
ATOM 3397 N N . LEU B 1 53 ? -2.492 -12.133 8.258 1 95.44 53 LEU B N 1
ATOM 3398 C CA . LEU B 1 53 ? -1.654 -11.094 8.844 1 95.44 53 LEU B CA 1
ATOM 3399 C C . LEU B 1 53 ? -1.039 -10.219 7.754 1 95.44 53 LEU B C 1
ATOM 3401 O O . LEU B 1 53 ? -0.82 -10.68 6.629 1 95.44 53 LEU B O 1
ATOM 3405 N N . PRO B 1 54 ? -0.795 -8.969 8.039 1 96.38 54 PRO B N 1
ATOM 3406 C CA . PRO B 1 54 ? -0.175 -8.062 7.07 1 96.38 54 PRO B CA 1
ATOM 3407 C C . PRO B 1 54 ? 1.349 -8.164 7.059 1 96.38 54 PRO B C 1
ATOM 3409 O O . PRO B 1 54 ? 2.039 -7.141 7.102 1 96.38 54 PRO B O 1
ATOM 3412 N N . ASP B 1 55 ? 1.892 -9.328 6.969 1 93.25 55 ASP B N 1
ATOM 3413 C CA . ASP B 1 55 ? 3.334 -9.547 6.996 1 93.25 55 ASP B CA 1
ATOM 3414 C C . ASP B 1 55 ? 3.893 -9.703 5.586 1 93.25 55 ASP B C 1
ATOM 3416 O O . ASP B 1 55 ? 5.098 -9.547 5.367 1 93.25 55 ASP B O 1
ATOM 3420 N N . TYR B 1 56 ? 3.053 -10.023 4.629 1 92.56 56 TYR B N 1
ATOM 3421 C CA . TYR B 1 56 ? 3.447 -10.156 3.232 1 92.56 56 TYR B CA 1
ATOM 3422 C C . TYR B 1 56 ? 3.1 -8.898 2.447 1 92.56 56 TYR B C 1
ATOM 3424 O O . TYR B 1 56 ? 3.961 -8.312 1.787 1 92.56 56 TYR B O 1
ATOM 3432 N N . THR B 1 57 ? 1.874 -8.438 2.439 1 95.19 57 THR B N 1
ATOM 3433 C CA . THR B 1 57 ? 1.405 -7.137 1.971 1 95.19 57 THR B CA 1
ATOM 3434 C C . THR B 1 57 ? 0.626 -6.418 3.066 1 95.19 57 THR B C 1
ATOM 3436 O O . THR B 1 57 ? 0.43 -6.957 4.156 1 95.19 57 THR B O 1
ATOM 3439 N N . GLU B 1 58 ? 0.195 -5.191 2.75 1 97.69 58 GLU B N 1
ATOM 3440 C CA . GLU B 1 58 ? -0.561 -4.406 3.723 1 97.69 58 GLU B CA 1
ATOM 3441 C C . GLU B 1 58 ? -1.963 -4.977 3.922 1 97.69 58 GLU B C 1
ATOM 3443 O O . GLU B 1 58 ? -2.635 -4.66 4.906 1 97.69 58 GLU B O 1
ATOM 3448 N N . GLU B 1 59 ? -2.402 -5.82 3.002 1 98.25 59 GLU B N 1
ATOM 3449 C CA . GLU B 1 59 ? -3.738 -6.402 3.084 1 98.25 59 GLU B CA 1
ATOM 3450 C C . GLU B 1 59 ? -3.771 -7.578 4.055 1 98.25 59 GLU B C 1
ATOM 3452 O O . GLU B 1 59 ? -2.822 -8.359 4.125 1 98.25 59 GLU B O 1
ATOM 3457 N N . THR B 1 60 ? -4.797 -7.688 4.789 1 97.88 60 THR B N 1
ATOM 3458 C CA . THR B 1 60 ? -5.168 -8.891 5.52 1 97.88 60 THR B CA 1
ATOM 3459 C C . THR B 1 60 ? -6.457 -9.492 4.957 1 97.88 60 THR B C 1
ATOM 3461 O O . THR B 1 60 ? -7.188 -8.82 4.223 1 97.88 60 THR B O 1
ATOM 3464 N N . LEU B 1 61 ? -6.633 -10.719 5.332 1 98 61 LEU B N 1
ATOM 3465 C CA . LEU B 1 61 ? -7.879 -11.344 4.906 1 98 61 LEU B CA 1
ATOM 3466 C C . LEU B 1 61 ? -9.078 -10.508 5.348 1 98 61 LEU B C 1
ATOM 3468 O O . LEU B 1 61 ? -9.992 -10.258 4.551 1 98 61 LEU B O 1
ATOM 3472 N N . SER B 1 62 ? -9.031 -9.969 6.578 1 98 62 SER B N 1
ATOM 3473 C CA . SER B 1 62 ? -10.117 -9.188 7.148 1 98 62 SER B CA 1
ATOM 3474 C C . SER B 1 62 ? -10.273 -7.848 6.43 1 98 62 SER B C 1
ATOM 3476 O O . SER B 1 62 ? -11.391 -7.434 6.121 1 98 62 SER B O 1
ATOM 3478 N N . SER B 1 63 ? -9.164 -7.207 6.184 1 98.31 63 SER B N 1
ATOM 3479 C CA . SER B 1 63 ? -9.258 -5.906 5.527 1 98.31 63 SER B CA 1
ATOM 3480 C C . SER B 1 63 ? -9.648 -6.051 4.062 1 98.31 63 SER B C 1
ATOM 3482 O O . SER B 1 63 ? -10.398 -5.227 3.531 1 98.31 63 SER B O 1
ATOM 3484 N N . ALA B 1 64 ? -9.18 -7.082 3.398 1 98.75 64 ALA B N 1
ATOM 3485 C CA . ALA B 1 64 ? -9.453 -7.277 1.977 1 98.75 64 ALA B CA 1
ATOM 3486 C C . ALA B 1 64 ? -10.93 -7.594 1.739 1 98.75 64 ALA B C 1
ATOM 3488 O O . ALA B 1 64 ? -11.531 -7.082 0.794 1 98.75 64 ALA B O 1
ATOM 3489 N N . ILE B 1 65 ? -11.5 -8.438 2.584 1 98.75 65 ILE B N 1
ATOM 3490 C CA . ILE B 1 65 ? -12.898 -8.789 2.406 1 98.75 65 ILE B CA 1
ATOM 3491 C C . ILE B 1 65 ? -13.781 -7.562 2.652 1 98.75 65 ILE B C 1
ATOM 3493 O O . ILE B 1 65 ? -14.82 -7.398 2.012 1 98.75 65 ILE B O 1
ATOM 3497 N N . LEU B 1 66 ? -13.352 -6.691 3.531 1 98.25 66 LEU B N 1
ATOM 3498 C CA . LEU B 1 66 ? -14.062 -5.445 3.779 1 98.25 66 LEU B CA 1
ATOM 3499 C C . LEU B 1 66 ? -14.062 -4.559 2.537 1 98.25 66 LEU B C 1
ATOM 3501 O O . LEU B 1 66 ? -15.094 -3.988 2.174 1 98.25 66 LEU B O 1
ATOM 3505 N N . ILE B 1 67 ? -12.922 -4.414 1.905 1 98.69 67 ILE B N 1
ATOM 3506 C CA . ILE B 1 67 ? -12.797 -3.619 0.688 1 98.69 67 ILE B CA 1
ATOM 3507 C C . ILE B 1 67 ? -13.703 -4.188 -0.398 1 98.69 67 ILE B C 1
ATOM 3509 O O . ILE B 1 67 ? -14.359 -3.438 -1.121 1 98.69 67 ILE B O 1
ATOM 3513 N N . ILE B 1 68 ? -13.742 -5.527 -0.497 1 98.81 68 ILE B N 1
ATOM 3514 C CA . ILE B 1 68 ? -14.578 -6.18 -1.493 1 98.81 68 ILE B CA 1
ATOM 3515 C C . ILE B 1 68 ? -16.047 -5.828 -1.245 1 98.81 68 ILE B C 1
ATOM 3517 O O . ILE B 1 68 ? -16.75 -5.402 -2.162 1 98.81 68 ILE B O 1
ATOM 3521 N N . LYS B 1 69 ? -16.484 -5.93 -0.021 1 98.25 69 LYS B N 1
ATOM 3522 C CA . LYS B 1 69 ? -17.891 -5.727 0.336 1 98.25 69 LYS B CA 1
ATOM 3523 C C . LYS B 1 69 ? -18.281 -4.258 0.203 1 98.25 69 LYS B C 1
ATOM 3525 O O . LYS B 1 69 ? -19.359 -3.941 -0.311 1 98.25 69 LYS B O 1
ATOM 3530 N N . GLU B 1 70 ? -17.359 -3.363 0.604 1 97.31 70 GLU B N 1
ATOM 3531 C CA . GLU B 1 70 ? -17.734 -1.963 0.769 1 97.31 70 GLU B CA 1
ATOM 3532 C C . GLU B 1 70 ? -17.453 -1.163 -0.5 1 97.31 70 GLU B C 1
ATOM 3534 O O . GLU B 1 70 ? -18.109 -0.151 -0.759 1 97.31 70 GLU B O 1
ATOM 3539 N N . GLN B 1 71 ? -16.484 -1.643 -1.252 1 97.38 71 GLN B N 1
ATOM 3540 C CA . GLN B 1 71 ? -16.078 -0.795 -2.365 1 97.38 71 GLN B CA 1
ATOM 3541 C C . GLN B 1 71 ? -16.25 -1.513 -3.701 1 97.38 71 GLN B C 1
ATOM 3543 O O . GLN B 1 71 ? -16.938 -1.004 -4.594 1 97.38 71 GLN B O 1
ATOM 3548 N N . LEU B 1 72 ? -15.773 -2.725 -3.84 1 98.5 72 LEU B N 1
ATOM 3549 C CA . LEU B 1 72 ? -15.664 -3.354 -5.148 1 98.5 72 LEU B CA 1
ATOM 3550 C C . LEU B 1 72 ? -17.031 -3.859 -5.629 1 98.5 72 LEU B C 1
ATOM 3552 O O . LEU B 1 72 ? -17.422 -3.588 -6.762 1 98.5 72 LEU B O 1
ATOM 3556 N N . LEU B 1 73 ? -17.75 -4.625 -4.758 1 98.31 73 LEU B N 1
ATOM 3557 C CA . LEU B 1 73 ? -19.016 -5.223 -5.168 1 98.31 73 LEU B CA 1
ATOM 3558 C C . LEU B 1 73 ? -20.047 -4.148 -5.52 1 98.31 73 LEU B C 1
ATOM 3560 O O . LEU B 1 73 ? -20.75 -4.266 -6.52 1 98.31 73 LEU B O 1
ATOM 3564 N N . PRO B 1 74 ? -20.109 -3.025 -4.727 1 96.75 74 PRO B N 1
ATOM 3565 C CA . PRO B 1 74 ? -21.047 -1.961 -5.098 1 96.75 74 PRO B CA 1
ATOM 3566 C C . PRO B 1 74 ? -20.766 -1.379 -6.48 1 96.75 74 PRO B C 1
ATOM 3568 O O . PRO B 1 74 ? -21.688 -0.945 -7.172 1 96.75 74 PRO B O 1
ATOM 3571 N N . LEU B 1 75 ? -19.516 -1.374 -6.922 1 96.62 75 LEU B N 1
ATOM 3572 C CA . LEU B 1 75 ? -19.156 -0.838 -8.227 1 96.62 75 LEU B CA 1
ATOM 3573 C C . LEU B 1 75 ? -19.672 -1.739 -9.352 1 96.62 75 LEU B C 1
ATOM 3575 O O . LEU B 1 75 ? -19.844 -1.292 -10.484 1 96.62 75 LEU B O 1
ATOM 3579 N N . LEU B 1 76 ? -19.922 -3 -9.031 1 96.5 76 LEU B N 1
ATOM 3580 C CA . LEU B 1 76 ? -20.438 -3.945 -10.023 1 96.5 76 LEU B CA 1
ATOM 3581 C C . LEU B 1 76 ? -21.953 -3.875 -10.102 1 96.5 76 LEU B C 1
ATOM 3583 O O . LEU B 1 76 ? -22.547 -4.32 -11.078 1 96.5 76 LEU B O 1
ATOM 3587 N N . ALA B 1 77 ? -22.469 -3.309 -9.023 1 93.19 77 ALA B N 1
ATOM 3588 C CA . ALA B 1 77 ? -23.938 -3.328 -8.914 1 93.19 77 ALA B CA 1
ATOM 3589 C C . ALA B 1 77 ? -24.578 -2.5 -10.023 1 93.19 77 ALA B C 1
ATOM 3591 O O . ALA B 1 77 ? -24.188 -1.357 -10.266 1 93.19 77 ALA B O 1
ATOM 3592 N N . GLN B 1 78 ? -25.516 -3.045 -10.75 1 86.12 78 GLN B N 1
ATOM 3593 C CA . GLN B 1 78 ? -26.344 -2.434 -11.773 1 86.12 78 GLN B CA 1
ATOM 3594 C C . GLN B 1 78 ? -25.5 -1.867 -12.906 1 86.12 78 GLN B C 1
ATOM 3596 O O . GLN B 1 78 ? -25.828 -0.823 -13.477 1 86.12 78 GLN B O 1
ATOM 3601 N N . ARG B 1 79 ? -24.391 -2.389 -13.125 1 92 79 ARG B N 1
ATOM 3602 C CA . ARG B 1 79 ? -23.516 -1.982 -14.211 1 92 79 ARG B CA 1
ATOM 3603 C C . ARG B 1 79 ? -23.359 -3.104 -15.234 1 92 79 ARG B C 1
ATOM 3605 O O . ARG B 1 79 ? -23.141 -4.258 -14.867 1 92 79 ARG B O 1
ATOM 3612 N N . LYS B 1 80 ? -23.562 -2.76 -16.453 1 95.38 80 LYS B N 1
ATOM 3613 C CA . LYS B 1 80 ? -23.297 -3.721 -17.516 1 95.38 80 LYS B CA 1
ATOM 3614 C C . LYS B 1 80 ? -21.797 -3.783 -17.828 1 95.38 80 LYS B C 1
ATOM 3616 O O . LYS B 1 80 ? -21.188 -2.77 -18.172 1 95.38 80 LYS B O 1
ATOM 3621 N N . ILE B 1 81 ? -21.234 -4.918 -17.625 1 97.12 81 ILE B N 1
ATOM 3622 C CA . ILE B 1 81 ? -19.844 -5.145 -17.984 1 97.12 81 ILE B CA 1
ATOM 3623 C C . ILE B 1 81 ? -19.75 -5.773 -19.375 1 97.12 81 ILE B C 1
ATOM 3625 O O . ILE B 1 81 ? -20.312 -6.844 -19.609 1 97.12 81 ILE B O 1
ATOM 3629 N N . ARG B 1 82 ? -19.094 -5.137 -20.312 1 97.19 82 ARG B N 1
ATOM 3630 C CA . ARG B 1 82 ? -19.078 -5.578 -21.703 1 97.19 82 ARG B CA 1
ATOM 3631 C C . ARG B 1 82 ? -17.906 -6.52 -21.969 1 97.19 82 ARG B C 1
ATOM 3633 O O . ARG B 1 82 ? -18.016 -7.426 -22.797 1 97.19 82 ARG B O 1
ATOM 3640 N N . LYS B 1 83 ? -16.797 -6.301 -21.328 1 97.81 83 LYS B N 1
ATOM 3641 C CA . LYS B 1 83 ? -15.602 -7.137 -21.359 1 97.81 83 LYS B CA 1
ATOM 3642 C C . LYS B 1 83 ? -14.906 -7.176 -20 1 97.81 83 LYS B C 1
ATOM 3644 O O . LYS B 1 83 ? -14.984 -6.215 -19.234 1 97.81 83 LYS B O 1
ATOM 3649 N N . PRO B 1 84 ? -14.258 -8.258 -19.703 1 97.75 84 PRO B N 1
ATOM 3650 C CA . PRO B 1 84 ? -13.672 -8.398 -18.359 1 97.75 84 PRO B CA 1
ATOM 3651 C C . PRO B 1 84 ? -12.602 -7.348 -18.078 1 97.75 84 PRO B C 1
ATOM 3653 O O . PRO B 1 84 ? -12.414 -6.949 -16.922 1 97.75 84 PRO B O 1
ATOM 3656 N N . GLU B 1 85 ? -11.961 -6.809 -19.141 1 97.62 85 GLU B N 1
ATOM 3657 C CA . GLU B 1 85 ? -10.898 -5.816 -19 1 97.62 85 GLU B CA 1
ATOM 3658 C C . GLU B 1 85 ? -11.438 -4.516 -18.406 1 97.62 85 GLU B C 1
ATOM 3660 O O . GLU B 1 85 ? -10.672 -3.695 -17.891 1 97.62 85 GLU B O 1
ATOM 3665 N N . GLU B 1 86 ? -12.75 -4.258 -18.469 1 97.81 86 GLU B N 1
ATOM 3666 C CA . GLU B 1 86 ? -13.367 -3.029 -17.984 1 97.81 86 GLU B CA 1
ATOM 3667 C C . GLU B 1 86 ? -13.227 -2.912 -16.469 1 97.81 86 GLU B C 1
ATOM 3669 O O . GLU B 1 86 ? -13.297 -1.812 -15.906 1 97.81 86 GLU B O 1
ATOM 3674 N N . ILE B 1 87 ? -13.039 -4.062 -15.805 1 97.94 87 ILE B N 1
ATOM 3675 C CA . ILE B 1 87 ? -13 -4.105 -14.352 1 97.94 87 ILE B CA 1
ATOM 3676 C C . ILE B 1 87 ? -11.781 -3.338 -13.844 1 97.94 87 ILE B C 1
ATOM 3678 O O . ILE B 1 87 ? -11.852 -2.664 -12.812 1 97.94 87 ILE B O 1
ATOM 3682 N N . GLN B 1 88 ? -10.648 -3.484 -14.531 1 96.75 88 GLN B N 1
ATOM 3683 C CA . GLN B 1 88 ? -9.445 -2.771 -14.133 1 96.75 88 GLN B CA 1
ATOM 3684 C C . GLN B 1 88 ? -9.68 -1.265 -14.094 1 96.75 88 GLN B C 1
ATOM 3686 O O . GLN B 1 88 ? -9.266 -0.591 -13.148 1 96.75 88 GLN B O 1
ATOM 3691 N N . GLU B 1 89 ? -10.32 -0.746 -15.109 1 95.88 89 GLU B N 1
ATOM 3692 C CA . GLU B 1 89 ? -10.641 0.677 -15.148 1 95.88 89 GLU B CA 1
ATOM 3693 C C . GLU B 1 89 ? -11.633 1.043 -14.047 1 95.88 89 GLU B C 1
ATOM 3695 O O . GLU B 1 89 ? -11.492 2.082 -13.398 1 95.88 89 GLU B O 1
ATOM 3700 N N . LEU B 1 90 ? -12.641 0.177 -13.898 1 97.19 90 LEU B N 1
ATOM 3701 C CA . LEU B 1 90 ? -13.68 0.398 -12.898 1 97.19 90 LEU B CA 1
ATOM 3702 C C . LEU B 1 90 ? -13.07 0.527 -11.508 1 97.19 90 LEU B C 1
ATOM 3704 O O . LEU B 1 90 ? -13.547 1.316 -10.688 1 97.19 90 LEU B O 1
ATOM 3708 N N . PHE B 1 91 ? -11.977 -0.233 -11.227 1 98 91 PHE B N 1
ATOM 3709 C CA . PHE B 1 91 ? -11.367 -0.273 -9.906 1 98 91 PHE B CA 1
ATOM 3710 C C . PHE B 1 91 ? -10.195 0.7 -9.82 1 98 91 PHE B C 1
ATOM 3712 O O . PHE B 1 91 ? -9.555 0.82 -8.773 1 98 91 PHE B O 1
ATOM 3719 N N . SER B 1 92 ? -9.93 1.516 -10.875 1 95.56 92 SER B N 1
ATOM 3720 C CA . SER B 1 92 ? -8.68 2.26 -11.016 1 95.56 92 SER B CA 1
ATOM 3721 C C . SER B 1 92 ? -8.586 3.379 -9.984 1 95.56 92 SER B C 1
ATOM 3723 O O . SER B 1 92 ? -7.484 3.793 -9.609 1 95.56 92 SER B O 1
ATOM 3725 N N . TRP B 1 93 ? -9.711 3.883 -9.445 1 93.94 93 TRP B N 1
ATOM 3726 C CA . TRP B 1 93 ? -9.695 4.992 -8.5 1 93.94 93 TRP B CA 1
ATOM 3727 C C . TRP B 1 93 ? -9.32 4.504 -7.102 1 93.94 93 TRP B C 1
ATOM 3729 O O . TRP B 1 93 ? -8.969 5.305 -6.23 1 93.94 93 TRP B O 1
ATOM 3739 N N . ILE B 1 94 ? -9.422 3.193 -6.871 1 96.81 94 ILE B N 1
ATOM 3740 C CA . ILE B 1 94 ? -9.109 2.588 -5.582 1 96.81 94 ILE B CA 1
ATOM 3741 C C . ILE B 1 94 ? -7.598 2.383 -5.465 1 96.81 94 ILE B C 1
ATOM 3743 O O . ILE B 1 94 ? -7 1.656 -6.262 1 96.81 94 ILE B O 1
ATOM 3747 N N . GLN B 1 95 ? -6.98 3.018 -4.465 1 96.38 95 GLN B N 1
ATOM 3748 C CA . GLN B 1 95 ? -5.543 2.875 -4.246 1 96.38 95 GLN B CA 1
ATOM 3749 C C . GLN B 1 95 ? -5.215 1.523 -3.619 1 96.38 95 GLN B C 1
ATOM 3751 O O . GLN B 1 95 ? -5.844 1.116 -2.641 1 96.38 95 GLN B O 1
ATOM 3756 N N . GLY B 1 96 ? -4.227 0.842 -4.195 1 97.69 96 GLY B N 1
ATOM 3757 C CA . GLY B 1 96 ? -3.805 -0.425 -3.619 1 97.69 96 GLY B CA 1
ATOM 3758 C C . GLY B 1 96 ? -4.91 -1.463 -3.584 1 97.69 96 GLY B C 1
ATOM 3759 O O . GLY B 1 96 ? -5.691 -1.576 -4.531 1 97.69 96 GLY B O 1
ATOM 3760 N N . ASN B 1 97 ? -4.867 -2.32 -2.598 1 98.69 97 ASN B N 1
ATOM 3761 C CA . ASN B 1 97 ? -5.844 -3.389 -2.406 1 98.69 97 ASN B CA 1
ATOM 3762 C C . ASN B 1 97 ? -5.891 -4.328 -3.607 1 98.69 97 ASN B C 1
ATOM 3764 O O . ASN B 1 97 ? -6.973 -4.723 -4.051 1 98.69 97 ASN B O 1
ATOM 3768 N N . GLU B 1 98 ? -4.711 -4.625 -4.078 1 98.75 98 GLU B N 1
ATOM 3769 C CA . GLU B 1 98 ? -4.602 -5.41 -5.305 1 98.75 98 GLU B CA 1
ATOM 3770 C C . GLU B 1 98 ? -5.133 -6.824 -5.105 1 98.75 98 GLU B C 1
ATOM 3772 O O . GLU B 1 98 ? -5.703 -7.414 -6.023 1 98.75 98 GLU B O 1
ATOM 3777 N N . MET B 1 99 ? -4.934 -7.414 -3.934 1 98.75 99 MET B N 1
ATOM 3778 C CA . MET B 1 99 ? -5.398 -8.781 -3.707 1 98.75 99 MET B CA 1
ATOM 3779 C C . MET B 1 99 ? -6.922 -8.836 -3.672 1 98.75 99 MET B C 1
ATOM 3781 O O . MET B 1 99 ? -7.523 -9.766 -4.215 1 98.75 99 MET B O 1
ATOM 3785 N N . ALA B 1 100 ? -7.523 -7.801 -3.045 1 98.88 100 ALA B N 1
ATOM 3786 C CA . ALA B 1 100 ? -8.977 -7.688 -3.08 1 98.88 100 ALA B CA 1
ATOM 3787 C C . ALA B 1 100 ? -9.484 -7.52 -4.512 1 98.88 100 ALA B C 1
ATOM 3789 O O . ALA B 1 100 ? -10.406 -8.219 -4.938 1 98.88 100 ALA B O 1
ATOM 3790 N N . LYS B 1 101 ? -8.859 -6.602 -5.246 1 98.94 101 LYS B N 1
ATOM 3791 C CA . LYS B 1 101 ? -9.227 -6.359 -6.637 1 98.94 101 LYS B CA 1
ATOM 3792 C C . LYS B 1 101 ? -9.125 -7.637 -7.465 1 98.94 101 LYS B C 1
ATOM 3794 O O . LYS B 1 101 ? -10.023 -7.957 -8.242 1 98.94 101 LYS B O 1
ATOM 3799 N N . ALA B 1 102 ? -8.062 -8.352 -7.262 1 98.88 102 ALA B N 1
ATOM 3800 C CA . ALA B 1 102 ? -7.797 -9.555 -8.047 1 98.88 102 ALA B CA 1
ATOM 3801 C C . ALA B 1 102 ? -8.883 -10.602 -7.82 1 98.88 102 ALA B C 1
ATOM 3803 O O . ALA B 1 102 ? -9.352 -11.234 -8.773 1 98.88 102 ALA B O 1
ATOM 3804 N N . ALA B 1 103 ? -9.281 -10.773 -6.59 1 98.88 103 ALA B N 1
ATOM 3805 C CA . ALA B 1 103 ? -10.273 -11.797 -6.266 1 98.88 103 ALA B CA 1
ATOM 3806 C C . ALA B 1 103 ? -11.57 -11.562 -7.043 1 98.88 103 ALA B C 1
ATOM 3808 O O . ALA B 1 103 ? -12.117 -12.5 -7.637 1 98.88 103 ALA B O 1
ATOM 3809 N N . VAL B 1 104 ? -11.992 -10.32 -7.105 1 98.94 104 VAL B N 1
ATOM 3810 C CA . VAL B 1 104 ? -13.242 -9.977 -7.781 1 98.94 104 VAL B CA 1
ATOM 3811 C C . VAL B 1 104 ? -13.031 -10 -9.289 1 98.94 104 VAL B C 1
ATOM 3813 O O . VAL B 1 104 ? -13.852 -10.555 -10.031 1 98.94 104 VAL B O 1
ATOM 3816 N N . GLU B 1 105 ? -11.961 -9.414 -9.781 1 98.88 105 GLU B N 1
ATOM 3817 C CA . GLU B 1 105 ? -11.672 -9.305 -11.211 1 98.88 105 GLU B CA 1
ATOM 3818 C C . GLU B 1 105 ? -11.516 -10.688 -11.844 1 98.88 105 GLU B C 1
ATOM 3820 O O . GLU B 1 105 ? -11.984 -10.914 -12.961 1 98.88 105 GLU B O 1
ATOM 3825 N N . LEU B 1 106 ? -10.914 -11.594 -11.133 1 98.88 106 LEU B N 1
ATOM 3826 C CA . LEU B 1 106 ? -10.711 -12.945 -11.648 1 98.88 106 LEU B CA 1
ATOM 3827 C C . LEU B 1 106 ? -12.031 -13.703 -11.719 1 98.88 106 LEU B C 1
ATOM 3829 O O . LEU B 1 106 ? -12.242 -14.516 -12.625 1 98.88 106 LEU B O 1
ATOM 3833 N N . ALA B 1 107 ? -12.93 -13.445 -10.742 1 98.94 107 ALA B N 1
ATOM 3834 C CA . ALA B 1 107 ? -14.266 -14.031 -10.828 1 98.94 107 ALA B CA 1
ATOM 3835 C C . ALA B 1 107 ? -14.992 -13.555 -12.078 1 98.94 107 ALA B C 1
ATOM 3837 O O . ALA B 1 107 ? -15.688 -14.328 -12.734 1 98.94 107 ALA B O 1
ATOM 3838 N N . VAL B 1 108 ? -14.805 -12.312 -12.438 1 98.81 108 VAL B N 1
ATOM 3839 C CA . VAL B 1 108 ? -15.43 -11.758 -13.633 1 98.81 108 VAL B CA 1
ATOM 3840 C C . VAL B 1 108 ? -14.859 -12.43 -14.875 1 98.81 108 VAL B C 1
ATOM 3842 O O . VAL B 1 108 ? -15.609 -12.812 -15.781 1 98.81 108 VAL B O 1
ATOM 3845 N N . TRP B 1 109 ? -13.562 -12.602 -14.945 1 98.88 109 TRP B N 1
ATOM 3846 C CA . TRP B 1 109 ? -12.922 -13.266 -16.078 1 98.88 109 TRP B CA 1
ATOM 3847 C C . TRP B 1 109 ? -13.461 -14.68 -16.25 1 98.88 109 TRP B C 1
ATOM 3849 O O . TRP B 1 109 ? -13.734 -15.117 -17.375 1 98.88 109 TRP B O 1
ATOM 3859 N N . ASP B 1 110 ? -13.57 -15.391 -15.156 1 98.88 110 ASP B N 1
ATOM 3860 C CA . ASP B 1 110 ? -14.117 -16.734 -15.211 1 98.88 110 ASP B CA 1
ATOM 3861 C C . ASP B 1 110 ? -15.531 -16.734 -15.789 1 98.88 110 ASP B C 1
ATOM 3863 O O . ASP B 1 110 ? -15.859 -17.547 -16.656 1 98.88 110 ASP B O 1
ATOM 3867 N N . ALA B 1 111 ? -16.391 -15.828 -15.289 1 98.75 111 ALA B N 1
ATOM 3868 C CA . ALA B 1 111 ? -17.766 -15.734 -15.766 1 98.75 111 ALA B CA 1
ATOM 3869 C C . ALA B 1 111 ? -17.812 -15.445 -17.266 1 98.75 111 ALA B C 1
ATOM 3871 O O . ALA B 1 111 ? -18.594 -16.047 -17.984 1 98.75 111 ALA B O 1
ATOM 3872 N N . PHE B 1 112 ? -16.969 -14.57 -17.734 1 98.69 112 PHE B N 1
ATOM 3873 C CA . PHE B 1 112 ? -16.953 -14.219 -19.156 1 98.69 112 PHE B CA 1
ATOM 3874 C C . PHE B 1 112 ? -16.516 -15.406 -20 1 98.69 112 PHE B C 1
ATOM 3876 O O . PHE B 1 112 ? -17.062 -15.656 -21.078 1 98.69 112 PHE B O 1
ATOM 3883 N N . ALA B 1 113 ? -15.484 -16.094 -19.531 1 98.81 113 ALA B N 1
ATOM 3884 C CA . ALA B 1 113 ? -15.023 -17.281 -20.266 1 98.81 113 ALA B CA 1
ATOM 3885 C C . ALA B 1 113 ? -16.141 -18.312 -20.375 1 98.81 113 ALA B C 1
ATOM 3887 O O . ALA B 1 113 ? -16.344 -18.906 -21.438 1 98.81 113 ALA B O 1
ATOM 3888 N N . LYS B 1 114 ? -16.875 -18.516 -19.312 1 98.69 114 LYS B N 1
ATOM 3889 C CA . LYS B 1 114 ? -18 -19.453 -19.328 1 98.69 114 LYS B CA 1
ATOM 3890 C C . LYS B 1 114 ? -19.109 -18.984 -20.266 1 98.69 114 LYS B C 1
ATOM 3892 O O . LYS B 1 114 ? -19.688 -19.781 -21.016 1 98.69 114 LYS B O 1
ATOM 3897 N N . MET B 1 115 ? -19.391 -17.703 -20.156 1 97.62 115 MET B N 1
ATOM 3898 C CA . MET B 1 115 ? -20.406 -17.141 -21.031 1 97.62 115 MET B CA 1
ATOM 3899 C C . MET B 1 115 ? -20.062 -17.359 -22.5 1 97.62 115 MET B C 1
ATOM 3901 O O . MET B 1 115 ? -20.953 -17.656 -23.312 1 97.62 115 MET B O 1
ATOM 3905 N N . GLU B 1 116 ? -18.812 -17.312 -22.828 1 97.44 116 GLU B N 1
ATOM 3906 C CA . GLU B 1 116 ? -18.344 -17.469 -24.203 1 97.44 116 GLU B CA 1
ATOM 3907 C C . GLU B 1 116 ? -18.109 -18.938 -24.531 1 97.44 116 GLU B C 1
ATOM 3909 O O . GLU B 1 116 ? -17.672 -19.266 -25.625 1 97.44 116 GLU B O 1
ATOM 3914 N N . LYS B 1 117 ? -18.328 -19.75 -23.625 1 98.06 117 LYS B N 1
ATOM 3915 C CA . LYS B 1 117 ? -18.172 -21.203 -23.781 1 98.06 117 LYS B CA 1
ATOM 3916 C C . LYS B 1 117 ? -16.75 -21.562 -24.203 1 98.06 117 LYS B C 1
ATOM 3918 O O . LYS B 1 117 ? -16.562 -22.344 -25.141 1 98.06 117 LYS B O 1
ATOM 3923 N N . ARG B 1 118 ? -15.781 -20.922 -23.547 1 98.06 118 ARG B N 1
ATOM 3924 C CA . ARG B 1 118 ? -14.352 -21.156 -23.766 1 98.06 118 ARG B CA 1
ATOM 3925 C C . ARG B 1 118 ? -13.617 -21.312 -22.438 1 98.06 118 ARG B C 1
ATOM 3927 O O . ARG B 1 118 ? -14.109 -20.891 -21.391 1 98.06 118 ARG B O 1
ATOM 3934 N N . SER B 1 119 ? -12.484 -22.031 -22.578 1 98.62 119 SER B N 1
ATOM 3935 C CA . SER B 1 119 ? -11.625 -22.016 -21.391 1 98.62 119 SER B CA 1
ATOM 3936 C C . SER B 1 119 ? -10.992 -20.641 -21.188 1 98.62 119 SER B C 1
ATOM 3938 O O . SER B 1 119 ? -10.781 -19.906 -22.141 1 98.62 119 SER B O 1
ATOM 3940 N N . LEU B 1 120 ? -10.781 -20.328 -19.953 1 98.81 120 LEU B N 1
ATOM 3941 C CA . LEU B 1 120 ? -10.102 -19.078 -19.641 1 98.81 120 LEU B CA 1
ATOM 3942 C C . LEU B 1 120 ? -8.758 -19 -20.344 1 98.81 120 LEU B C 1
ATOM 3944 O O . LEU B 1 120 ? -8.391 -17.938 -20.891 1 98.81 120 LEU B O 1
ATOM 3948 N N . ALA B 1 121 ? -7.969 -20.109 -20.375 1 98.75 121 ALA B N 1
ATOM 3949 C CA . ALA B 1 121 ? -6.676 -20.156 -21.047 1 98.75 121 ALA B CA 1
ATOM 3950 C C . ALA B 1 121 ? -6.805 -19.75 -22.516 1 98.75 121 ALA B C 1
ATOM 3952 O O . ALA B 1 121 ? -6.07 -18.875 -22.984 1 98.75 121 ALA B O 1
ATOM 3953 N N . LYS B 1 122 ? -7.758 -20.297 -23.172 1 98.25 122 LYS B N 1
ATOM 3954 C CA . LYS B 1 122 ? -7.977 -19.969 -24.578 1 98.25 122 LYS B CA 1
ATOM 3955 C C . LYS B 1 122 ? -8.414 -18.516 -24.734 1 98.25 122 LYS B C 1
ATOM 3957 O O . LYS B 1 122 ? -7.984 -17.828 -25.656 1 98.25 122 LYS B O 1
ATOM 3962 N N . MET B 1 123 ? -9.258 -18.109 -23.828 1 98.44 123 MET B N 1
ATOM 3963 C CA . MET B 1 123 ? -9.781 -16.75 -23.906 1 98.44 123 MET B CA 1
ATOM 3964 C C . MET B 1 123 ? -8.648 -15.727 -23.812 1 98.44 123 MET B C 1
ATOM 3966 O O . MET B 1 123 ? -8.695 -14.688 -24.469 1 98.44 123 MET B O 1
ATOM 3970 N N . ILE B 1 124 ? -7.613 -16.016 -23.031 1 98.56 124 ILE B N 1
ATOM 3971 C CA . ILE B 1 124 ? -6.559 -15.031 -22.844 1 98.56 124 ILE B CA 1
ATOM 3972 C C . ILE B 1 124 ? -5.41 -15.305 -23.812 1 98.56 124 ILE B C 1
ATOM 3974 O O . ILE B 1 124 ? -4.32 -14.742 -23.672 1 98.56 124 ILE B O 1
ATOM 3978 N N . GLY B 1 125 ? -5.602 -16.188 -24.688 1 98.12 125 GLY B N 1
ATOM 3979 C CA . GLY B 1 125 ? -4.672 -16.391 -25.797 1 98.12 125 GLY B CA 1
ATOM 3980 C C . GLY B 1 125 ? -3.584 -17.391 -25.484 1 98.12 125 GLY B C 1
ATOM 3981 O O . GLY B 1 125 ? -2.539 -17.406 -26.141 1 98.12 125 GLY B O 1
ATOM 3982 N N . ALA B 1 126 ? -3.805 -18.25 -24.484 1 98.12 126 ALA B N 1
ATOM 3983 C CA . ALA B 1 126 ? -2.836 -19.281 -24.156 1 98.12 126 ALA B CA 1
ATOM 3984 C C . ALA B 1 126 ? -2.867 -20.406 -25.203 1 98.12 126 ALA B C 1
ATOM 3986 O O . ALA B 1 126 ? -3.93 -20.734 -25.734 1 98.12 126 ALA B O 1
ATOM 3987 N N . THR B 1 127 ? -1.679 -21 -25.438 1 96.62 127 THR B N 1
ATOM 3988 C CA . THR B 1 127 ? -1.602 -22.016 -26.484 1 96.62 127 THR B CA 1
ATOM 3989 C C . THR B 1 127 ? -1.057 -23.328 -25.922 1 96.62 127 THR B C 1
ATOM 3991 O O . THR B 1 127 ? -1.168 -24.375 -26.562 1 96.62 127 THR B O 1
ATOM 3994 N N . LYS B 1 128 ? -0.508 -23.312 -24.781 1 97.75 128 LYS B N 1
ATOM 3995 C CA . LYS B 1 128 ? 0.12 -24.5 -24.234 1 97.75 128 LYS B CA 1
ATOM 3996 C C . LYS B 1 128 ? -0.926 -25.469 -23.672 1 97.75 128 LYS B C 1
ATOM 3998 O O . LYS B 1 128 ? -1.911 -25.031 -23.078 1 97.75 128 LYS B O 1
ATOM 4003 N N . GLU B 1 129 ? -0.683 -26.703 -23.828 1 97.38 129 GLU B N 1
ATOM 4004 C CA . GLU B 1 129 ? -1.577 -27.734 -23.297 1 97.38 129 GLU B CA 1
ATOM 4005 C C . GLU B 1 129 ? -1.179 -28.141 -21.891 1 97.38 129 GLU B C 1
ATOM 4007 O O . GLU B 1 129 ? -1.976 -28.734 -21.156 1 97.38 129 GLU B O 1
ATOM 4012 N N . SER B 1 130 ? 0.073 -27.922 -21.625 1 97.31 130 SER B N 1
ATOM 4013 C CA . SER B 1 130 ? 0.62 -28.172 -20.297 1 97.31 130 SER B CA 1
ATOM 4014 C C . SER B 1 130 ? 1.717 -27.172 -19.953 1 97.31 130 SER B C 1
ATOM 4016 O O . SER B 1 130 ? 2.246 -26.484 -20.828 1 97.31 130 SER B O 1
ATOM 4018 N N . ILE B 1 131 ? 1.934 -27 -18.688 1 97.06 131 ILE B N 1
ATOM 4019 C CA . ILE B 1 131 ? 2.971 -26.078 -18.266 1 97.06 131 ILE B CA 1
ATOM 4020 C C . ILE B 1 131 ? 3.988 -26.797 -17.391 1 97.06 131 ILE B C 1
ATOM 4022 O O . ILE B 1 131 ? 3.629 -27.703 -16.625 1 97.06 131 ILE B O 1
ATOM 4026 N N . LYS B 1 132 ? 5.277 -26.422 -17.531 1 95.25 132 LYS B N 1
ATOM 4027 C CA . LYS B 1 132 ? 6.32 -26.875 -16.609 1 95.25 132 LYS B CA 1
ATOM 4028 C C . LYS B 1 132 ? 6.211 -26.156 -15.273 1 95.25 132 LYS B C 1
ATOM 4030 O O . LYS B 1 132 ? 5.852 -24.984 -15.211 1 95.25 132 LYS B O 1
ATOM 4035 N N . VAL B 1 133 ? 6.48 -26.922 -14.227 1 94.88 133 VAL B N 1
ATOM 4036 C CA . VAL B 1 133 ? 6.402 -26.297 -12.914 1 94.88 133 VAL B CA 1
ATOM 4037 C C . VAL B 1 133 ? 7.672 -26.594 -12.117 1 94.88 133 VAL B C 1
ATOM 4039 O O . VAL B 1 133 ? 8.375 -27.562 -12.406 1 94.88 133 VAL B O 1
ATOM 4042 N N . GLY B 1 134 ? 8.016 -25.703 -11.234 1 95 134 GLY B N 1
ATOM 4043 C CA . GLY B 1 134 ? 9.078 -25.875 -10.266 1 95 134 GLY B CA 1
ATOM 4044 C C . GLY B 1 134 ? 8.586 -25.906 -8.828 1 95 134 GLY B C 1
ATOM 4045 O O . GLY B 1 134 ? 7.375 -25.891 -8.586 1 95 134 GLY B O 1
ATOM 4046 N N . VAL B 1 135 ? 9.539 -26.141 -7.938 1 93.38 135 VAL B N 1
ATOM 4047 C CA . VAL B 1 135 ? 9.172 -26.234 -6.527 1 93.38 135 VAL B CA 1
ATOM 4048 C C . VAL B 1 135 ? 10.031 -25.281 -5.699 1 93.38 135 VAL B C 1
ATOM 4050 O O . VAL B 1 135 ? 11.18 -25.016 -6.055 1 93.38 135 VAL B O 1
ATOM 4053 N N . SER B 1 136 ? 9.422 -24.719 -4.711 1 93.31 136 SER B N 1
ATOM 4054 C CA . SER B 1 136 ? 10.125 -23.891 -3.73 1 93.31 136 SER B CA 1
ATOM 4055 C C . SER B 1 136 ? 10.375 -24.656 -2.439 1 93.31 136 SER B C 1
ATOM 4057 O O . SER B 1 136 ? 9.453 -25.25 -1.873 1 93.31 136 SER B O 1
ATOM 4059 N N . ILE B 1 137 ? 11.586 -24.703 -2.049 1 91.94 137 ILE B N 1
ATOM 4060 C CA . ILE B 1 137 ? 11.969 -25.375 -0.814 1 91.94 137 ILE B CA 1
ATOM 4061 C C . ILE B 1 137 ? 12.312 -24.344 0.254 1 91.94 137 ILE B C 1
ATOM 4063 O O . ILE B 1 137 ? 13.188 -23.5 0.047 1 91.94 137 ILE B O 1
ATOM 4067 N N . GLY B 1 138 ? 11.586 -24.406 1.396 1 88.81 138 GLY B N 1
ATOM 4068 C CA . GLY B 1 138 ? 11.828 -23.484 2.49 1 88.81 138 GLY B CA 1
ATOM 4069 C C . GLY B 1 138 ? 13.203 -23.656 3.115 1 88.81 138 GLY B C 1
ATOM 4070 O O . GLY B 1 138 ? 13.953 -24.547 2.742 1 88.81 138 GLY B O 1
ATOM 4071 N N . LEU B 1 139 ? 13.5 -22.75 4.023 1 88.31 139 LEU B N 1
ATOM 4072 C CA . LEU B 1 139 ? 14.758 -22.844 4.758 1 88.31 139 LEU B CA 1
ATOM 4073 C C . LEU B 1 139 ? 14.859 -24.172 5.496 1 88.31 139 LEU B C 1
ATOM 4075 O O . LEU B 1 139 ? 13.922 -24.578 6.195 1 88.31 139 LEU B O 1
ATOM 4079 N N . GLN B 1 140 ? 15.906 -24.844 5.262 1 90 140 GLN B N 1
ATOM 4080 C CA . GLN B 1 140 ? 16.109 -26.141 5.898 1 90 140 GLN B CA 1
ATOM 4081 C C . GLN B 1 140 ? 17.109 -26.047 7.043 1 90 140 GLN B C 1
ATOM 4083 O O . GLN B 1 140 ? 17.906 -25.109 7.098 1 90 140 GLN B O 1
ATOM 4088 N N . GLN B 1 141 ? 17.078 -27.047 7.902 1 90.31 141 GLN B N 1
ATOM 4089 C CA . GLN B 1 141 ? 17.906 -27.078 9.094 1 90.31 141 GLN B CA 1
ATOM 4090 C C . GLN B 1 141 ? 19.359 -27.391 8.75 1 90.31 141 GLN B C 1
ATOM 4092 O O . GLN B 1 141 ? 20.281 -26.891 9.391 1 90.31 141 GLN B O 1
ATOM 4097 N N . ASN B 1 142 ? 19.531 -28.266 7.812 1 94.75 142 ASN B N 1
ATOM 4098 C CA . ASN B 1 142 ? 20.875 -28.672 7.418 1 94.75 142 ASN B CA 1
ATOM 4099 C C . ASN B 1 142 ? 20.922 -29.125 5.961 1 94.75 142 ASN B C 1
ATOM 4101 O O . ASN B 1 142 ? 19.891 -29.312 5.332 1 94.75 142 ASN B O 1
ATOM 4105 N N . VAL B 1 143 ? 22.094 -29.281 5.496 1 97 143 VAL B N 1
ATOM 4106 C CA . VAL B 1 143 ? 22.375 -29.594 4.098 1 97 143 VAL B CA 1
ATOM 4107 C C . VAL B 1 143 ? 21.812 -30.969 3.754 1 97 143 VAL B C 1
ATOM 4109 O O . VAL B 1 143 ? 21.266 -31.172 2.668 1 97 143 VAL B O 1
ATOM 4112 N N . GLU B 1 144 ? 21.953 -31.875 4.641 1 97.5 144 GLU B N 1
ATOM 4113 C CA . GLU B 1 144 ? 21.5 -33.25 4.395 1 97.5 144 GLU B CA 1
ATOM 4114 C C . GLU B 1 144 ? 20 -33.281 4.133 1 97.5 144 GLU B C 1
ATOM 4116 O O . GLU B 1 144 ? 19.562 -33.906 3.164 1 97.5 144 GLU B O 1
ATOM 4121 N N . THR B 1 145 ? 19.297 -32.656 4.945 1 96.44 145 THR B N 1
ATOM 4122 C CA . THR B 1 145 ? 17.844 -32.594 4.793 1 96.44 145 THR B CA 1
ATOM 4123 C C . THR B 1 145 ? 17.469 -31.906 3.48 1 96.44 145 THR B C 1
ATOM 4125 O O . THR B 1 145 ? 16.562 -32.344 2.783 1 96.44 145 THR B O 1
ATOM 4128 N N . LEU B 1 146 ? 18.172 -30.859 3.182 1 97 146 LEU B N 1
ATOM 4129 C CA . LEU B 1 146 ? 17.922 -30.125 1.949 1 97 146 LEU B CA 1
ATOM 4130 C C . LEU B 1 146 ? 18.156 -31.016 0.729 1 97 146 LEU B C 1
ATOM 4132 O O . LEU B 1 146 ? 17.312 -31.078 -0.172 1 97 146 LEU B O 1
ATOM 4136 N N . LEU B 1 147 ? 19.297 -31.719 0.708 1 97.94 147 LEU B N 1
ATOM 4137 C CA . LEU B 1 147 ? 19.641 -32.562 -0.433 1 97.94 147 LEU B CA 1
ATOM 4138 C C . LEU B 1 147 ? 18.625 -33.688 -0.609 1 97.94 147 LEU B C 1
ATOM 4140 O O . LEU B 1 147 ? 18.297 -34.031 -1.737 1 97.94 147 LEU B O 1
ATOM 4144 N N . GLN B 1 148 ? 18.156 -34.188 0.482 1 97.38 148 GLN B N 1
ATOM 4145 C CA . GLN B 1 148 ? 17.141 -35.219 0.427 1 97.38 148 GLN B CA 1
ATOM 4146 C C . GLN B 1 148 ? 15.852 -34.719 -0.193 1 97.38 148 GLN B C 1
ATOM 4148 O O . GLN B 1 148 ? 15.242 -35.375 -1.037 1 97.38 148 GLN B O 1
ATOM 4153 N N . LEU B 1 149 ? 15.453 -33.562 0.183 1 95.06 149 LEU B N 1
ATOM 4154 C CA . LEU B 1 149 ? 14.234 -32.938 -0.337 1 95.06 149 LEU B CA 1
ATOM 4155 C C . LEU B 1 149 ? 14.375 -32.656 -1.824 1 95.06 149 LEU B C 1
ATOM 4157 O O . LEU B 1 149 ? 13.461 -32.906 -2.607 1 95.06 149 LEU B O 1
ATOM 4161 N N . VAL B 1 150 ? 15.523 -32.062 -2.199 1 97.12 150 VAL B N 1
ATOM 4162 C CA . VAL B 1 150 ? 15.766 -31.75 -3.602 1 97.12 150 VAL B CA 1
ATOM 4163 C C . VAL B 1 150 ? 15.711 -33.031 -4.441 1 97.12 150 VAL B C 1
ATOM 4165 O O . VAL B 1 150 ? 15.086 -33.031 -5.5 1 97.12 150 VAL B O 1
ATOM 4168 N N . ASN B 1 151 ? 16.328 -34.031 -3.902 1 96.88 151 ASN B N 1
ATOM 4169 C CA . ASN B 1 151 ? 16.328 -35.312 -4.605 1 96.88 151 ASN B CA 1
ATOM 4170 C C . ASN B 1 151 ? 14.898 -35.844 -4.812 1 96.88 151 ASN B C 1
ATOM 4172 O O . ASN B 1 151 ? 14.562 -36.312 -5.891 1 96.88 151 ASN B O 1
ATOM 4176 N N . GLN B 1 152 ? 14.109 -35.75 -3.803 1 94.56 152 GLN B N 1
ATOM 4177 C CA . GLN B 1 152 ? 12.719 -36.188 -3.879 1 94.56 152 GLN B CA 1
ATOM 4178 C C . GLN B 1 152 ? 11.961 -35.438 -4.969 1 94.56 152 GLN B C 1
ATOM 4180 O O . GLN B 1 152 ? 11.227 -36.062 -5.754 1 94.56 152 GLN B O 1
ATOM 4185 N N . TYR B 1 153 ? 12.094 -34.125 -5.062 1 93.44 153 TYR B N 1
ATOM 4186 C CA . TYR B 1 153 ? 11.367 -33.312 -6.027 1 93.44 153 TYR B CA 1
ATOM 4187 C C . TYR B 1 153 ? 11.891 -33.562 -7.441 1 93.44 153 TYR B C 1
ATOM 4189 O O . TYR B 1 153 ? 11.109 -33.594 -8.398 1 93.44 153 TYR B O 1
ATOM 4197 N N . VAL B 1 154 ? 13.203 -33.719 -7.562 1 94.44 154 VAL B N 1
ATOM 4198 C CA . VAL B 1 154 ? 13.797 -34.031 -8.859 1 94.44 154 VAL B CA 1
ATOM 4199 C C . VAL B 1 154 ? 13.266 -35.375 -9.352 1 94.44 154 VAL B C 1
ATOM 4201 O O . VAL B 1 154 ? 12.922 -35.531 -10.531 1 94.44 154 VAL B O 1
ATOM 4204 N N . ASP B 1 155 ? 13.117 -36.281 -8.445 1 94 155 ASP B N 1
ATOM 4205 C CA . ASP B 1 155 ? 12.602 -37.625 -8.773 1 94 155 ASP B CA 1
ATOM 4206 C C . ASP B 1 155 ? 11.148 -37.531 -9.227 1 94 155 ASP B C 1
ATOM 4208 O O . ASP B 1 155 ? 10.695 -38.375 -10.031 1 94 155 ASP B O 1
ATOM 4212 N N . GLN B 1 156 ? 10.398 -36.562 -8.719 1 90.44 156 GLN B N 1
ATOM 4213 C CA . GLN B 1 156 ? 9 -36.375 -9.086 1 90.44 156 GLN B CA 1
ATOM 4214 C C . GLN B 1 156 ? 8.883 -35.688 -10.445 1 90.44 156 GLN B C 1
ATOM 4216 O O . GLN B 1 156 ? 7.785 -35.562 -10.992 1 90.44 156 GLN B O 1
ATOM 4221 N N . GLY B 1 157 ? 10.039 -35.219 -10.93 1 91.44 157 GLY B N 1
ATOM 4222 C CA . GLY B 1 157 ? 10.047 -34.688 -12.273 1 91.44 157 GLY B CA 1
ATOM 4223 C C . GLY B 1 157 ? 10.023 -33.156 -12.312 1 91.44 157 GLY B C 1
ATOM 4224 O O . GLY B 1 157 ? 9.922 -32.562 -13.383 1 91.44 157 GLY B O 1
ATOM 4225 N N . TYR B 1 158 ? 10.078 -32.5 -11.133 1 91.19 158 TYR B N 1
ATOM 4226 C CA . TYR B 1 158 ? 10.141 -31.047 -11.148 1 91.19 158 TYR B CA 1
ATOM 4227 C C . TYR B 1 158 ? 11.352 -30.562 -11.945 1 91.19 158 TYR B C 1
ATOM 4229 O O . TYR B 1 158 ? 12.445 -31.109 -11.812 1 91.19 158 TYR B O 1
ATOM 4237 N N . GLU B 1 159 ? 11.133 -29.531 -12.719 1 88.69 159 GLU B N 1
ATOM 4238 C CA . GLU B 1 159 ? 12.172 -29.094 -13.648 1 88.69 159 GLU B CA 1
ATOM 4239 C C . GLU B 1 159 ? 13.039 -28 -13.039 1 88.69 159 GLU B C 1
ATOM 4241 O O . GLU B 1 159 ? 14.125 -27.703 -13.539 1 88.69 159 GLU B O 1
ATOM 4246 N N . ARG B 1 160 ? 12.539 -27.391 -12.031 1 95.81 160 ARG B N 1
ATOM 4247 C CA . ARG B 1 160 ? 13.227 -26.281 -11.391 1 95.81 160 ARG B CA 1
ATOM 4248 C C . ARG B 1 160 ? 13.039 -26.312 -9.875 1 95.81 160 ARG B C 1
ATOM 4250 O O . ARG B 1 160 ? 11.945 -26.625 -9.391 1 95.81 160 ARG B O 1
ATOM 4257 N N . VAL B 1 161 ? 14.117 -25.984 -9.164 1 97.12 161 VAL B N 1
ATOM 4258 C CA . VAL B 1 161 ? 14.055 -25.891 -7.711 1 97.12 161 VAL B CA 1
AT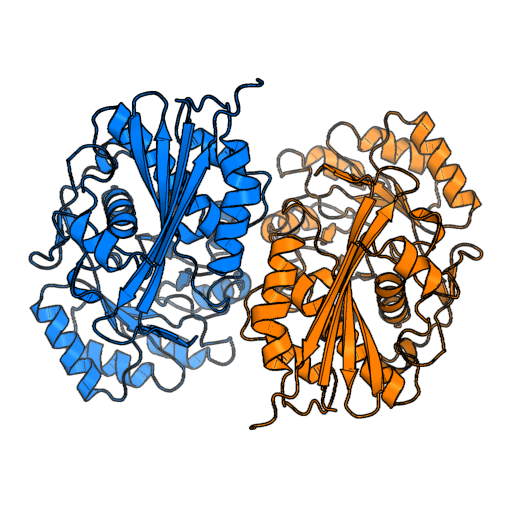OM 4259 C C . VAL B 1 161 ? 14.445 -24.484 -7.258 1 97.12 161 VAL B C 1
ATOM 4261 O O . VAL B 1 161 ? 15.414 -23.922 -7.758 1 97.12 161 VAL B O 1
ATOM 4264 N N . LYS B 1 162 ? 13.648 -23.922 -6.461 1 97.62 162 LYS B N 1
ATOM 4265 C CA . LYS B 1 162 ? 13.922 -22.641 -5.82 1 97.62 162 LYS B CA 1
ATOM 4266 C C . LYS B 1 162 ? 14.242 -22.828 -4.34 1 97.62 162 LYS B C 1
ATOM 4268 O O . LYS B 1 162 ? 13.445 -23.391 -3.592 1 97.62 162 LYS B O 1
ATOM 4273 N N . LEU B 1 163 ? 15.391 -22.328 -3.943 1 96.69 163 LEU B N 1
ATOM 4274 C CA . LEU B 1 163 ? 15.805 -22.422 -2.549 1 96.69 163 LEU B CA 1
ATOM 4275 C C . LEU B 1 163 ? 15.594 -21.094 -1.822 1 96.69 163 LEU B C 1
ATOM 4277 O O . LEU B 1 163 ? 16.062 -20.047 -2.279 1 96.69 163 LEU B O 1
ATOM 4281 N N . LYS B 1 164 ? 14.875 -21.125 -0.741 1 94.5 164 LYS B N 1
ATOM 4282 C CA . LYS B 1 164 ? 14.883 -19.953 0.131 1 94.5 164 LYS B CA 1
ATOM 4283 C C . LYS B 1 164 ? 16.219 -19.828 0.854 1 94.5 164 LYS B C 1
ATOM 4285 O O . LYS B 1 164 ? 16.781 -20.812 1.33 1 94.5 164 LYS B O 1
ATOM 4290 N N . ILE B 1 165 ? 16.719 -18.625 0.851 1 95.69 165 ILE B N 1
ATOM 4291 C CA . ILE B 1 165 ? 18.016 -18.391 1.479 1 95.69 165 ILE B CA 1
ATOM 4292 C C . ILE B 1 165 ? 17.906 -17.219 2.451 1 95.69 165 ILE B C 1
ATOM 4294 O O . ILE B 1 165 ? 16.969 -16.406 2.365 1 95.69 165 ILE B O 1
ATOM 4298 N N . ALA B 1 166 ? 18.766 -17.125 3.359 1 94.31 166 ALA B N 1
ATOM 4299 C CA . ALA B 1 166 ? 19 -16.031 4.309 1 94.31 166 ALA B CA 1
ATOM 4300 C C . ALA B 1 166 ? 20.469 -15.992 4.727 1 94.31 166 ALA B C 1
ATOM 4302 O O . ALA B 1 166 ? 21.203 -16.953 4.512 1 94.31 166 ALA B O 1
ATOM 4303 N N . PRO B 1 167 ? 20.891 -14.852 5.289 1 94.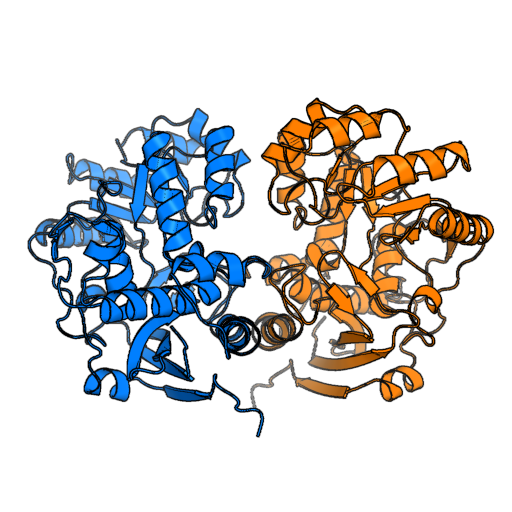06 167 PRO B N 1
ATOM 4304 C CA . PRO B 1 167 ? 22.266 -14.852 5.797 1 94.06 167 PRO B CA 1
ATOM 4305 C C . PRO B 1 167 ? 22.562 -16.031 6.715 1 94.06 167 PRO B C 1
ATOM 4307 O O . PRO B 1 167 ? 21.734 -16.359 7.578 1 94.06 167 PRO B O 1
ATOM 4310 N N . ASN B 1 168 ? 23.625 -16.703 6.5 1 91.62 168 ASN B N 1
ATOM 4311 C CA . ASN B 1 168 ? 24.094 -17.859 7.246 1 91.62 168 ASN B CA 1
ATOM 4312 C C . ASN B 1 168 ? 23.406 -19.141 6.777 1 91.62 168 ASN B C 1
ATOM 4314 O O . ASN B 1 168 ? 23.734 -20.234 7.254 1 91.62 168 ASN B O 1
ATOM 4318 N N . LYS B 1 169 ? 22.484 -19.078 5.855 1 93.25 169 LYS B N 1
ATOM 4319 C CA . LYS B 1 169 ? 21.844 -20.234 5.238 1 93.25 169 LYS B CA 1
ATOM 4320 C C . LYS B 1 169 ? 21.75 -20.062 3.727 1 93.25 169 LYS B C 1
ATOM 4322 O O . LYS B 1 169 ? 20.672 -20.219 3.146 1 93.25 169 LYS B O 1
ATOM 4327 N N . ASP B 1 170 ? 22.812 -19.75 3.18 1 95.94 170 ASP B N 1
ATOM 4328 C CA . ASP B 1 170 ? 22.781 -19.406 1.761 1 95.94 170 ASP B CA 1
ATOM 4329 C C . ASP B 1 170 ? 23.875 -20.125 0.994 1 95.94 170 ASP B C 1
ATOM 4331 O O . ASP B 1 170 ? 23.656 -21.188 0.414 1 95.94 170 ASP B O 1
ATOM 4335 N N . ILE B 1 171 ? 25.172 -19.781 1.236 1 97.31 171 ILE B N 1
ATOM 4336 C CA . ILE B 1 171 ? 26.266 -20.234 0.387 1 97.31 171 ILE B CA 1
ATOM 4337 C C . ILE B 1 171 ? 26.438 -21.734 0.527 1 97.31 171 ILE B C 1
ATOM 4339 O O . ILE B 1 171 ? 26.484 -22.469 -0.472 1 97.31 171 ILE B O 1
ATOM 4343 N N . GLN B 1 172 ? 26.5 -22.219 1.726 1 97.12 172 GLN B N 1
ATOM 4344 C CA . GLN B 1 172 ? 26.75 -23.641 1.962 1 97.12 172 GLN B CA 1
ATOM 4345 C C . GLN B 1 172 ? 25.625 -24.484 1.382 1 97.12 172 GLN B C 1
ATOM 4347 O O . GLN B 1 172 ? 25.859 -25.578 0.847 1 97.12 172 GLN B O 1
ATOM 4352 N N . PHE B 1 173 ? 24.391 -24.047 1.434 1 97.94 173 PHE B N 1
ATOM 4353 C CA . PHE B 1 173 ? 23.234 -24.781 0.959 1 97.94 173 PHE B CA 1
ATOM 4354 C C . PHE B 1 173 ? 23.172 -24.781 -0.564 1 97.94 173 PHE B C 1
ATOM 4356 O O . PHE B 1 173 ? 22.984 -25.844 -1.179 1 97.94 173 PHE B O 1
ATOM 4363 N N . VAL B 1 174 ? 23.391 -23.641 -1.17 1 98.44 174 VAL B N 1
ATOM 4364 C CA . VAL B 1 174 ? 23.359 -23.516 -2.623 1 98.44 174 VAL B CA 1
ATOM 4365 C C . VAL B 1 174 ? 24.5 -24.312 -3.24 1 98.44 174 VAL B C 1
ATOM 4367 O O . VAL B 1 174 ? 24.297 -25.031 -4.223 1 98.44 174 VAL B O 1
ATOM 4370 N N . GLU B 1 175 ? 25.672 -24.188 -2.604 1 98.38 175 GLU B N 1
ATOM 4371 C CA . GLU B 1 175 ? 26.844 -24.938 -3.074 1 98.38 175 GLU B CA 1
ATOM 4372 C C . GLU B 1 175 ? 26.578 -26.438 -3.062 1 98.38 175 GLU B C 1
ATOM 4374 O O . GLU B 1 175 ? 26.875 -27.141 -4.031 1 98.38 175 GLU B O 1
ATOM 4379 N N . ALA B 1 176 ? 26.016 -26.891 -1.99 1 98.5 176 ALA B N 1
ATOM 4380 C CA . ALA B 1 176 ? 25.75 -28.312 -1.832 1 98.5 176 ALA B CA 1
ATOM 4381 C C . ALA B 1 176 ? 24.781 -28.812 -2.895 1 98.5 176 ALA B C 1
ATOM 4383 O O . ALA B 1 176 ? 25 -29.875 -3.496 1 98.5 176 ALA B O 1
ATOM 4384 N N . VAL B 1 177 ? 23.703 -28.109 -3.141 1 98.56 177 VAL B N 1
ATOM 4385 C CA . VAL B 1 177 ? 22.703 -28.516 -4.125 1 98.56 177 VAL B CA 1
ATOM 4386 C C . VAL B 1 177 ? 23.312 -28.469 -5.523 1 98.56 177 VAL B C 1
ATOM 4388 O O . VAL B 1 177 ? 23.125 -29.406 -6.316 1 98.56 177 VAL B O 1
ATOM 4391 N N . ARG B 1 178 ? 24.078 -27.406 -5.828 1 98.5 178 ARG B N 1
ATOM 4392 C CA . ARG B 1 178 ? 24.672 -27.281 -7.152 1 98.5 178 ARG B CA 1
ATOM 4393 C C . ARG B 1 178 ? 25.656 -28.406 -7.418 1 98.5 178 ARG B C 1
ATOM 4395 O O . ARG B 1 178 ? 25.672 -28.984 -8.508 1 98.5 178 ARG B O 1
ATOM 4402 N N . LYS B 1 179 ? 26.469 -28.734 -6.43 1 98.12 179 LYS B N 1
ATOM 4403 C CA . LYS B 1 179 ? 27.438 -29.812 -6.57 1 98.12 179 LYS B CA 1
ATOM 4404 C C . LYS B 1 179 ? 26.734 -31.156 -6.809 1 98.12 179 LYS B C 1
ATOM 4406 O O . LYS B 1 179 ? 27.188 -31.953 -7.625 1 98.12 179 LYS B O 1
ATOM 4411 N N . SER B 1 180 ? 25.688 -31.391 -6.113 1 98 180 SER B N 1
ATOM 4412 C CA . SER B 1 180 ? 24.969 -32.656 -6.176 1 98 180 SER B CA 1
ATOM 4413 C C . SER B 1 180 ? 24.109 -32.75 -7.43 1 98 180 SER B C 1
ATOM 4415 O O . SER B 1 180 ? 23.859 -33.844 -7.941 1 98 180 SER B O 1
ATOM 4417 N N . PHE B 1 181 ? 23.625 -31.641 -7.906 1 97.81 181 PHE B N 1
ATOM 4418 C CA . PHE B 1 181 ? 22.766 -31.562 -9.086 1 97.81 181 PHE B CA 1
ATOM 4419 C C . PHE B 1 181 ? 23.297 -30.516 -10.062 1 97.81 181 PHE B C 1
ATOM 4421 O O . PHE B 1 181 ? 22.672 -29.469 -10.258 1 97.81 181 PHE B O 1
ATOM 4428 N N . PRO B 1 182 ? 24.375 -30.766 -10.797 1 97.12 182 PRO B N 1
ATOM 4429 C CA . PRO B 1 182 ? 25.094 -29.75 -11.586 1 97.12 182 PRO B CA 1
ATOM 4430 C C . PRO B 1 182 ? 24.25 -29.188 -12.727 1 97.12 182 PRO B C 1
ATOM 4432 O O . PRO B 1 182 ? 24.469 -28.047 -13.148 1 97.12 182 PRO B O 1
ATOM 4435 N N . LYS B 1 183 ? 23.266 -29.859 -13.172 1 96.06 183 LYS B N 1
ATOM 4436 C CA . LYS B 1 183 ? 22.516 -29.422 -14.344 1 96.06 183 LYS B CA 1
ATOM 4437 C C . LYS B 1 183 ? 21.125 -28.938 -13.945 1 96.06 183 LYS B C 1
ATOM 4439 O O . LYS B 1 183 ? 20.328 -28.516 -14.805 1 96.06 183 LYS B O 1
ATOM 4444 N N . LEU B 1 184 ? 20.75 -29.047 -12.688 1 97 184 LEU B N 1
ATOM 4445 C CA . LEU B 1 184 ? 19.438 -28.656 -12.188 1 97 184 LEU B CA 1
ATOM 4446 C C . LEU B 1 184 ? 19.188 -27.172 -12.391 1 97 184 LEU B C 1
ATOM 4448 O O . LEU B 1 184 ? 20.078 -26.344 -12.148 1 97 184 LEU B O 1
ATOM 4452 N N . SER B 1 185 ? 18.062 -26.766 -13.039 1 97.94 185 SER B N 1
ATOM 4453 C CA . SER B 1 185 ? 17.641 -25.375 -13 1 97.94 185 SER B CA 1
ATOM 4454 C C . SER B 1 185 ? 17.406 -24.906 -11.57 1 97.94 185 SER B C 1
ATOM 4456 O O . SER B 1 185 ? 16.422 -25.297 -10.93 1 97.94 185 SER B O 1
ATOM 4458 N N . LEU B 1 186 ? 18.344 -24.109 -11.078 1 98.38 186 LEU B N 1
ATOM 4459 C CA . LEU B 1 186 ? 18.391 -23.734 -9.672 1 98.38 186 LEU B CA 1
ATOM 4460 C C . LEU B 1 186 ? 18.266 -22.234 -9.5 1 98.38 186 LEU B C 1
ATOM 4462 O O . LEU B 1 186 ? 18.891 -21.469 -10.234 1 98.38 186 LEU B O 1
ATOM 4466 N N . MET B 1 187 ? 17.375 -21.781 -8.617 1 98.19 187 MET B N 1
ATOM 4467 C CA . MET B 1 187 ? 17.297 -20.359 -8.273 1 98.19 187 MET B CA 1
ATOM 4468 C C . MET B 1 187 ? 17.219 -20.172 -6.762 1 98.19 187 MET B C 1
ATOM 4470 O O . MET B 1 187 ? 16.969 -21.125 -6.023 1 98.19 187 MET B O 1
ATOM 4474 N N . ALA B 1 188 ? 17.516 -19.016 -6.277 1 98.06 188 ALA B N 1
ATOM 4475 C CA . ALA B 1 188 ? 17.469 -18.656 -4.859 1 98.06 188 ALA B CA 1
ATOM 4476 C C . ALA B 1 188 ? 16.469 -17.547 -4.602 1 98.06 188 ALA B C 1
ATOM 4478 O O . ALA B 1 188 ? 16.328 -16.625 -5.414 1 98.06 188 ALA B O 1
ATOM 4479 N N . ASP B 1 189 ? 15.805 -17.672 -3.521 1 96.81 189 ASP B N 1
ATOM 4480 C CA . ASP B 1 189 ? 14.836 -16.672 -3.096 1 96.81 189 ASP B CA 1
ATOM 4481 C C . ASP B 1 189 ? 15.172 -16.141 -1.704 1 96.81 189 ASP B C 1
ATOM 4483 O O . ASP B 1 189 ? 15.117 -16.875 -0.72 1 96.81 189 ASP B O 1
ATOM 4487 N N . ALA B 1 190 ? 15.445 -14.812 -1.614 1 95.75 190 ALA B N 1
ATOM 4488 C CA . ALA B 1 190 ? 15.922 -14.219 -0.37 1 95.75 190 ALA B CA 1
ATOM 4489 C C . ALA B 1 190 ? 14.766 -13.664 0.455 1 95.75 190 ALA B C 1
ATOM 4491 O O . ALA B 1 190 ? 14.898 -13.438 1.659 1 95.75 190 ALA B O 1
ATOM 4492 N N . ASN B 1 191 ? 13.594 -13.484 -0.187 1 92.88 191 ASN B N 1
ATOM 4493 C CA . ASN B 1 191 ? 12.445 -12.891 0.488 1 92.88 191 ASN B CA 1
ATOM 4494 C C . ASN B 1 191 ? 12.844 -11.688 1.33 1 92.88 191 ASN B C 1
ATOM 4496 O O . ASN B 1 191 ? 12.5 -11.602 2.51 1 92.88 191 ASN B O 1
ATOM 4500 N N . SER B 1 192 ? 13.719 -10.836 0.749 1 94.12 192 SER B N 1
ATOM 4501 C CA . SER B 1 192 ? 14.094 -9.531 1.292 1 94.12 192 SER B CA 1
ATOM 4502 C C . SER B 1 192 ? 14.992 -9.688 2.52 1 94.12 192 SER B C 1
ATOM 4504 O O . SER B 1 192 ? 15.055 -8.789 3.361 1 94.12 192 SER B O 1
ATOM 4506 N N . ALA B 1 193 ? 15.68 -10.75 2.686 1 94.06 193 ALA B N 1
ATOM 4507 C CA . ALA B 1 193 ? 16.422 -11.031 3.91 1 94.06 193 ALA B CA 1
ATOM 4508 C C . ALA B 1 193 ? 17.797 -10.375 3.887 1 94.06 193 ALA B C 1
ATOM 4510 O O . ALA B 1 193 ? 18.547 -10.461 4.855 1 94.06 193 ALA B O 1
ATOM 4511 N N . TYR B 1 194 ? 18.203 -9.68 2.797 1 96.88 194 TYR B N 1
ATOM 4512 C CA . TYR B 1 194 ? 19.547 -9.102 2.668 1 96.88 194 TYR B CA 1
ATOM 4513 C C . TYR B 1 194 ? 19.469 -7.586 2.514 1 96.88 194 TYR B C 1
ATOM 4515 O O . TYR B 1 194 ? 18.375 -7.031 2.332 1 96.88 194 TYR B O 1
ATOM 4523 N N . ASN B 1 195 ? 20.562 -6.965 2.74 1 95.75 195 ASN B N 1
ATOM 4524 C CA . ASN B 1 195 ? 20.766 -5.551 2.441 1 95.75 195 ASN B CA 1
ATOM 4525 C C . ASN B 1 195 ? 22.141 -5.309 1.808 1 95.75 195 ASN B C 1
ATOM 4527 O O . ASN B 1 195 ? 22.859 -6.254 1.478 1 95.75 195 ASN B O 1
ATOM 4531 N N . ARG B 1 196 ? 22.484 -4.051 1.587 1 96.19 196 ARG B N 1
ATOM 4532 C CA . ARG B 1 196 ? 23.734 -3.721 0.907 1 96.19 196 ARG B CA 1
ATOM 4533 C C . ARG B 1 196 ? 24.938 -4.23 1.693 1 96.19 196 ARG B C 1
ATOM 4535 O O . ARG B 1 196 ? 25.953 -4.598 1.108 1 96.19 196 ARG B O 1
ATOM 4542 N N . GLU B 1 197 ? 24.781 -4.285 2.947 1 96.88 197 GLU B N 1
ATOM 4543 C CA . GLU B 1 197 ? 25.859 -4.762 3.797 1 96.88 197 GLU B CA 1
ATOM 4544 C C . GLU B 1 197 ? 26.172 -6.23 3.533 1 96.88 197 GLU B C 1
ATOM 4546 O O . GLU B 1 197 ? 27.266 -6.711 3.84 1 96.88 197 GLU B O 1
ATOM 4551 N N . ASP B 1 198 ? 25.203 -6.918 2.928 1 96.75 198 ASP B N 1
ATOM 4552 C CA . ASP B 1 198 ? 25.344 -8.344 2.654 1 96.75 198 ASP B CA 1
ATOM 4553 C C . ASP B 1 198 ? 25.844 -8.586 1.23 1 96.75 198 ASP B C 1
ATOM 4555 O O . ASP B 1 198 ? 25.766 -9.703 0.723 1 96.75 198 ASP B O 1
ATOM 4559 N N . PHE B 1 199 ? 26.438 -7.543 0.606 1 97.06 199 PHE B N 1
ATOM 4560 C CA . PHE B 1 199 ? 26.797 -7.582 -0.809 1 97.06 199 PHE B CA 1
ATOM 4561 C C . PHE B 1 199 ? 27.766 -8.719 -1.099 1 97.06 199 PHE B C 1
ATOM 4563 O O . PHE B 1 199 ? 27.625 -9.422 -2.104 1 97.06 199 PHE B O 1
ATOM 4570 N N . LEU B 1 200 ? 28.688 -8.93 -0.266 1 97.06 200 LEU B N 1
ATOM 4571 C CA . LEU B 1 200 ? 29.734 -9.922 -0.521 1 97.06 200 LEU B CA 1
ATOM 4572 C C . LEU B 1 200 ? 29.141 -11.328 -0.559 1 97.06 200 LEU B C 1
ATOM 4574 O O . LEU B 1 200 ? 29.609 -12.18 -1.318 1 97.06 200 LEU B O 1
ATOM 4578 N N . LEU B 1 201 ? 28.125 -11.578 0.25 1 96.88 201 LEU B N 1
ATOM 4579 C CA . LEU B 1 201 ? 27.438 -12.867 0.234 1 96.88 201 LEU B CA 1
ATOM 4580 C C . LEU B 1 201 ? 26.703 -13.078 -1.092 1 96.88 201 LEU B C 1
ATOM 4582 O O . LEU B 1 201 ? 26.797 -14.156 -1.683 1 96.88 201 LEU B O 1
ATOM 4586 N N . LEU B 1 202 ? 26.047 -12.062 -1.52 1 97.88 202 LEU B N 1
ATOM 4587 C CA . LEU B 1 202 ? 25.297 -12.125 -2.771 1 97.88 202 LEU B CA 1
ATOM 4588 C C . LEU B 1 202 ? 26.234 -12.281 -3.959 1 97.88 202 LEU B C 1
ATOM 4590 O O . LEU B 1 202 ? 25.938 -13.016 -4.906 1 97.88 202 LEU B O 1
ATOM 4594 N N . LYS B 1 203 ? 27.375 -11.609 -3.863 1 97.94 203 LYS B N 1
ATOM 4595 C CA . LYS B 1 203 ? 28.406 -11.727 -4.902 1 97.94 203 LYS B CA 1
ATOM 4596 C C . LYS B 1 203 ? 28.938 -13.156 -4.98 1 97.94 203 LYS B C 1
ATOM 4598 O O . LYS B 1 203 ? 29.234 -13.656 -6.07 1 97.94 203 LYS B O 1
ATOM 4603 N N . GLU B 1 204 ? 29.078 -13.766 -3.879 1 97.81 204 GLU B N 1
ATOM 4604 C CA . GLU B 1 204 ? 29.562 -15.141 -3.84 1 97.81 204 GLU B CA 1
ATOM 4605 C C . GLU B 1 204 ? 28.562 -16.094 -4.5 1 97.81 204 GLU B C 1
ATOM 4607 O O . GLU B 1 204 ? 28.953 -17.062 -5.148 1 97.81 204 GLU B O 1
ATOM 4612 N N . LEU B 1 205 ? 27.297 -15.859 -4.387 1 97.94 205 LEU B N 1
ATOM 4613 C CA . LEU B 1 205 ? 26.266 -16.688 -4.992 1 97.94 205 LEU B CA 1
ATOM 4614 C C . LEU B 1 205 ? 26.359 -16.656 -6.512 1 97.94 205 LEU B C 1
ATOM 4616 O O . LEU B 1 205 ? 25.891 -17.578 -7.188 1 97.94 205 LEU B O 1
ATOM 4620 N N . ASP B 1 206 ? 26.953 -15.648 -6.957 1 96.12 206 ASP B N 1
ATOM 4621 C CA . ASP B 1 206 ? 27.031 -15.367 -8.391 1 96.12 206 ASP B CA 1
ATOM 4622 C C . ASP B 1 206 ? 27.812 -16.469 -9.117 1 96.12 206 ASP B C 1
ATOM 4624 O O . ASP B 1 206 ? 27.719 -16.578 -10.344 1 96.12 206 ASP B O 1
ATOM 4628 N N . GLN B 1 207 ? 28.578 -17.297 -8.484 1 96.44 207 GLN B N 1
ATOM 4629 C CA . GLN B 1 207 ? 29.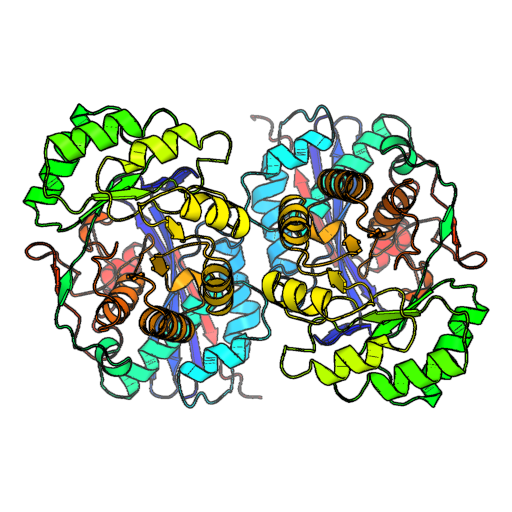453 -18.297 -9.109 1 96.44 207 GLN B CA 1
ATOM 4630 C C . GLN B 1 207 ? 28.703 -19.609 -9.336 1 96.44 207 GLN B C 1
ATOM 4632 O O . GLN B 1 207 ? 29.203 -20.5 -10.008 1 96.44 207 GLN B O 1
ATOM 4637 N N . TYR B 1 208 ? 27.453 -19.734 -8.938 1 98 208 TYR B N 1
ATOM 4638 C CA . TYR B 1 208 ? 26.797 -21.047 -8.914 1 98 208 TYR B CA 1
ATOM 4639 C C . TYR B 1 208 ? 25.812 -21.188 -10.07 1 98 208 TYR B C 1
ATOM 4641 O O . TYR B 1 208 ? 24.969 -22.078 -10.062 1 98 208 TYR B O 1
ATOM 4649 N N . ASP B 1 209 ? 25.875 -20.312 -11.023 1 97.5 209 ASP B N 1
ATOM 4650 C CA . ASP B 1 209 ? 25.078 -20.375 -12.242 1 97.5 209 ASP B CA 1
ATOM 4651 C C . ASP B 1 209 ? 23.594 -20.516 -11.922 1 97.5 209 ASP B C 1
ATOM 4653 O O . ASP B 1 209 ? 22.922 -21.422 -12.438 1 97.5 209 ASP B O 1
ATOM 4657 N N . LEU B 1 210 ? 23.125 -19.703 -11 1 98.69 210 LEU B N 1
ATOM 4658 C CA . LEU B 1 210 ? 21.703 -19.656 -10.664 1 98.69 210 LEU B CA 1
ATOM 4659 C C . LEU B 1 210 ? 20.906 -19.031 -11.797 1 98.69 210 LEU B C 1
ATOM 4661 O O . LEU B 1 210 ? 21.375 -18.109 -12.469 1 98.69 210 LEU B O 1
ATOM 4665 N N . GLU B 1 211 ? 19.672 -19.5 -11.953 1 98.62 211 GLU B N 1
ATOM 4666 C CA . GLU B 1 211 ? 18.766 -18.875 -12.914 1 98.62 211 GLU B CA 1
ATOM 4667 C C . GLU B 1 211 ? 18.484 -17.422 -12.539 1 98.62 211 GLU B C 1
ATOM 4669 O O . GLU B 1 211 ? 18.375 -16.562 -13.414 1 98.62 211 GLU B O 1
ATOM 4674 N N . MET B 1 212 ? 18.359 -17.188 -11.211 1 98.81 212 MET B N 1
ATOM 4675 C CA . MET B 1 212 ? 18.062 -15.852 -10.688 1 98.81 212 MET B CA 1
ATOM 4676 C C . MET B 1 212 ? 18.172 -15.836 -9.164 1 98.81 212 MET B C 1
ATOM 4678 O O . MET B 1 212 ? 18.156 -16.891 -8.523 1 98.81 212 MET B O 1
ATOM 4682 N N . ILE B 1 213 ? 18.406 -14.727 -8.617 1 98.69 213 ILE B N 1
ATOM 4683 C CA . ILE B 1 213 ? 18.234 -14.438 -7.199 1 98.69 213 ILE B CA 1
ATOM 4684 C C . ILE B 1 213 ? 17 -13.562 -7 1 98.69 213 ILE B C 1
ATOM 4686 O O . ILE B 1 213 ? 16.953 -12.414 -7.461 1 98.69 213 ILE B O 1
ATOM 4690 N N . GLU B 1 214 ? 16.078 -14.133 -6.309 1 98.38 214 GLU B N 1
ATOM 4691 C CA . GLU B 1 214 ? 14.766 -13.484 -6.16 1 98.38 214 GLU B CA 1
ATOM 4692 C C . GLU B 1 214 ? 14.711 -12.641 -4.891 1 98.38 214 GLU B C 1
ATOM 4694 O O . GLU B 1 214 ? 15.031 -13.117 -3.805 1 98.38 214 GLU B O 1
ATOM 4699 N N . GLN B 1 215 ? 14.375 -11.375 -5.059 1 97.88 215 GLN B N 1
ATOM 4700 C CA . GLN B 1 215 ? 14.039 -10.398 -4.027 1 97.88 215 GLN B CA 1
ATOM 4701 C C . GLN B 1 215 ? 15.109 -10.344 -2.941 1 97.88 215 GLN B C 1
ATOM 4703 O O . GLN B 1 215 ? 14.812 -10.531 -1.761 1 97.88 215 GLN B O 1
ATOM 4708 N N . PRO B 1 216 ? 16.312 -10.016 -3.273 1 98.06 216 PRO B N 1
ATOM 4709 C CA . PRO B 1 216 ? 17.344 -9.945 -2.244 1 98.06 216 PRO B CA 1
ATOM 4710 C C . PRO B 1 216 ? 17.094 -8.828 -1.232 1 98.06 216 PRO B C 1
ATOM 4712 O O . PRO B 1 216 ? 17.312 -9.016 -0.032 1 98.06 216 PRO B O 1
ATOM 4715 N N . PHE B 1 217 ? 16.625 -7.668 -1.72 1 97.25 217 PHE B N 1
ATOM 4716 C CA . PHE B 1 217 ? 16.453 -6.5 -0.861 1 97.25 217 PHE B CA 1
ATOM 4717 C C . PHE B 1 217 ? 14.969 -6.219 -0.616 1 97.25 217 PHE B C 1
ATOM 4719 O O . PHE B 1 217 ? 14.117 -7.066 -0.886 1 97.25 217 PHE B O 1
ATOM 4726 N N . GLY B 1 218 ? 14.664 -5.098 -0.002 1 94.88 218 GLY B N 1
ATOM 4727 C CA . GLY B 1 218 ? 13.336 -4.793 0.504 1 94.88 218 GLY B CA 1
ATOM 4728 C C . GLY B 1 218 ? 12.281 -4.727 -0.584 1 94.88 218 GLY B C 1
ATOM 4729 O O . GLY B 1 218 ? 12.609 -4.59 -1.766 1 94.88 218 GLY B O 1
ATOM 4730 N N . THR B 1 219 ? 11.039 -4.703 -0.18 1 95.25 219 THR B N 1
ATOM 4731 C CA . THR B 1 219 ? 9.891 -4.883 -1.059 1 95.25 219 THR B CA 1
ATOM 4732 C C . THR B 1 219 ? 9.594 -3.604 -1.833 1 95.25 219 THR B C 1
ATOM 4734 O O . THR B 1 219 ? 8.812 -3.615 -2.789 1 95.25 219 THR B O 1
ATOM 4737 N N . LYS B 1 220 ? 10.227 -2.494 -1.499 1 94.5 220 LYS B N 1
ATOM 4738 C CA . LYS B 1 220 ? 10.008 -1.226 -2.186 1 94.5 220 LYS B CA 1
ATOM 4739 C C . LYS B 1 220 ? 11.305 -0.667 -2.748 1 94.5 220 LYS B C 1
ATOM 4741 O O . LYS B 1 220 ? 11.352 0.477 -3.207 1 94.5 220 LYS B O 1
ATOM 4746 N N . ASP B 1 221 ? 12.367 -1.47 -2.729 1 95.81 221 ASP B N 1
ATOM 4747 C CA . ASP B 1 221 ? 13.719 -0.984 -3.008 1 95.81 221 ASP B CA 1
ATOM 4748 C C . ASP B 1 221 ? 14.086 -1.2 -4.473 1 95.81 221 ASP B C 1
ATOM 4750 O O . ASP B 1 221 ? 14.922 -2.053 -4.789 1 95.81 221 ASP B O 1
ATOM 4754 N N . PHE B 1 222 ? 13.609 -0.366 -5.359 1 97.94 222 PHE B N 1
ATOM 4755 C CA . PHE B 1 222 ? 13.961 -0.471 -6.77 1 97.94 222 PHE B CA 1
ATOM 4756 C C . PHE B 1 222 ? 15.406 -0.029 -7 1 97.94 222 PHE B C 1
ATOM 4758 O O . PHE B 1 222 ? 16.141 -0.669 -7.754 1 97.94 222 PHE B O 1
ATOM 4765 N N . VAL B 1 223 ? 15.805 0.999 -6.301 1 97.69 223 VAL B N 1
ATOM 4766 C CA . VAL B 1 223 ? 17.109 1.62 -6.535 1 97.69 223 VAL B CA 1
ATOM 4767 C C . VAL B 1 223 ? 18.219 0.702 -6.035 1 97.69 223 VAL B C 1
ATOM 4769 O O . VAL B 1 223 ? 19.203 0.481 -6.73 1 97.69 223 VAL B O 1
ATOM 4772 N N . ASP B 1 224 ? 18.031 0.13 -4.855 1 97.62 224 ASP B N 1
ATOM 4773 C CA . ASP B 1 224 ? 19.047 -0.782 -4.32 1 97.62 224 ASP B CA 1
ATOM 4774 C C . ASP B 1 224 ? 19.156 -2.041 -5.18 1 97.62 224 ASP B C 1
ATOM 4776 O O . ASP B 1 224 ? 20.25 -2.574 -5.367 1 97.62 224 ASP B O 1
ATOM 4780 N N . HIS B 1 225 ? 18.047 -2.475 -5.688 1 98.75 225 HIS B N 1
ATOM 4781 C CA . HIS B 1 225 ? 18.094 -3.643 -6.559 1 98.75 225 HIS B CA 1
ATOM 4782 C C . HIS B 1 225 ? 18.812 -3.324 -7.867 1 98.75 225 HIS B C 1
ATOM 4784 O O . HIS B 1 225 ? 19.516 -4.176 -8.422 1 98.75 225 HIS B O 1
ATOM 4790 N N . ALA B 1 226 ? 18.578 -2.105 -8.359 1 98.62 226 ALA B N 1
ATOM 4791 C CA . ALA B 1 226 ? 19.312 -1.68 -9.555 1 98.62 226 ALA B CA 1
ATOM 4792 C C . ALA B 1 226 ? 20.812 -1.686 -9.305 1 98.62 226 ALA B C 1
ATOM 4794 O O . ALA B 1 226 ? 21.594 -2.166 -10.141 1 98.62 226 ALA B O 1
ATOM 4795 N N . TRP B 1 227 ? 21.172 -1.142 -8.156 1 98.31 227 TRP B N 1
ATOM 4796 C CA . TRP B 1 227 ? 22.578 -1.142 -7.754 1 98.31 227 TRP B CA 1
ATOM 4797 C C . TRP B 1 227 ? 23.141 -2.561 -7.723 1 98.31 227 TRP B C 1
ATOM 4799 O O . TRP B 1 227 ? 24.234 -2.818 -8.242 1 98.31 227 TRP B O 1
ATOM 4809 N N . LEU B 1 228 ? 22.406 -3.482 -7.176 1 98.62 228 LEU B N 1
ATOM 4810 C CA . LEU B 1 228 ? 22.828 -4.867 -7.031 1 98.62 228 LEU B CA 1
ATOM 4811 C C . LEU B 1 228 ? 22.938 -5.551 -8.391 1 98.62 228 LEU B C 1
ATOM 4813 O O . LEU B 1 228 ? 23.906 -6.258 -8.664 1 98.62 228 LEU B O 1
ATOM 4817 N N . GLN B 1 229 ? 21.953 -5.383 -9.258 1 98.69 229 GLN B N 1
ATOM 4818 C CA . GLN B 1 229 ? 21.922 -6.035 -10.555 1 98.69 229 GLN B CA 1
ATOM 4819 C C . GLN B 1 229 ? 23.141 -5.66 -11.391 1 98.69 229 GLN B C 1
ATOM 4821 O O . GLN B 1 229 ? 23.672 -6.488 -12.141 1 98.69 229 GLN B O 1
ATOM 4826 N N . LYS B 1 230 ? 23.609 -4.441 -11.242 1 98.19 230 LYS B N 1
ATOM 4827 C CA . LYS B 1 230 ? 24.781 -3.98 -11.969 1 98.19 230 LYS B CA 1
ATOM 4828 C C . LYS B 1 230 ? 26.031 -4.73 -11.523 1 98.19 230 LYS B C 1
ATOM 4830 O O . LYS B 1 230 ? 27 -4.836 -12.281 1 98.19 230 LYS B O 1
ATOM 4835 N N . GLN B 1 231 ? 25.969 -5.262 -10.375 1 97.81 231 GLN B N 1
ATOM 4836 C CA . GLN B 1 231 ? 27.156 -5.855 -9.773 1 97.81 231 GLN B CA 1
ATOM 4837 C C . GLN B 1 231 ? 27.172 -7.371 -9.969 1 97.81 231 GLN B C 1
ATOM 4839 O O . GLN B 1 231 ? 28.203 -8.016 -9.773 1 97.81 231 GLN B O 1
ATOM 4844 N N . LEU B 1 232 ? 26.062 -7.953 -10.367 1 98.25 232 LEU B N 1
ATOM 4845 C CA . LEU B 1 232 ? 25.938 -9.406 -10.453 1 98.25 232 LEU B CA 1
ATOM 4846 C C . LEU B 1 232 ? 25.719 -9.844 -11.898 1 98.25 232 LEU B C 1
ATOM 4848 O O . LEU B 1 232 ? 25 -9.172 -12.648 1 98.25 232 LEU B O 1
ATOM 4852 N N . LYS B 1 233 ? 26.312 -10.93 -12.234 1 98 233 LYS B N 1
ATOM 4853 C CA . LYS B 1 233 ? 26 -11.586 -13.492 1 98 233 LYS B CA 1
ATOM 4854 C C . LYS B 1 233 ? 24.641 -12.266 -13.43 1 98 233 LYS B C 1
ATOM 4856 O O . LYS B 1 233 ? 23.875 -12.258 -14.406 1 98 233 LYS B O 1
ATOM 4861 N N . THR B 1 234 ? 24.328 -12.875 -12.312 1 98.62 234 THR B N 1
ATOM 4862 C CA . THR B 1 234 ? 23.062 -13.562 -12.086 1 98.62 234 THR B CA 1
ATOM 4863 C C . THR B 1 234 ? 21.906 -12.57 -12.117 1 98.62 234 THR B C 1
ATOM 4865 O O . THR B 1 234 ? 21.984 -11.492 -11.523 1 98.62 234 THR B O 1
ATOM 4868 N N . ARG B 1 235 ? 20.828 -12.914 -12.727 1 98.38 235 ARG B N 1
ATOM 4869 C CA . ARG B 1 235 ? 19.641 -12.055 -12.82 1 98.38 235 ARG B CA 1
ATOM 4870 C C . ARG B 1 235 ? 19.016 -11.836 -11.453 1 98.38 235 ARG B C 1
ATOM 4872 O O . ARG B 1 235 ? 18.875 -12.781 -10.672 1 98.38 235 ARG B O 1
ATOM 4879 N N . ILE B 1 236 ? 18.719 -10.602 -11.188 1 98.81 236 ILE B N 1
ATOM 4880 C CA . ILE B 1 236 ? 17.844 -10.305 -10.062 1 98.81 236 ILE B CA 1
ATOM 4881 C C . ILE B 1 236 ? 16.391 -10.438 -10.5 1 98.81 236 ILE B C 1
ATOM 4883 O O . ILE B 1 236 ? 16.016 -9.984 -11.586 1 98.81 236 ILE B O 1
ATOM 4887 N N . CYS B 1 237 ? 15.641 -11.156 -9.711 1 98.88 237 CYS B N 1
ATOM 4888 C CA . CYS B 1 237 ? 14.203 -11.305 -9.922 1 98.88 237 CYS B CA 1
ATOM 4889 C C . CYS B 1 237 ? 13.414 -10.547 -8.867 1 98.88 237 CYS B C 1
ATOM 4891 O O . CYS B 1 237 ? 13.57 -10.789 -7.668 1 98.88 237 CYS B O 1
ATOM 4893 N N . LEU B 1 238 ? 12.625 -9.57 -9.312 1 98.75 238 LEU B N 1
ATOM 4894 C CA . LEU B 1 238 ? 11.758 -8.875 -8.367 1 98.75 238 LEU B CA 1
ATOM 4895 C C . LEU B 1 238 ? 10.438 -9.617 -8.188 1 98.75 238 LEU B C 1
ATOM 4897 O O . LEU B 1 238 ? 9.891 -10.164 -9.148 1 98.75 238 LEU B O 1
ATOM 4901 N N . ASP B 1 239 ? 9.977 -9.664 -6.926 1 97.75 239 ASP B N 1
ATOM 4902 C CA . ASP B 1 239 ? 8.711 -10.297 -6.547 1 97.75 239 ASP B CA 1
ATOM 4903 C C . ASP B 1 239 ? 7.777 -9.297 -5.879 1 97.75 239 ASP B C 1
ATOM 4905 O O . ASP B 1 239 ? 6.98 -8.641 -6.551 1 97.75 239 ASP B O 1
ATOM 4909 N N . GLU B 1 240 ? 7.992 -8.898 -4.621 1 96.25 240 GLU B N 1
ATOM 4910 C CA . GLU B 1 240 ? 7.086 -8.07 -3.834 1 96.25 240 GLU B CA 1
ATOM 4911 C C . GLU B 1 240 ? 7.023 -6.645 -4.383 1 96.25 240 GLU B C 1
ATOM 4913 O O . GLU B 1 240 ? 6.016 -5.953 -4.211 1 96.25 240 GLU B O 1
ATOM 4918 N N . ASN B 1 241 ? 8.008 -6.184 -5.094 1 97.06 241 ASN B N 1
ATOM 4919 C CA . ASN B 1 241 ? 8.039 -4.848 -5.68 1 97.06 241 ASN B CA 1
ATOM 4920 C C . ASN B 1 241 ? 6.977 -4.688 -6.762 1 97.06 241 ASN B C 1
ATOM 4922 O O . ASN B 1 241 ? 6.578 -3.566 -7.082 1 97.06 241 ASN B O 1
ATOM 4926 N N . ILE B 1 242 ? 6.598 -5.77 -7.359 1 98.19 242 ILE B N 1
ATOM 4927 C CA . ILE B 1 242 ? 5.805 -5.711 -8.586 1 98.19 242 ILE B CA 1
ATOM 4928 C C . ILE B 1 242 ? 4.316 -5.777 -8.234 1 98.19 242 ILE B C 1
ATOM 4930 O O . ILE B 1 242 ? 3.801 -6.844 -7.895 1 98.19 242 ILE B O 1
ATOM 4934 N N . ARG B 1 243 ? 3.686 -4.668 -8.391 1 97.69 243 ARG B N 1
ATOM 4935 C CA . ARG B 1 243 ? 2.27 -4.578 -8.055 1 97.69 243 ARG B CA 1
ATOM 4936 C C . ARG B 1 243 ? 1.466 -3.998 -9.211 1 97.69 243 ARG B C 1
ATOM 4938 O O . ARG B 1 243 ? 0.236 -3.934 -9.148 1 97.69 243 ARG B O 1
ATOM 4945 N N . SER B 1 244 ? 2.17 -3.59 -10.273 1 97.56 244 SER B N 1
ATOM 4946 C CA . SER B 1 244 ? 1.548 -3.02 -11.469 1 97.56 244 SER B CA 1
ATOM 4947 C C . SER B 1 244 ? 2.52 -2.998 -12.641 1 97.56 244 SER B C 1
ATOM 4949 O O . SER B 1 244 ? 3.713 -3.256 -12.469 1 97.56 244 SER B O 1
ATOM 4951 N N . VAL B 1 245 ? 1.975 -2.678 -13.812 1 97.56 245 VAL B N 1
ATOM 4952 C CA . VAL B 1 245 ? 2.814 -2.543 -15 1 97.56 245 VAL B CA 1
ATOM 4953 C C . VAL B 1 245 ? 3.76 -1.357 -14.836 1 97.56 245 VAL B C 1
ATOM 4955 O O . VAL B 1 245 ? 4.902 -1.396 -15.297 1 97.56 245 VAL B O 1
ATOM 4958 N N . LYS B 1 246 ? 3.332 -0.31 -14.125 1 96.81 246 LYS B N 1
ATOM 4959 C CA . LYS B 1 246 ? 4.168 0.865 -13.891 1 96.81 246 LYS B CA 1
ATOM 4960 C C . LYS B 1 246 ? 5.375 0.52 -13.023 1 96.81 246 LYS B C 1
ATOM 4962 O O . LYS B 1 246 ? 6.453 1.087 -13.203 1 96.81 246 LYS B O 1
ATOM 4967 N N . ASP B 1 247 ? 5.184 -0.379 -12.078 1 98 247 ASP B N 1
ATOM 4968 C CA . ASP B 1 247 ? 6.32 -0.854 -11.297 1 98 247 ASP B CA 1
ATOM 4969 C C . ASP B 1 247 ? 7.371 -1.511 -12.188 1 98 247 ASP B C 1
ATOM 4971 O O . ASP B 1 247 ? 8.57 -1.284 -12.016 1 98 247 ASP B O 1
ATOM 4975 N N . VAL B 1 248 ? 6.895 -2.32 -13.141 1 98.62 248 VAL B N 1
ATOM 4976 C CA . VAL B 1 248 ? 7.797 -3.014 -14.055 1 98.62 248 VAL B CA 1
ATOM 4977 C C . VAL B 1 248 ? 8.531 -1.998 -14.93 1 98.62 248 VAL B C 1
ATOM 4979 O O . VAL B 1 248 ? 9.734 -2.111 -15.141 1 98.62 248 VAL B O 1
ATOM 4982 N N . GLU B 1 249 ? 7.777 -1.004 -15.375 1 97.81 249 GLU B N 1
ATOM 4983 C CA . GLU B 1 249 ? 8.367 0.039 -16.203 1 97.81 249 GLU B CA 1
ATOM 4984 C C . GLU B 1 249 ? 9.477 0.78 -15.461 1 97.81 249 GLU B C 1
ATOM 4986 O O . GLU B 1 249 ? 10.547 1.029 -16.016 1 97.81 249 GLU B O 1
ATOM 4991 N N . GLN B 1 250 ? 9.219 1.121 -14.227 1 97.31 250 GLN B N 1
ATOM 4992 C CA . GLN B 1 250 ? 10.219 1.812 -13.43 1 97.31 250 GLN B CA 1
ATOM 4993 C C . GLN B 1 250 ? 11.445 0.928 -13.195 1 97.31 250 GLN B C 1
ATOM 4995 O O . GLN B 1 250 ? 12.578 1.376 -13.359 1 97.31 250 GLN B O 1
ATOM 5000 N N . ALA B 1 251 ? 11.203 -0.319 -12.805 1 98.44 251 ALA B N 1
ATOM 5001 C CA . ALA B 1 251 ? 12.289 -1.264 -12.555 1 98.44 251 ALA B CA 1
ATOM 5002 C C . ALA B 1 251 ? 13.164 -1.438 -13.789 1 98.44 251 ALA B C 1
ATOM 5004 O O . ALA B 1 251 ? 14.391 -1.445 -13.695 1 98.44 251 ALA B O 1
ATOM 5005 N N . HIS B 1 252 ? 12.477 -1.575 -14.93 1 98.38 252 HIS B N 1
ATOM 5006 C CA . HIS B 1 252 ? 13.18 -1.754 -16.188 1 98.38 252 HIS B CA 1
ATOM 5007 C C . HIS B 1 252 ? 14.016 -0.526 -16.547 1 98.38 252 HIS B C 1
ATOM 5009 O O . HIS B 1 252 ? 15.172 -0.652 -16.938 1 98.38 252 HIS B O 1
ATOM 5015 N N . SER B 1 253 ? 13.453 0.633 -16.312 1 97.44 253 SER B N 1
ATOM 5016 C CA . SER B 1 253 ? 14.078 1.888 -16.734 1 97.44 253 SER B CA 1
ATOM 5017 C C . SER B 1 253 ? 15.391 2.123 -15.984 1 97.44 253 SER B C 1
ATOM 5019 O O . SER B 1 253 ? 16.328 2.703 -16.531 1 97.44 253 SER B O 1
ATOM 5021 N N . ILE B 1 254 ? 15.445 1.652 -14.742 1 97.56 254 ILE B N 1
ATOM 5022 C CA . ILE B 1 254 ? 16.656 1.946 -13.977 1 97.56 254 ILE B CA 1
ATOM 5023 C C . ILE B 1 254 ? 17.484 0.674 -13.805 1 97.56 254 ILE B C 1
ATOM 5025 O O . ILE B 1 254 ? 18.5 0.676 -13.109 1 97.56 254 ILE B O 1
ATOM 5029 N N . GLY B 1 255 ? 17 -0.444 -14.375 1 98.25 255 GLY B N 1
ATOM 5030 C CA . GLY B 1 255 ? 17.766 -1.682 -14.383 1 98.25 255 GLY B CA 1
ATOM 5031 C C . GLY B 1 255 ? 17.719 -2.424 -13.062 1 98.25 255 GLY B C 1
ATOM 5032 O O . GLY B 1 255 ? 18.719 -2.994 -12.625 1 98.25 255 GLY B O 1
ATOM 5033 N N . SER B 1 256 ? 16.578 -2.445 -12.391 1 98.56 256 SER B N 1
ATOM 5034 C CA . SER B 1 256 ? 16.422 -3.053 -11.07 1 98.56 256 SER B CA 1
ATOM 5035 C C . SER B 1 256 ? 16.422 -4.574 -11.156 1 98.56 256 SER B C 1
ATOM 5037 O O . SER B 1 256 ? 16.688 -5.258 -10.164 1 98.56 256 SER B O 1
ATOM 5039 N N . CYS B 1 257 ? 16.062 -5.133 -12.375 1 98.69 257 CYS B N 1
ATOM 5040 C CA . CYS B 1 257 ? 15.906 -6.582 -12.484 1 98.69 257 CYS B CA 1
ATOM 5041 C C . CYS B 1 257 ? 15.938 -7.023 -13.945 1 98.69 257 CYS B C 1
ATOM 5043 O O . CYS B 1 257 ? 15.797 -6.203 -14.852 1 98.69 257 CYS B O 1
ATOM 5045 N N . ARG B 1 258 ? 16.188 -8.273 -14.109 1 98.75 258 ARG B N 1
ATOM 5046 C CA . ARG B 1 258 ? 16.109 -8.906 -15.43 1 98.75 258 ARG B CA 1
ATOM 5047 C C . ARG B 1 258 ? 15.047 -10 -15.445 1 98.75 258 ARG B C 1
ATOM 5049 O O . ARG B 1 258 ? 14.883 -10.688 -16.453 1 98.75 258 ARG B O 1
ATOM 5056 N N . ALA B 1 259 ? 14.359 -10.203 -14.312 1 98.81 259 ALA B N 1
ATOM 5057 C CA . ALA B 1 259 ? 13.25 -11.141 -14.211 1 98.81 259 ALA B CA 1
ATOM 5058 C C . ALA B 1 259 ? 12.195 -10.648 -13.227 1 98.81 259 ALA B C 1
ATOM 5060 O O . ALA B 1 259 ? 12.508 -9.891 -12.305 1 98.81 259 ALA B O 1
ATOM 5061 N N . ILE B 1 260 ? 11.016 -11.109 -13.438 1 98.38 260 ILE B N 1
ATOM 5062 C CA . ILE B 1 260 ? 9.891 -10.734 -12.594 1 98.38 260 ILE B CA 1
ATOM 5063 C C . ILE B 1 260 ? 9.078 -11.977 -12.227 1 98.38 260 ILE B C 1
ATOM 5065 O O . ILE B 1 260 ? 8.781 -12.805 -13.086 1 98.38 260 ILE B O 1
ATOM 5069 N N . ASN B 1 261 ? 8.836 -12.148 -10.938 1 98.56 261 ASN B N 1
ATOM 5070 C CA . ASN B 1 261 ? 7.836 -13.102 -10.469 1 98.56 261 ASN B CA 1
ATOM 5071 C C . ASN B 1 261 ? 6.441 -12.492 -10.453 1 98.56 261 ASN B C 1
ATOM 5073 O O . ASN B 1 261 ? 6.145 -11.625 -9.625 1 98.56 261 ASN B O 1
ATOM 5077 N N . LEU B 1 262 ? 5.602 -12.945 -11.359 1 98.56 262 LEU B N 1
ATOM 5078 C CA . LEU B 1 262 ? 4.273 -12.359 -11.523 1 98.56 262 LEU B CA 1
ATOM 5079 C C . LEU B 1 262 ? 3.229 -13.164 -10.75 1 98.56 262 LEU B C 1
ATOM 5081 O O . LEU B 1 262 ? 3.148 -14.391 -10.898 1 98.56 262 LEU B O 1
ATOM 5085 N N . LYS B 1 263 ? 2.564 -12.562 -9.852 1 98.31 263 LYS B N 1
ATOM 5086 C CA . LYS B 1 263 ? 1.474 -13.156 -9.094 1 98.31 263 LYS B CA 1
ATOM 5087 C C . LYS B 1 263 ? 0.169 -12.398 -9.305 1 98.31 263 LYS B C 1
ATOM 5089 O O . LYS B 1 263 ? 0.091 -11.195 -9.031 1 98.31 263 LYS B O 1
ATOM 5094 N N . LEU B 1 264 ? -0.883 -13.055 -9.766 1 98.44 264 LEU B N 1
ATOM 5095 C CA . LEU B 1 264 ? -2.164 -12.445 -10.102 1 98.44 264 LEU B CA 1
ATOM 5096 C C . LEU B 1 264 ? -2.703 -11.633 -8.93 1 98.44 264 LEU B C 1
ATOM 5098 O O . LEU B 1 264 ? -3.133 -10.484 -9.117 1 98.44 264 LEU B O 1
ATOM 5102 N N . ALA B 1 265 ? -2.605 -12.18 -7.742 1 98.19 265 ALA B N 1
ATOM 5103 C CA . ALA B 1 265 ? -3.188 -11.562 -6.555 1 98.19 265 ALA B CA 1
ATOM 5104 C C . ALA B 1 265 ? -2.514 -10.234 -6.242 1 98.19 265 ALA B C 1
ATOM 5106 O O . ALA B 1 265 ? -3.158 -9.305 -5.75 1 98.19 265 ALA B O 1
ATOM 5107 N N . ARG B 1 266 ? -1.266 -10.086 -6.59 1 97.94 266 ARG B N 1
ATOM 5108 C CA . ARG B 1 266 ? -0.491 -8.922 -6.168 1 97.94 266 ARG B CA 1
ATOM 5109 C C . ARG B 1 266 ? -0.638 -7.777 -7.168 1 97.94 266 ARG B C 1
ATOM 5111 O O . ARG B 1 266 ? -0.319 -6.629 -6.855 1 97.94 266 ARG B O 1
ATOM 5118 N N . VAL B 1 267 ? -1.142 -8.078 -8.375 1 98.38 267 VAL B N 1
ATOM 5119 C CA . VAL B 1 267 ? -1.148 -7.027 -9.391 1 98.38 267 VAL B CA 1
ATOM 5120 C C . VAL B 1 267 ? -2.588 -6.656 -9.742 1 98.38 267 VAL B C 1
ATOM 5122 O O . VAL B 1 267 ? -2.828 -5.898 -10.688 1 98.38 267 VAL B O 1
ATOM 5125 N N . GLY B 1 268 ? -3.531 -7.223 -9.047 1 98.38 268 GLY B N 1
ATOM 5126 C CA . GLY B 1 268 ? -4.91 -6.777 -9.195 1 98.38 268 GLY B CA 1
ATOM 5127 C C . GLY B 1 268 ? -5.711 -7.641 -10.156 1 98.38 268 GLY B C 1
ATOM 5128 O O . GLY B 1 268 ? -6.855 -7.316 -10.484 1 98.38 268 GLY B O 1
ATOM 5129 N N . GLY B 1 269 ? -5.078 -8.758 -10.75 1 98.5 269 GLY B N 1
ATOM 5130 C CA . GLY B 1 269 ? -5.867 -9.664 -11.562 1 98.5 269 GLY B CA 1
ATOM 5131 C C . GLY B 1 269 ? -5.262 -9.922 -12.93 1 98.5 269 GLY B C 1
ATOM 5132 O O . GLY B 1 269 ? -4.066 -9.695 -13.133 1 98.5 269 GLY B O 1
ATOM 5133 N N . MET B 1 270 ? -6.066 -10.469 -13.797 1 98.81 270 MET B N 1
ATOM 5134 C CA . MET B 1 270 ? -5.648 -11.008 -15.086 1 98.81 270 MET B CA 1
ATOM 5135 C C . MET B 1 270 ? -5.277 -9.883 -16.047 1 98.81 270 MET B C 1
ATOM 5137 O O . MET B 1 270 ? -4.258 -9.953 -16.734 1 98.81 270 MET B O 1
ATOM 5141 N N . SER B 1 271 ? -6.098 -8.789 -16.109 1 98.75 271 SER B N 1
ATOM 5142 C CA . SER B 1 271 ? -5.855 -7.707 -17.062 1 98.75 271 SER B CA 1
ATOM 5143 C C . SER B 1 271 ? -4.484 -7.078 -16.844 1 98.75 271 SER B C 1
ATOM 5145 O O . SER B 1 271 ? -3.725 -6.891 -17.797 1 98.75 271 SER B O 1
ATOM 5147 N N . SER B 1 272 ? -4.207 -6.785 -15.594 1 98.5 272 SER B N 1
ATOM 5148 C CA . SER B 1 272 ? -2.904 -6.223 -15.258 1 98.5 272 SER B CA 1
ATOM 5149 C C . SER B 1 272 ? -1.783 -7.219 -15.539 1 98.5 272 SER B C 1
ATOM 5151 O O . SER B 1 272 ? -0.724 -6.84 -16.047 1 98.5 272 SER B O 1
ATOM 5153 N N . ALA B 1 273 ? -2.006 -8.469 -15.227 1 98.75 273 ALA B N 1
ATOM 5154 C CA . ALA B 1 273 ? -1.007 -9.508 -15.438 1 98.75 273 ALA B CA 1
ATOM 5155 C C . ALA B 1 273 ? -0.661 -9.641 -16.922 1 98.75 273 ALA B C 1
ATOM 5157 O O . ALA B 1 273 ? 0.511 -9.773 -17.281 1 98.75 273 ALA B O 1
ATOM 5158 N N . LEU B 1 274 ? -1.656 -9.602 -17.766 1 98.75 274 LEU B N 1
ATOM 5159 C CA . LEU B 1 274 ? -1.44 -9.711 -19.203 1 98.75 274 LEU B CA 1
ATOM 5160 C C . LEU B 1 274 ? -0.628 -8.531 -19.719 1 98.75 274 LEU B C 1
ATOM 5162 O O . LEU B 1 274 ? 0.278 -8.703 -20.547 1 98.75 274 LEU B O 1
ATOM 5166 N N . LYS B 1 275 ? -0.938 -7.332 -19.219 1 98.62 275 LYS B N 1
ATOM 5167 C CA . LYS B 1 275 ? -0.178 -6.145 -19.609 1 98.62 275 LYS B CA 1
ATOM 5168 C C . LYS B 1 275 ? 1.283 -6.27 -19.188 1 98.62 275 LYS B C 1
ATOM 5170 O O . LYS B 1 275 ? 2.186 -5.906 -19.938 1 98.62 275 LYS B O 1
ATOM 5175 N N . ILE B 1 276 ? 1.516 -6.773 -18 1 98.75 276 ILE B N 1
ATOM 5176 C CA . ILE B 1 276 ? 2.867 -6.957 -17.484 1 98.75 276 ILE B CA 1
ATOM 5177 C C . ILE B 1 276 ? 3.611 -7.98 -18.344 1 98.75 276 ILE B C 1
ATOM 5179 O O . ILE B 1 276 ? 4.758 -7.754 -18.734 1 98.75 276 ILE B O 1
ATOM 5183 N N . ALA B 1 277 ? 2.945 -9.094 -18.641 1 98.69 277 ALA B N 1
ATOM 5184 C CA . ALA B 1 277 ? 3.555 -10.141 -19.453 1 98.69 277 ALA B CA 1
ATOM 5185 C C . ALA B 1 277 ? 3.965 -9.602 -20.812 1 98.69 277 ALA B C 1
ATOM 5187 O O . ALA B 1 277 ? 5.07 -9.875 -21.297 1 98.69 277 ALA B O 1
ATOM 5188 N N . GLU B 1 278 ? 3.082 -8.867 -21.422 1 98.31 278 GLU B N 1
ATOM 5189 C CA . GLU B 1 278 ? 3.361 -8.289 -22.734 1 98.31 278 GLU B CA 1
ATOM 5190 C C . GLU B 1 278 ? 4.543 -7.328 -22.672 1 98.31 278 GLU B C 1
ATOM 5192 O O . GLU B 1 278 ? 5.43 -7.367 -23.531 1 98.31 278 GLU B O 1
ATOM 5197 N N . TYR B 1 279 ? 4.551 -6.477 -21.672 1 98.69 279 TYR B N 1
ATOM 5198 C CA . TYR B 1 279 ? 5.66 -5.547 -21.5 1 98.69 279 TYR B CA 1
ATOM 5199 C C . TYR B 1 279 ? 6.98 -6.293 -21.344 1 98.69 279 TYR B C 1
ATOM 5201 O O . TYR B 1 279 ? 7.988 -5.918 -21.953 1 98.69 279 TYR B O 1
ATOM 5209 N N . CYS B 1 280 ? 6.945 -7.312 -20.5 1 98.75 280 CYS B N 1
ATOM 5210 C CA . CYS B 1 280 ? 8.148 -8.102 -20.25 1 98.75 280 CYS B CA 1
ATOM 5211 C C . CYS B 1 280 ? 8.648 -8.742 -21.547 1 98.75 280 CYS B C 1
ATOM 5213 O O . CYS B 1 280 ? 9.844 -8.719 -21.844 1 98.75 280 CYS B O 1
ATOM 5215 N N . ALA B 1 281 ? 7.75 -9.289 -22.328 1 98 281 ALA B N 1
ATOM 5216 C CA . ALA B 1 281 ? 8.109 -9.922 -23.594 1 98 281 ALA B CA 1
ATOM 5217 C C . ALA B 1 281 ? 8.75 -8.914 -24.547 1 98 281 ALA B C 1
ATOM 5219 O O . ALA B 1 281 ? 9.773 -9.203 -25.172 1 98 281 ALA B O 1
ATOM 5220 N N . LEU B 1 282 ? 8.203 -7.727 -24.578 1 98.12 282 LEU B N 1
ATOM 5221 C CA . LEU B 1 282 ? 8.656 -6.684 -25.5 1 98.12 282 LEU B CA 1
ATOM 5222 C C . LEU B 1 282 ? 10.023 -6.152 -25.078 1 98.12 282 LEU B C 1
ATOM 5224 O O . LEU B 1 282 ? 10.781 -5.648 -25.906 1 98.12 282 LEU B O 1
ATOM 5228 N N . ASN B 1 283 ? 10.32 -6.285 -23.844 1 98.38 283 ASN B N 1
ATOM 5229 C CA . ASN B 1 283 ? 11.531 -5.656 -23.312 1 98.38 283 ASN B CA 1
ATOM 5230 C C . ASN B 1 283 ? 12.539 -6.695 -22.828 1 98.38 283 ASN B C 1
ATOM 5232 O O . ASN B 1 283 ? 13.477 -6.367 -22.109 1 98.38 283 ASN B O 1
ATOM 5236 N N . GLU B 1 284 ? 12.32 -7.941 -23.109 1 97.62 284 GLU B N 1
ATOM 5237 C CA . GLU B 1 284 ? 13.234 -9.047 -22.828 1 97.62 284 GLU B CA 1
ATOM 5238 C C . GLU B 1 284 ? 13.492 -9.18 -21.328 1 97.62 284 GLU B C 1
ATOM 5240 O O . GLU B 1 284 ? 14.641 -9.305 -20.891 1 97.62 284 GLU B O 1
ATOM 5245 N N . ILE B 1 285 ? 12.531 -8.969 -20.562 1 98.69 285 ILE B N 1
ATOM 5246 C CA . ILE B 1 285 ? 12.523 -9.281 -19.141 1 98.69 285 ILE B CA 1
ATOM 5247 C C . ILE B 1 285 ? 11.875 -10.648 -18.922 1 98.69 285 ILE B C 1
ATOM 5249 O O . ILE B 1 285 ? 10.766 -10.906 -19.391 1 98.69 285 ILE B O 1
ATOM 5253 N N . LEU B 1 286 ? 12.57 -11.531 -18.297 1 98.69 286 LEU B N 1
ATOM 5254 C CA . LEU B 1 286 ? 12 -12.844 -18.031 1 98.69 286 LEU B CA 1
ATOM 5255 C C . LEU B 1 286 ? 10.82 -12.742 -17.062 1 98.69 286 LEU B C 1
ATOM 5257 O O . LEU B 1 286 ? 10.945 -12.141 -15.992 1 98.69 286 LEU B O 1
ATOM 5261 N N . VAL B 1 287 ? 9.68 -13.195 -17.484 1 98.69 287 VAL B N 1
ATOM 5262 C CA . VAL B 1 287 ? 8.516 -13.203 -16.609 1 98.69 287 VAL B CA 1
ATOM 5263 C C . VAL B 1 287 ? 8.062 -14.641 -16.359 1 98.69 287 VAL B C 1
ATOM 5265 O O . VAL B 1 287 ? 8.078 -15.469 -17.266 1 98.69 287 VAL B O 1
ATOM 5268 N N . TRP B 1 288 ? 7.773 -14.914 -15.18 1 98.31 288 TRP B N 1
ATOM 5269 C CA . TRP B 1 288 ? 7.258 -16.234 -14.828 1 98.31 288 TRP B CA 1
ATOM 5270 C C . TRP B 1 288 ? 6.16 -16.125 -13.773 1 98.31 288 TRP B C 1
ATOM 5272 O O . TRP B 1 288 ? 6.039 -15.109 -13.094 1 98.31 288 TRP B O 1
ATOM 5282 N N . CYS B 1 289 ? 5.238 -17.062 -13.766 1 97.75 289 CYS B N 1
ATOM 5283 C CA . CYS B 1 289 ? 4.059 -17.031 -12.906 1 97.75 289 CYS B CA 1
ATOM 5284 C C . CYS B 1 289 ? 4.348 -17.688 -11.562 1 97.75 289 CYS B C 1
ATOM 5286 O O . CYS B 1 289 ? 4.512 -18.906 -11.477 1 97.75 289 CYS B O 1
ATOM 5288 N N . GLY B 1 290 ? 4.445 -16.688 -10.664 1 93.75 290 GLY B N 1
ATOM 5289 C CA . GLY B 1 290 ? 4.566 -17.188 -9.305 1 93.75 290 GLY B CA 1
ATOM 5290 C C . GLY B 1 290 ? 3.225 -17.422 -8.633 1 93.75 290 GLY B C 1
ATOM 5291 O O . GLY B 1 290 ? 2.195 -16.938 -9.109 1 93.75 290 GLY B O 1
ATOM 5292 N N . GLY B 1 291 ? 3.025 -18.453 -7.832 1 86.06 291 GLY B N 1
ATOM 5293 C CA . GLY B 1 291 ? 1.858 -18.734 -7.016 1 86.06 291 GLY B CA 1
ATOM 5294 C C . GLY B 1 291 ? 2.021 -18.312 -5.57 1 86.06 291 GLY B C 1
ATOM 5295 O O . GLY B 1 291 ? 3.049 -17.734 -5.199 1 86.06 291 GLY B O 1
ATOM 5296 N N . MET B 1 292 ? 0.966 -18.156 -5.039 1 88.44 292 MET B N 1
ATOM 5297 C CA . MET B 1 292 ? 0.899 -18.047 -3.586 1 88.44 292 MET B CA 1
ATOM 5298 C C . MET B 1 292 ? 0.415 -19.359 -2.963 1 88.44 292 MET B C 1
ATOM 5300 O O . MET B 1 292 ? 0.709 -20.438 -3.473 1 88.44 292 MET B O 1
ATOM 5304 N N . LEU B 1 293 ? -0.124 -19.391 -1.923 1 91.5 293 LEU B N 1
ATOM 5305 C CA . LEU B 1 293 ? -0.756 -20.562 -1.324 1 91.5 293 LEU B CA 1
ATOM 5306 C C . LEU B 1 293 ? -2.199 -20.688 -1.795 1 91.5 293 LEU B C 1
ATOM 5308 O O . LEU B 1 293 ? -3.133 -20.562 -1 1 91.5 293 LEU B O 1
ATOM 5312 N N . GLU B 1 294 ? -2.291 -20.984 -3.107 1 95.12 294 GLU B N 1
ATOM 5313 C CA . GLU B 1 294 ? -3.633 -21 -3.684 1 95.12 294 GLU B CA 1
ATOM 5314 C C . GLU B 1 294 ? -4.309 -22.359 -3.447 1 95.12 294 GLU B C 1
ATOM 5316 O O . GLU B 1 294 ? -3.652 -23.391 -3.473 1 95.12 294 GLU B O 1
ATOM 5321 N N . ALA B 1 295 ? -5.605 -22.328 -3.297 1 96.44 295 ALA B N 1
ATOM 5322 C CA . ALA B 1 295 ? -6.449 -23.5 -3.504 1 96.44 295 ALA B CA 1
ATOM 5323 C C . ALA B 1 295 ? -6.766 -23.703 -4.984 1 96.44 295 ALA B C 1
ATOM 5325 O O . ALA B 1 295 ? -6.109 -23.109 -5.848 1 96.44 295 ALA B O 1
ATOM 5326 N N . GLY B 1 296 ? -7.656 -24.562 -5.246 1 97.38 296 GLY B N 1
ATOM 5327 C CA . GLY B 1 296 ? -7.879 -25.016 -6.613 1 97.38 296 GLY B CA 1
ATOM 5328 C C . GLY B 1 296 ? -8.312 -23.891 -7.543 1 97.38 296 GLY B C 1
ATOM 5329 O O . GLY B 1 296 ? -7.926 -23.875 -8.711 1 97.38 296 GLY B O 1
ATOM 5330 N N . VAL B 1 297 ? -9.141 -22.922 -7.059 1 98.31 297 VAL B N 1
ATOM 5331 C CA . VAL B 1 297 ? -9.648 -21.844 -7.898 1 98.31 297 VAL B CA 1
ATOM 5332 C C . VAL B 1 297 ? -8.492 -20.922 -8.305 1 98.31 297 VAL B C 1
ATOM 5334 O O . VAL B 1 297 ? -8.312 -20.625 -9.492 1 98.31 297 VAL B O 1
ATOM 5337 N N . GLY B 1 298 ? -7.703 -20.469 -7.328 1 98.06 298 GLY B N 1
ATOM 5338 C CA . GLY B 1 298 ? -6.543 -19.641 -7.625 1 98.06 298 GLY B CA 1
ATOM 5339 C C . GLY B 1 298 ? -5.531 -20.344 -8.516 1 98.06 298 GLY B C 1
ATOM 5340 O O . GLY B 1 298 ? -4.969 -19.719 -9.43 1 98.06 298 GLY B O 1
ATOM 5341 N N . ARG B 1 299 ? -5.297 -21.641 -8.312 1 97.69 299 ARG B N 1
ATOM 5342 C CA . ARG B 1 299 ? -4.363 -22.422 -9.109 1 97.69 299 ARG B CA 1
ATOM 5343 C C . ARG B 1 299 ? -4.805 -22.469 -10.57 1 97.69 299 ARG B C 1
ATOM 5345 O O . ARG B 1 299 ? -3.979 -22.359 -11.477 1 97.69 299 ARG B O 1
ATOM 5352 N N . ALA B 1 300 ? -6.102 -22.625 -10.758 1 98.44 300 ALA B N 1
ATOM 5353 C CA . ALA B 1 300 ? -6.637 -22.703 -12.117 1 98.44 300 ALA B CA 1
ATOM 5354 C C . ALA B 1 300 ? -6.363 -21.406 -12.875 1 98.44 300 ALA B C 1
ATOM 5356 O O . ALA B 1 300 ? -5.984 -21.422 -14.047 1 98.44 300 ALA B O 1
ATOM 5357 N N . HIS B 1 301 ? -6.578 -20.266 -12.203 1 98.69 301 HIS B N 1
ATOM 5358 C CA . HIS B 1 301 ? -6.27 -18.969 -12.82 1 98.69 301 HIS B CA 1
ATOM 5359 C C . HIS B 1 301 ? -4.785 -18.859 -13.156 1 98.69 301 HIS B C 1
ATOM 5361 O O . HIS B 1 301 ? -4.426 -18.406 -14.242 1 98.69 301 HIS B O 1
ATOM 5367 N N . ASN B 1 302 ? -3.955 -19.297 -12.258 1 98.5 302 ASN B N 1
ATOM 5368 C CA . ASN B 1 302 ? -2.512 -19.234 -12.469 1 98.5 302 ASN B CA 1
ATOM 5369 C C . ASN B 1 302 ? -2.09 -20.094 -13.664 1 98.5 302 ASN B C 1
ATOM 5371 O O . ASN B 1 302 ? -1.254 -19.672 -14.469 1 98.5 302 ASN B O 1
ATOM 5375 N N . ILE B 1 303 ? -2.637 -21.281 -13.742 1 98.31 303 ILE B N 1
ATOM 5376 C CA . ILE B 1 303 ? -2.283 -22.203 -14.82 1 98.31 303 ILE B CA 1
ATOM 5377 C C . ILE B 1 303 ? -2.682 -21.594 -16.172 1 98.31 303 ILE B C 1
ATOM 5379 O O . ILE B 1 303 ? -1.924 -21.672 -17.141 1 98.31 303 ILE B O 1
ATOM 5383 N N . ALA B 1 304 ? -3.865 -20.984 -16.219 1 98.69 304 ALA B N 1
ATOM 5384 C CA . ALA B 1 304 ? -4.289 -20.328 -17.453 1 98.69 304 ALA B CA 1
ATOM 5385 C C . ALA B 1 304 ? -3.279 -19.266 -17.875 1 98.69 304 ALA B C 1
ATOM 5387 O O . ALA B 1 304 ? -2.863 -19.234 -19.047 1 98.69 304 ALA B O 1
ATOM 5388 N N . LEU B 1 305 ? -2.836 -18.438 -16.938 1 98.69 305 LEU B N 1
ATOM 5389 C CA . LEU B 1 305 ? -1.866 -17.391 -17.234 1 98.69 305 LEU B CA 1
ATOM 5390 C C . LEU B 1 305 ? -0.535 -18 -17.672 1 98.69 305 LEU B C 1
ATOM 5392 O O . LEU B 1 305 ? 0.039 -17.578 -18.672 1 98.69 305 LEU B O 1
ATOM 5396 N N . ALA B 1 306 ? -0.081 -18.984 -16.938 1 98.44 306 ALA B N 1
ATOM 5397 C CA . ALA B 1 306 ? 1.227 -19.594 -17.172 1 98.44 306 ALA B CA 1
ATOM 5398 C C . ALA B 1 306 ? 1.269 -20.297 -18.531 1 98.44 306 ALA B C 1
ATOM 5400 O O . ALA B 1 306 ? 2.348 -20.609 -19.031 1 98.44 306 ALA B O 1
ATOM 5401 N N . ALA B 1 307 ? 0.102 -20.562 -19.125 1 98.56 307 ALA B N 1
ATOM 5402 C CA . ALA B 1 307 ? 0.008 -21.281 -20.391 1 98.56 307 ALA B CA 1
ATOM 5403 C C . ALA B 1 307 ? 0.233 -20.328 -21.578 1 98.56 307 ALA B C 1
ATOM 5405 O O . ALA B 1 307 ? 0.325 -20.766 -22.719 1 98.56 307 ALA B O 1
ATOM 5406 N N . ARG B 1 308 ? 0.292 -19.078 -21.281 1 98.5 308 ARG B N 1
ATOM 5407 C CA . ARG B 1 308 ? 0.617 -18.109 -22.328 1 98.5 308 ARG B CA 1
ATOM 5408 C C . ARG B 1 308 ? 2.064 -18.266 -22.781 1 98.5 308 ARG B C 1
ATOM 5410 O O . ARG B 1 308 ? 2.914 -18.734 -22.016 1 98.5 308 ARG B O 1
ATOM 5417 N N . ASN B 1 309 ? 2.352 -17.797 -23.984 1 97.62 309 ASN B N 1
ATOM 5418 C CA . ASN B 1 309 ? 3.652 -18 -24.609 1 97.62 309 ASN B CA 1
ATOM 5419 C C . ASN B 1 309 ? 4.742 -17.172 -23.938 1 97.62 309 ASN B C 1
ATOM 5421 O O . ASN B 1 309 ? 5.926 -17.5 -24.016 1 97.62 309 ASN B O 1
ATOM 5425 N N . GLU B 1 310 ? 4.336 -16.047 -23.25 1 97.88 310 GLU B N 1
ATOM 5426 C CA . GLU B 1 310 ? 5.309 -15.188 -22.578 1 97.88 310 GLU B CA 1
ATOM 5427 C C . GLU B 1 310 ? 5.977 -15.93 -21.422 1 97.88 310 GLU B C 1
ATOM 5429 O O . GLU B 1 310 ? 7.059 -15.539 -20.969 1 97.88 310 GLU B O 1
ATOM 5434 N N . PHE B 1 311 ? 5.328 -17.016 -20.922 1 97.94 311 PHE B N 1
ATOM 5435 C CA . PHE B 1 311 ? 5.785 -17.703 -19.719 1 97.94 311 PHE B CA 1
ATOM 5436 C C . PHE B 1 311 ? 6.57 -18.953 -20.078 1 97.94 311 PHE B C 1
ATOM 5438 O O . PHE B 1 311 ? 6.02 -20.062 -20.094 1 97.94 311 PHE B O 1
ATOM 5445 N N . VAL B 1 312 ? 7.855 -18.781 -20.234 1 95.81 312 VAL B N 1
ATOM 5446 C CA . VAL B 1 312 ? 8.703 -19.859 -20.734 1 95.81 312 VAL B CA 1
ATOM 5447 C C . VAL B 1 312 ? 9.438 -20.516 -19.578 1 95.81 312 VAL B C 1
ATOM 5449 O O . VAL B 1 312 ? 9.961 -21.625 -19.703 1 95.81 312 VAL B O 1
ATOM 5452 N N . PHE B 1 313 ? 9.523 -19.844 -18.406 1 97.44 313 PHE B N 1
ATOM 5453 C CA . PHE B 1 313 ? 10.219 -20.328 -17.234 1 97.44 313 PHE B CA 1
ATOM 5454 C C . PHE B 1 313 ? 9.25 -21.062 -16.297 1 97.44 313 PHE B C 1
ATOM 5456 O O . PHE B 1 313 ? 8.133 -20.594 -16.062 1 97.44 313 PHE B O 1
ATOM 5463 N N . PRO B 1 314 ? 9.617 -22.25 -15.781 1 96.5 314 PRO B N 1
ATOM 5464 C CA . PRO B 1 314 ? 8.727 -22.984 -14.883 1 96.5 314 PRO B CA 1
ATOM 5465 C C . PRO B 1 314 ? 8.32 -22.172 -13.656 1 96.5 314 PRO B C 1
ATOM 5467 O O . PRO B 1 314 ? 9.18 -21.688 -12.914 1 96.5 314 PRO B O 1
ATOM 5470 N N . GLY B 1 315 ? 7 -22.078 -13.422 1 95.81 315 GLY B N 1
ATOM 5471 C CA . GLY B 1 315 ? 6.477 -21.281 -12.312 1 95.81 315 GLY B CA 1
ATOM 5472 C C . GLY B 1 315 ? 6.332 -22.078 -11.031 1 95.81 315 GLY B C 1
ATOM 5473 O O . GLY B 1 315 ? 6.699 -23.25 -10.977 1 95.81 315 GLY B O 1
ATOM 5474 N N . ASP B 1 316 ? 5.859 -21.391 -9.992 1 94.38 316 ASP B N 1
ATOM 5475 C CA . ASP B 1 316 ? 5.645 -22.016 -8.688 1 94.38 316 ASP B CA 1
ATOM 5476 C C . ASP B 1 316 ? 4.191 -22.438 -8.523 1 94.38 316 ASP B C 1
ATOM 5478 O O . ASP B 1 316 ? 3.574 -22.172 -7.488 1 94.38 316 ASP B O 1
ATOM 5482 N N . ILE B 1 317 ? 3.629 -23.047 -9.531 1 93.75 317 ILE B N 1
ATOM 5483 C CA . ILE B 1 317 ? 2.273 -23.594 -9.461 1 93.75 317 ILE B CA 1
ATOM 5484 C C . ILE B 1 317 ? 2.322 -25.062 -9.078 1 93.75 317 ILE B C 1
ATOM 5486 O O . ILE B 1 317 ? 2.787 -25.906 -9.859 1 93.75 317 ILE B O 1
ATOM 5490 N N . SER B 1 318 ? 1.844 -25.406 -7.949 1 88.19 318 SER B N 1
ATOM 5491 C CA . SER B 1 318 ? 1.989 -26.766 -7.445 1 88.19 318 SER B CA 1
ATOM 5492 C C . SER B 1 318 ? 0.74 -27.594 -7.723 1 88.19 318 SER B C 1
ATOM 5494 O O . SER B 1 318 ? -0.34 -27.047 -7.945 1 88.19 318 SER B O 1
ATOM 5496 N N . ALA B 1 319 ? 0.994 -28.891 -7.688 1 91.19 319 ALA B N 1
ATOM 5497 C CA . ALA B 1 319 ? -0.139 -29.812 -7.715 1 91.19 319 ALA B CA 1
ATOM 5498 C C . ALA B 1 319 ? -1.005 -29.656 -6.469 1 91.19 319 ALA B C 1
ATOM 5500 O O . ALA B 1 319 ? -0.555 -29.109 -5.457 1 91.19 319 ALA B O 1
ATOM 5501 N N . SER B 1 320 ? -2.234 -30.125 -6.586 1 91.19 320 SER B N 1
ATOM 5502 C CA . SER B 1 320 ? -3.209 -29.984 -5.512 1 91.19 320 SER B CA 1
ATOM 5503 C C . SER B 1 320 ? -2.713 -30.641 -4.227 1 91.19 320 SER B C 1
ATOM 5505 O O . SER B 1 320 ? -2.93 -30.109 -3.131 1 91.19 320 SER B O 1
ATOM 5507 N N . ASN B 1 321 ? -2.006 -31.719 -4.312 1 90.56 321 ASN B N 1
ATOM 5508 C CA . ASN B 1 321 ? -1.685 -32.531 -3.146 1 90.56 321 ASN B CA 1
ATOM 5509 C C . ASN B 1 321 ? -0.397 -32.062 -2.473 1 90.56 321 ASN B C 1
ATOM 5511 O O . ASN B 1 321 ? 0.064 -32.688 -1.511 1 90.56 321 ASN B O 1
ATOM 5515 N N . ARG B 1 322 ? 0.153 -31 -2.982 1 88.75 322 ARG B N 1
ATOM 5516 C CA . ARG B 1 322 ? 1.354 -30.453 -2.361 1 88.75 322 ARG B CA 1
ATOM 5517 C C . ARG B 1 322 ? 1.037 -29.844 -0.998 1 88.75 322 ARG B C 1
ATOM 5519 O O . ARG B 1 322 ? 1.771 -30.062 -0.031 1 88.75 322 ARG B O 1
ATOM 5526 N N . PHE B 1 323 ? -0.073 -29.156 -0.979 1 90.81 323 PHE B N 1
ATOM 5527 C CA . PHE B 1 323 ? -0.348 -28.375 0.227 1 90.81 323 PHE B CA 1
ATOM 5528 C C . PHE B 1 323 ? -1.564 -28.938 0.958 1 90.81 323 PHE B C 1
ATOM 5530 O O . PHE B 1 323 ? -1.705 -28.75 2.17 1 90.81 323 PHE B O 1
ATOM 5537 N N . PHE B 1 324 ? -2.455 -29.594 0.229 1 95.06 324 PHE B N 1
ATOM 5538 C CA . PHE B 1 324 ? -3.746 -29.969 0.798 1 95.06 324 PHE B CA 1
ATOM 5539 C C . PHE B 1 324 ? -4.039 -31.438 0.559 1 95.06 324 PHE B C 1
ATOM 5541 O O . PHE B 1 324 ? -3.744 -31.969 -0.514 1 95.06 324 PHE B O 1
ATOM 5548 N N . ALA B 1 325 ? -4.684 -32.031 1.554 1 94.88 325 ALA B N 1
ATOM 5549 C CA . ALA B 1 325 ? -5.113 -33.438 1.39 1 94.88 325 ALA B CA 1
ATOM 5550 C C . ALA B 1 325 ? -6.27 -33.531 0.4 1 94.88 325 ALA B C 1
ATOM 5552 O O . ALA B 1 325 ? -6.406 -34.531 -0.3 1 94.88 325 ALA B O 1
ATOM 5553 N N . GLU B 1 326 ? -7.051 -32.5 0.418 1 94 326 GLU B N 1
ATOM 5554 C CA . GLU B 1 326 ? -8.195 -32.406 -0.484 1 94 326 GLU B CA 1
ATOM 5555 C C . GLU B 1 326 ? -8.227 -31.016 -1.15 1 94 326 GLU B C 1
ATOM 5557 O O . GLU B 1 326 ? -7.902 -30.016 -0.522 1 94 326 GLU B O 1
ATOM 5562 N N . ASP B 1 327 ? -8.586 -31.109 -2.406 1 92.19 327 ASP B N 1
ATOM 5563 C CA . ASP B 1 327 ? -8.773 -29.828 -3.096 1 92.19 327 ASP B CA 1
ATOM 5564 C C . ASP B 1 327 ? -10.25 -29.469 -3.184 1 92.19 327 ASP B C 1
ATOM 5566 O O . ASP B 1 327 ? -11.117 -30.344 -3.123 1 92.19 327 ASP B O 1
ATOM 5570 N N . ILE B 1 328 ? -10.438 -28.188 -3.357 1 97.19 328 ILE B N 1
ATOM 5571 C CA . ILE B 1 328 ? -11.82 -27.703 -3.375 1 97.19 328 ILE B CA 1
ATOM 5572 C C . ILE B 1 328 ? -12.344 -27.703 -4.809 1 97.19 328 ILE B C 1
ATOM 5574 O O . ILE B 1 328 ? -13.453 -27.219 -5.066 1 97.19 328 ILE B O 1
ATOM 5578 N N . VAL B 1 329 ? -11.586 -28.188 -5.793 1 97.62 329 VAL B N 1
ATOM 5579 C CA . VAL B 1 329 ? -12.031 -28.25 -7.18 1 97.62 329 VAL B CA 1
ATOM 5580 C C . VAL B 1 329 ? -11.859 -29.672 -7.703 1 97.62 329 VAL B C 1
ATOM 5582 O O . VAL B 1 329 ? -11.125 -30.484 -7.121 1 97.62 329 VAL B O 1
ATOM 5585 N N . THR B 1 330 ? -12.57 -29.969 -8.766 1 96.69 330 THR B N 1
ATOM 5586 C CA . THR B 1 330 ? -12.453 -31.234 -9.492 1 96.69 330 THR B CA 1
ATOM 5587 C C . THR B 1 330 ? -12.391 -30.984 -11 1 96.69 330 THR B C 1
ATOM 5589 O O . THR B 1 330 ? -13.109 -30.125 -11.516 1 96.69 330 THR B O 1
ATOM 5592 N N . PRO B 1 331 ? -11.547 -31.719 -11.75 1 95.56 331 PRO B N 1
ATOM 5593 C CA . PRO B 1 331 ? -10.516 -32.625 -11.203 1 95.56 331 PRO B CA 1
ATOM 5594 C C . PRO B 1 331 ? -9.406 -31.859 -10.477 1 95.56 331 PRO B C 1
ATOM 5596 O O . PRO B 1 331 ? -9.219 -30.656 -10.711 1 95.56 331 PRO B O 1
ATOM 5599 N N . ALA B 1 332 ? -8.758 -32.531 -9.578 1 94.56 332 ALA B N 1
ATOM 5600 C CA . ALA B 1 332 ? -7.574 -31.969 -8.93 1 94.56 332 ALA B CA 1
ATOM 5601 C C . ALA B 1 332 ? -6.43 -31.812 -9.93 1 94.56 332 ALA B C 1
ATOM 5603 O O . ALA B 1 332 ? -6.379 -32.5 -10.945 1 94.56 332 ALA B O 1
ATOM 5604 N N . PHE B 1 333 ? -5.598 -30.844 -9.641 1 95.12 333 PHE B N 1
ATOM 5605 C CA . PHE B 1 333 ? -4.402 -30.688 -10.461 1 95.12 333 PHE B CA 1
ATOM 5606 C C . PHE B 1 333 ? -3.332 -31.688 -10.055 1 95.12 333 PHE B C 1
ATOM 5608 O O . PHE B 1 333 ? -2.834 -31.656 -8.93 1 95.12 333 PHE B O 1
ATOM 5615 N N . GLU B 1 334 ? -2.969 -32.562 -10.953 1 93.62 334 GLU B N 1
ATOM 5616 C CA . GLU B 1 334 ? -1.986 -33.594 -10.688 1 93.62 334 GLU B CA 1
ATOM 5617 C C . GLU B 1 334 ? -0.713 -33.406 -11.5 1 93.62 334 GLU B C 1
ATOM 5619 O O . GLU B 1 334 ? -0.775 -33 -12.664 1 93.62 334 GLU B O 1
ATOM 5624 N N . LEU B 1 335 ? 0.339 -33.625 -10.805 1 92.94 335 LEU B N 1
ATOM 5625 C CA . LEU B 1 335 ? 1.635 -33.5 -11.469 1 92.94 335 LEU B CA 1
ATOM 5626 C C . LEU B 1 335 ? 1.926 -34.75 -12.32 1 92.94 335 LEU B C 1
ATOM 5628 O O . LEU B 1 335 ? 1.812 -35.875 -11.844 1 92.94 335 LEU B O 1
ATOM 5632 N N . ASN B 1 336 ? 2.197 -34.5 -13.633 1 92.5 336 ASN B N 1
ATOM 5633 C CA . ASN B 1 336 ? 2.639 -35.531 -14.539 1 92.5 336 ASN B CA 1
ATOM 5634 C C . ASN B 1 336 ? 4.004 -35.219 -15.141 1 92.5 336 ASN B C 1
ATOM 5636 O O . ASN B 1 336 ? 4.109 -34.438 -16.078 1 92.5 336 ASN B O 1
ATOM 5640 N N . GLN B 1 337 ? 5.059 -35.906 -14.625 1 89.69 337 GLN B N 1
ATOM 5641 C CA . GLN B 1 337 ? 6.426 -35.688 -15.102 1 89.69 337 GLN B CA 1
ATOM 5642 C C . GLN B 1 337 ? 6.805 -34.219 -15.094 1 89.69 337 GLN B C 1
ATOM 5644 O O . GLN B 1 337 ? 7.266 -33.688 -16.109 1 89.69 337 GLN B O 1
ATOM 5649 N N . GLY B 1 338 ? 6.488 -33.594 -14.047 1 91.88 338 GLY B N 1
ATOM 5650 C CA . GLY B 1 338 ? 6.902 -32.219 -13.836 1 91.88 338 GLY B CA 1
ATOM 5651 C C . GLY B 1 338 ? 6.016 -31.219 -14.539 1 91.88 338 GLY B C 1
ATOM 5652 O O . GLY B 1 338 ? 6.379 -30.047 -14.664 1 91.88 338 GLY B O 1
ATOM 5653 N N . ARG B 1 339 ? 4.848 -31.641 -15 1 95.69 339 ARG B N 1
ATOM 5654 C CA . ARG B 1 339 ? 3.969 -30.75 -15.75 1 95.69 339 ARG B CA 1
ATOM 5655 C C . ARG B 1 339 ? 2.541 -30.812 -15.211 1 95.69 339 ARG B C 1
ATOM 5657 O O . ARG B 1 339 ? 2.123 -31.828 -14.664 1 95.69 339 ARG B O 1
ATOM 5664 N N . LEU B 1 340 ? 1.871 -29.719 -15.336 1 96.44 340 LEU B N 1
ATOM 5665 C CA . LEU B 1 340 ? 0.438 -29.641 -15.07 1 96.44 340 LEU B CA 1
ATOM 5666 C C . LEU B 1 340 ? -0.342 -29.422 -16.359 1 96.44 340 LEU B C 1
ATOM 5668 O O . LEU B 1 340 ? 0.078 -28.641 -17.219 1 96.44 340 LEU B O 1
ATOM 5672 N N . LYS B 1 341 ? -1.412 -30.125 -16.484 1 97.56 341 LYS B N 1
ATOM 5673 C CA . LYS B 1 341 ? -2.273 -29.953 -17.656 1 97.56 341 LYS B CA 1
ATOM 5674 C C . LYS B 1 341 ? -3.076 -28.656 -17.562 1 97.56 341 LYS B C 1
ATOM 5676 O O . LYS B 1 341 ? -3.557 -28.297 -16.484 1 97.56 341 LYS B O 1
ATOM 5681 N N . VAL B 1 342 ? -3.244 -27.969 -18.672 1 98.31 342 VAL B N 1
ATOM 5682 C CA . VAL B 1 342 ? -4.074 -26.766 -18.75 1 98.31 342 VAL B CA 1
ATOM 5683 C C . VAL B 1 342 ? -5.535 -27.156 -18.953 1 98.31 342 VAL B C 1
ATOM 5685 O O . VAL B 1 342 ? -5.871 -27.828 -19.938 1 98.31 342 VAL B O 1
ATOM 5688 N N . PRO B 1 343 ? -6.367 -26.766 -18.016 1 97.88 343 PRO B N 1
ATOM 5689 C CA . PRO B 1 343 ? -7.773 -27.125 -18.203 1 97.88 343 PRO B CA 1
ATOM 5690 C C . PRO B 1 343 ? -8.375 -26.562 -19.484 1 97.88 343 PRO B C 1
ATOM 5692 O O . PRO B 1 343 ? -8.062 -25.438 -19.875 1 97.88 343 PRO B O 1
ATOM 5695 N N . THR B 1 344 ? -9.289 -27.312 -20.141 1 97.19 344 THR B N 1
ATOM 5696 C CA . THR B 1 344 ? -9.828 -26.906 -21.438 1 97.19 344 THR B CA 1
ATOM 5697 C C . THR B 1 344 ? -11.328 -26.656 -21.344 1 97.19 344 THR B C 1
ATOM 5699 O O . THR B 1 344 ? -11.93 -26.109 -22.266 1 97.19 344 THR B O 1
ATOM 5702 N N . ASN B 1 345 ? -11.938 -27.047 -20.188 1 98.12 345 ASN B N 1
ATOM 5703 C CA . ASN B 1 345 ? -13.367 -26.797 -20.031 1 98.12 345 ASN B CA 1
ATOM 5704 C C . ASN B 1 345 ? -13.664 -25.312 -19.891 1 98.12 345 ASN B C 1
ATOM 5706 O O . ASN B 1 345 ? -12.742 -24.5 -19.766 1 98.12 345 ASN B O 1
ATOM 5710 N N . GLU B 1 346 ? -14.93 -24.953 -19.953 1 98.44 346 GLU B N 1
ATOM 5711 C CA . GLU B 1 346 ? -15.359 -23.562 -19.906 1 98.44 346 GLU B CA 1
ATOM 5712 C C . GLU B 1 346 ? -14.898 -22.891 -18.625 1 98.44 346 GLU B C 1
ATOM 5714 O O . GLU B 1 346 ? -14.898 -23.5 -17.562 1 98.44 346 GLU B O 1
ATOM 5719 N N . GLY B 1 347 ? -14.57 -21.594 -18.703 1 98.69 347 GLY B N 1
ATOM 5720 C CA . GLY B 1 347 ? -14.117 -20.859 -17.531 1 98.69 347 GLY B CA 1
ATOM 5721 C C . GLY B 1 347 ? -12.727 -21.25 -17.078 1 98.69 347 GLY B C 1
ATOM 5722 O O . GLY B 1 347 ? -11.82 -21.422 -17.891 1 98.69 347 GLY B O 1
ATOM 5723 N N . ILE B 1 348 ? -12.547 -21.375 -15.82 1 98.56 348 ILE B N 1
ATOM 5724 C CA . ILE B 1 348 ? -11.25 -21.734 -15.266 1 98.56 348 ILE B CA 1
ATOM 5725 C C . ILE B 1 348 ? -11 -23.219 -15.477 1 98.56 348 ILE B C 1
ATOM 5727 O O . ILE B 1 348 ? -9.945 -23.734 -15.102 1 98.56 348 ILE B O 1
ATOM 5731 N N . GLY B 1 349 ? -11.914 -23.906 -16.047 1 98.06 349 GLY B N 1
ATOM 5732 C CA . GLY B 1 349 ? -11.742 -25.25 -16.562 1 98.06 349 GLY B CA 1
ATOM 5733 C C . GLY B 1 349 ? -11.93 -26.328 -15.516 1 98.06 349 GLY B C 1
ATOM 5734 O O . GLY B 1 349 ? -11.789 -27.516 -15.805 1 98.06 349 GLY B O 1
ATOM 5735 N N . VAL B 1 350 ? -12.227 -25.938 -14.258 1 97.88 350 VAL B N 1
ATOM 5736 C CA . VAL B 1 350 ? -12.523 -26.828 -13.148 1 97.88 350 VAL B CA 1
ATOM 5737 C C . VAL B 1 350 ? -13.828 -26.422 -12.477 1 97.88 350 VAL B C 1
ATOM 5739 O O . VAL B 1 350 ? -14.352 -25.328 -12.742 1 97.88 350 VAL B O 1
ATOM 5742 N N . THR B 1 351 ? -14.352 -27.359 -11.758 1 97.56 351 THR B N 1
ATOM 5743 C CA . THR B 1 351 ? -15.586 -27.078 -11.031 1 97.56 351 THR B CA 1
ATOM 5744 C C . THR B 1 351 ? -15.367 -27.188 -9.523 1 97.56 351 THR B C 1
ATOM 5746 O O . THR B 1 351 ? -14.484 -27.922 -9.078 1 97.56 351 THR B O 1
ATOM 5749 N N . LEU B 1 352 ? -16.141 -26.438 -8.773 1 97.81 352 LEU B N 1
ATOM 5750 C CA . LEU B 1 352 ? -16.078 -26.562 -7.324 1 97.81 352 LEU B CA 1
ATOM 5751 C C . LEU B 1 352 ? -16.531 -27.938 -6.867 1 97.81 352 LEU B C 1
ATOM 5753 O O . LEU B 1 352 ? -17.562 -28.438 -7.332 1 97.81 352 LEU B O 1
ATOM 5757 N N . ASP B 1 353 ? -15.727 -28.594 -6.156 1 97.88 353 ASP B N 1
ATOM 5758 C CA . ASP B 1 353 ? -16.188 -29.766 -5.422 1 97.88 353 ASP B CA 1
ATOM 5759 C C . ASP B 1 353 ? -17.031 -29.359 -4.211 1 97.88 353 ASP B C 1
ATOM 5761 O O . ASP B 1 353 ? -16.484 -29.125 -3.129 1 97.88 353 ASP B O 1
ATOM 5765 N N . LEU B 1 354 ? -18.281 -29.344 -4.355 1 96.75 354 LEU B N 1
ATOM 5766 C CA . LEU B 1 354 ? -19.203 -28.781 -3.369 1 96.75 354 LEU B CA 1
ATOM 5767 C C . LEU B 1 354 ? -19.125 -29.547 -2.053 1 96.75 354 LEU B C 1
ATOM 5769 O O . LEU B 1 354 ? -19.281 -28.953 -0.979 1 96.75 354 LEU B O 1
ATOM 5773 N N . LYS B 1 355 ? -18.891 -30.828 -2.127 1 97.38 355 LYS B N 1
ATOM 5774 C CA . LYS B 1 355 ? -18.766 -31.641 -0.915 1 97.38 355 LYS B CA 1
ATOM 5775 C C . LYS B 1 355 ? -17.547 -31.234 -0.1 1 97.38 355 LYS B C 1
ATOM 5777 O O . LYS B 1 355 ? -17.656 -30.984 1.103 1 97.38 355 LYS B O 1
ATOM 5782 N N . VAL B 1 356 ? -16.438 -31.109 -0.775 1 97.62 356 VAL B N 1
ATOM 5783 C CA . VAL B 1 356 ? -15.211 -30.734 -0.092 1 97.62 356 VAL B CA 1
ATOM 5784 C C . VAL B 1 356 ? -15.305 -29.281 0.395 1 97.62 356 VAL B C 1
ATOM 5786 O O . VAL B 1 356 ? -14.938 -28.984 1.53 1 97.62 356 VAL B O 1
ATOM 5789 N N . LEU B 1 357 ? -15.797 -28.406 -0.4 1 97.81 357 LEU B N 1
ATOM 5790 C CA . LEU B 1 357 ? -15.922 -27 -0.037 1 97.81 357 LEU B CA 1
ATOM 5791 C C . LEU B 1 357 ? -16.812 -26.828 1.191 1 97.81 357 LEU B C 1
ATOM 5793 O O . LEU B 1 357 ? -16.469 -26.078 2.107 1 97.81 357 LEU B O 1
ATOM 5797 N N . LYS B 1 358 ? -17.906 -27.531 1.179 1 97.75 358 LYS B N 1
ATOM 5798 C CA . LYS B 1 358 ? -18.828 -27.453 2.314 1 97.75 358 LYS B CA 1
ATOM 5799 C C . LYS B 1 358 ? -18.141 -27.906 3.604 1 97.75 358 LYS B C 1
ATOM 5801 O O . LYS B 1 358 ? -18.344 -27.297 4.66 1 97.75 358 LYS B O 1
ATOM 5806 N N . LYS B 1 359 ? -17.359 -28.953 3.486 1 98 359 LYS B N 1
ATOM 5807 C CA . LYS B 1 359 ? -16.641 -29.531 4.621 1 98 359 LYS B CA 1
ATOM 5808 C C . LYS B 1 359 ? -15.75 -28.484 5.297 1 98 359 LYS B C 1
ATOM 5810 O O . LYS B 1 359 ? -15.594 -28.5 6.52 1 98 359 LYS B O 1
ATOM 5815 N N . TYR B 1 360 ? -15.211 -27.547 4.578 1 98.12 360 TYR B N 1
ATOM 5816 C CA . TYR B 1 360 ? -14.195 -26.656 5.117 1 98.12 360 TYR B CA 1
ATOM 5817 C C . TYR B 1 360 ? -14.703 -25.219 5.164 1 98.12 360 TYR B C 1
ATOM 5819 O O . TYR B 1 360 ? -13.945 -24.297 5.48 1 98.12 360 TYR B O 1
ATOM 5827 N N . THR B 1 361 ? -15.969 -25.016 4.828 1 98.62 361 THR B N 1
ATOM 5828 C CA . THR B 1 361 ? -16.562 -23.688 4.836 1 98.62 361 THR B CA 1
ATOM 5829 C C . THR B 1 361 ? -16.875 -23.234 6.262 1 98.62 361 THR B C 1
ATOM 5831 O O . THR B 1 361 ? -17.469 -23.984 7.043 1 98.62 361 THR B O 1
ATOM 5834 N N . LYS B 1 362 ? -16.422 -22.078 6.59 1 98.5 362 LYS B N 1
ATOM 5835 C CA . LYS B 1 362 ? -16.703 -21.484 7.887 1 98.5 362 LYS B CA 1
ATOM 5836 C C . LYS B 1 362 ? -17.984 -20.656 7.836 1 98.5 362 LYS B C 1
ATOM 5838 O O . LYS B 1 362 ? -18.766 -20.641 8.781 1 98.5 362 LYS B O 1
ATOM 5843 N N . SER B 1 363 ? -18.172 -19.906 6.812 1 98.5 363 SER B N 1
ATOM 5844 C CA . SER B 1 363 ? -19.359 -19.078 6.625 1 98.5 363 SER B CA 1
ATOM 5845 C C . SER B 1 363 ? -19.562 -18.734 5.156 1 98.5 363 SER B C 1
ATOM 5847 O O . SER B 1 363 ? -18.625 -18.812 4.355 1 98.5 363 SER B O 1
ATOM 5849 N N . THR B 1 364 ? -20.75 -18.469 4.77 1 98.44 364 THR B N 1
ATOM 5850 C CA . THR B 1 364 ? -21.109 -17.969 3.451 1 98.44 364 THR B CA 1
ATOM 5851 C C . THR B 1 364 ? -22 -16.734 3.572 1 98.44 364 THR B C 1
ATOM 5853 O O . THR B 1 364 ? -23 -16.766 4.297 1 98.44 364 THR B O 1
ATOM 5856 N N . GLU B 1 365 ? -21.609 -15.68 3.014 1 98.56 365 GLU B N 1
ATOM 5857 C CA . GLU B 1 365 ? -22.422 -14.469 2.967 1 98.56 365 GLU B CA 1
ATOM 5858 C C . GLU B 1 365 ? -22.906 -14.188 1.55 1 98.56 365 GLU B C 1
ATOM 5860 O O . GLU B 1 365 ? -22.109 -14.156 0.606 1 98.56 365 GLU B O 1
ATOM 5865 N N . GLU B 1 366 ? -24.203 -14.031 1.39 1 97.94 366 GLU B N 1
ATOM 5866 C CA . GLU B 1 366 ? -24.781 -13.68 0.101 1 97.94 366 GLU B CA 1
ATOM 5867 C C . GLU B 1 366 ? -25.125 -12.195 0.028 1 97.94 366 GLU B C 1
ATOM 5869 O O . GLU B 1 366 ? -25.719 -11.641 0.954 1 97.94 366 GLU B O 1
ATOM 5874 N N . ILE B 1 367 ? -24.672 -11.586 -1.001 1 97.69 367 ILE B N 1
ATOM 5875 C CA . ILE B 1 367 ? -24.906 -10.164 -1.21 1 97.69 367 ILE B CA 1
ATOM 5876 C C . ILE B 1 367 ? -25.625 -9.945 -2.535 1 97.69 367 ILE B C 1
ATOM 5878 O O . ILE B 1 367 ? -25.156 -10.383 -3.588 1 97.69 367 ILE B O 1
ATOM 5882 N N . LEU B 1 368 ? -26.766 -9.211 -2.539 1 96.25 368 LEU B N 1
ATOM 5883 C CA . LEU B 1 368 ? -27.5 -8.867 -3.76 1 96.25 368 LEU B CA 1
ATOM 5884 C C . LEU B 1 368 ? -26.891 -7.629 -4.422 1 96.25 368 LEU B C 1
ATOM 5886 O O . LEU B 1 368 ? -26.609 -6.637 -3.748 1 96.25 368 LEU B O 1
ATOM 5890 N N . LEU B 1 369 ? -26.609 -7.762 -5.676 1 94.56 369 LEU B N 1
ATOM 5891 C CA . LEU B 1 369 ? -26.016 -6.648 -6.41 1 94.56 369 LEU B CA 1
ATOM 5892 C C . LEU B 1 369 ? -27.078 -5.926 -7.242 1 94.56 369 LEU B C 1
ATOM 5894 O O . LEU B 1 369 ? -26.844 -4.816 -7.723 1 94.56 369 LEU B O 1
ATOM 5898 N N . ASN B 1 370 ? -28.234 -6.438 -7.738 1 75.25 370 ASN B N 1
ATOM 5899 C CA . ASN B 1 370 ? -29.297 -5.77 -8.477 1 75.25 370 ASN B CA 1
ATOM 5900 C C . ASN B 1 370 ? -30.312 -5.105 -7.539 1 75.25 370 ASN B C 1
ATOM 5902 O O . ASN B 1 370 ? -30.953 -5.777 -6.73 1 75.25 370 ASN B O 1
ATOM 5906 N N . LYS B 1 371 ? -30.094 -3.943 -6.707 1 57.34 371 LYS B N 1
ATOM 5907 C CA . LYS B 1 371 ? -31.188 -3.354 -5.938 1 57.34 371 LYS B CA 1
ATOM 5908 C C . LYS B 1 371 ? -32.312 -2.871 -6.855 1 57.34 371 LYS B C 1
ATOM 5910 O O . LYS B 1 371 ? -32.062 -2.072 -7.762 1 57.34 371 LYS B O 1
ATOM 5915 N N . GLY B 1 372 ? -33.188 -3.533 -7.262 1 41.66 372 GLY B N 1
ATOM 5916 C CA . GLY B 1 372 ? -34.438 -2.947 -7.766 1 41.66 372 GLY B CA 1
ATOM 5917 C C . GLY B 1 372 ? -34.875 -1.74 -6.965 1 41.66 372 GLY B C 1
ATOM 5918 O O . GLY B 1 372 ? -34.625 -1.644 -5.766 1 41.66 372 GLY B O 1
ATOM 5919 N N . TRP B 1 373 ? -34.938 -0.547 -7.559 1 34.94 373 TRP B N 1
ATOM 5920 C CA . TRP B 1 373 ? -35.875 0.451 -7.09 1 34.94 373 TRP B CA 1
ATOM 5921 C C . TRP B 1 373 ? -37.188 -0.208 -6.637 1 34.94 373 TRP B C 1
ATOM 5923 O O . TRP B 1 373 ? -37.875 -0.835 -7.438 1 34.94 373 TRP B O 1
ATOM 5933 N N . SER B 1 374 ? -37.281 -1.143 -5.629 1 21.45 374 SER B N 1
ATOM 5934 C CA . SER B 1 374 ? -38.625 -0.908 -5.152 1 21.45 374 SER B CA 1
ATOM 5935 C C . SER B 1 374 ? -38.75 0.467 -4.504 1 21.45 374 SER B C 1
ATOM 5937 O O . SER B 1 374 ? -37.812 0.961 -3.891 1 21.45 374 SER B O 1
#

InterPro domains:
  IPR010197 o-Succinylbenzoate synthase/NAAAR [TIGR01928] (10-333)
  IPR010197 o-Succinylbenzoate synthase/NAAAR [cd03317] (6-359)
  IPR013341 Mandelate racemase, N-terminal domain [PF02746] (11-125)
  IPR013342 Mandelate racemase, C-terminal domain [PF13378] (148-354)
  IPR013342 Mandelate racemase, C-terminal domain [SM00922] (143-235)
  IPR029017 Enolase-like, N-terminal [G3DSA:3.30.390.10] (7-116)
  IPR029017 Enolase-like, N-terminal [SSF54826] (1-125)
  IPR036849 Enolase-like, C-terminal domain superfamily [G3DSA:3.20.20.120] (117-347)
  IPR036849 Enolase-like, C-terminal domain superfamily [SSF51604] (115-364)
  IPR047585 o-succinylbenzoate synthase MenC [MF_01933] (1-360)

Nearest PDB structures (foldseek):
  1wuf-assembly1_B  TM=9.931E-01  e=2.707E-72  Listeria innocua Clip11262
  1wue-assembly1_B  TM=9.682E-01  e=1.520E-51  Enterococcus faecalis V583
  2zc8-assembly1_A  TM=9.806E-01  e=1.728E-47  Thermus thermophilus HB8
  2ggi-assembly1_A  TM=9.811E-01  e=2.690E-44  Deinococcus radiodurans
  2ggg-assembly1_A  TM=9.839E-01  e=1.640E-43  Deinococcus radiodurans

Sequence (748 aa):
MYFQKARLIHAELPLLAPFKTSYGELKSKDFYIIELINEEGIHGYGELEAFPLPDYTEETLSSAILIIKEQLLPLLAQRKIRKPEEIQELFSWIQGNEMAKAAVELAVWDAFAKMEKRSLAKMIGATKESIKVGVSIGLQQNVETLLQLVNQYVDQGYERVKLKIAPNKDIQFVEAVRKSFPKLSLMADANSAYNREDFLLLKELDQYDLEMIEQPFGTKDFVDHAWLQKQLKTRICLDENIRSVKDVEQAHSIGSCRAINLKLARVGGMSSALKIAEYCALNEILVWCGGMLEAGVGRAHNIALAARNEFVFPGDISASNRFFAEDIVTPAFELNQGRLKVPTNEGIGVTLDLKVLKKYTKSTEEILLNKGWSMYFQKARLIHAELPLLAPFKTSYGELKSKDFYIIELINEEGIHGYGELEAFPLPDYTEETLSSAILIIKEQLLPLLAQRKIRKPEEIQELFSWIQGNEMAKAAVELAVWDAFAKMEKRSLAKMIGATKESIKVGVSIGLQQNVETLLQLVNQYVDQGYERVKLKIAPNKDIQFVEAVRKSFPKLSLMADANSAYNREDFLLLKELDQYDLEMIEQPFGTKDFVDHAWLQKQLKTRICLDENIRSVKDVEQAHSIGSCRAINLKLARVGGMSSALKIAEYCALNEILVWCGGMLEAGVGRAHNIALAARNEFVFPGDISASNRFFAEDIVTPAFELNQGRLKVPTNEGIGVTLDLKVLKKYTKSTEEILLNKGWS

GO terms:
  GO:0043748 O-succinylbenzoate synthase activity (F, EXP)